Protein 2H5N (pdb70)

InterPro domains:
  IPR007791 Co-chaperone DjlA, N-terminal [PF05099] (20-120)
  IPR029024 TerB-like [G3DSA:1.10.3680.10] (1-133)
  IPR029024 TerB-like [SSF158682] (2-130)

Radius of gyration: 24.89 Å; Cα contacts (8 Å, |Δi|>4): 680; chains: 4; bounding box: 93×67×52 Å

Nearest PDB structures (foldseek):
  2h5n-assembly1_A  TM=1.008E+00  e=8.716E-20  Porphyromonas gingivalis
  2h5n-assembly1_C  TM=9.972E-01  e=8.091E-17  Porphyromonas gingivalis
  2h5n-assembly1_B  TM=9.738E-01  e=9.947E-16  Porphyromonas gingivalis
  2h5n-assembly1_C  TM=9.962E-01  e=4.518E-17  Porphyromonas gingivalis
  2h5n-assembly1_A  TM=9.915E-01  e=4.766E-17  Porphyromonas gingivalis

B-factor: mean 26.43, std 7.27, range [9.54, 62.91]

Structure (mmCIF, N/CA/C/O backbone):
data_2H5N
#
_entry.id   2H5N
#
_cell.length_a   79.961
_cell.length_b   84.826
_cell.length_c   164.535
_cell.angle_alpha   90.00
_cell.angle_beta   90.00
_cell.angle_gamma   90.00
#
_symmetry.space_group_name_H-M   'C 2 2 21'
#
loop_
_entity.id
_entity.type
_entity.pdbx_description
1 polymer 'Hypothetical protein PG_1108'
2 non-polymer 'MAGNESIUM ION'
3 water water
#
loop_
_atom_site.group_PDB
_atom_site.id
_atom_site.type_symbol
_atom_site.label_atom_id
_atom_site.label_alt_id
_atom_site.label_comp_id
_atom_site.label_asym_id
_atom_site.label_entity_id
_atom_site.label_seq_id
_atom_site.pdbx_PDB_ins_code
_atom_site.Cartn_x
_atom_site.Cartn_y
_atom_site.Cartn_z
_atom_site.occupancy
_atom_site.B_iso_or_equiv
_atom_site.auth_seq_id
_atom_site.auth_comp_id
_atom_site.auth_asym_id
_atom_site.auth_atom_id
_atom_site.pdbx_PDB_model_num
ATOM 1 N N . MET A 1 1 ? -20.624 20.932 42.864 1.00 20.00 1 MET A N 1
ATOM 2 C CA . MET A 1 1 ? -19.268 20.556 42.563 1.00 20.00 1 MET A CA 1
ATOM 3 C C . MET A 1 1 ? -18.187 20.574 43.582 1.00 20.00 1 MET A C 1
ATOM 4 O O . MET A 1 1 ? -17.741 21.570 44.029 1.00 23.88 1 MET A O 1
ATOM 9 N N . GLY A 1 2 ? -17.702 19.401 43.800 1.00 23.05 2 GLY A N 1
ATOM 10 C CA . GLY A 1 2 ? -16.623 19.150 44.772 1.00 22.05 2 GLY A CA 1
ATOM 11 C C . GLY A 1 2 ? -15.237 19.108 44.133 1.00 22.84 2 GLY A C 1
ATOM 12 O O . GLY A 1 2 ? -14.892 18.144 43.428 1.00 20.66 2 GLY A O 1
ATOM 13 N N . LEU A 1 3 ? -14.469 20.181 44.319 1.00 22.62 3 LEU A N 1
ATOM 14 C CA . LEU A 1 3 ? -13.042 20.205 43.988 1.00 24.45 3 LEU A CA 1
ATOM 15 C C . LEU A 1 3 ? -12.296 20.332 45.319 1.00 25.14 3 LEU A C 1
ATOM 16 O O . LEU A 1 3 ? -12.052 21.432 45.765 1.00 25.38 3 LEU A O 1
ATOM 21 N N . GLY A 1 4 ? -11.881 19.273 46.002 1.00 27.92 4 GLY A N 1
ATOM 22 C CA . GLY A 1 4 ? -11.253 18.090 45.535 1.00 27.96 4 GLY A CA 1
ATOM 23 C C . GLY A 1 4 ? -9.864 18.449 46.077 1.00 28.75 4 GLY A C 1
ATOM 24 O O . GLY A 1 4 ? -9.308 19.478 45.687 1.00 27.88 4 GLY A O 1
ATOM 25 N N . ARG A 1 5 ? -9.276 17.660 46.969 1.00 29.56 5 ARG A N 1
ATOM 26 C CA . ARG A 1 5 ? -7.866 17.939 47.296 1.00 31.00 5 ARG A CA 1
ATOM 27 C C . ARG A 1 5 ? -6.966 17.837 46.065 1.00 30.78 5 ARG A C 1
ATOM 28 O O . ARG A 1 5 ? -7.154 16.967 45.217 1.00 29.75 5 ARG A O 1
ATOM 36 N N . GLN A 1 6 ? -6.038 18.784 45.957 1.00 31.17 6 GLN A N 1
ATOM 37 C CA . GLN A 1 6 ? -5.057 18.787 44.906 1.00 31.49 6 GLN A CA 1
ATOM 38 C C . GLN A 1 6 ? -3.851 18.010 45.384 1.00 32.23 6 GLN A C 1
ATOM 39 O O . GLN A 1 6 ? -3.468 18.078 46.560 1.00 31.34 6 GLN A O 1
ATOM 45 N N . SER A 1 7 ? -3.265 17.277 44.444 1.00 32.08 7 SER A N 1
ATOM 46 C CA . SER A 1 7 ? -2.069 16.497 44.666 1.00 32.25 7 SER A CA 1
ATOM 47 C C . SER A 1 7 ? -1.080 17.046 43.644 1.00 31.48 7 SER A C 1
ATOM 48 O O . SER A 1 7 ? -1.406 17.168 42.465 1.00 32.24 7 SER A O 1
ATOM 51 N N . LEU A 1 8 ? 0.097 17.463 44.102 1.00 30.71 8 LEU A N 1
ATOM 52 C CA . LEU A 1 8 ? 1.173 17.921 43.204 1.00 29.37 8 LEU A CA 1
ATOM 53 C C . LEU A 1 8 ? 2.354 16.990 43.339 1.00 29.03 8 LEU A C 1
ATOM 54 O O . LEU A 1 8 ? 2.679 16.540 44.446 1.00 28.39 8 LEU A O 1
ATOM 59 N N . ASN A 1 9 ? 2.984 16.693 42.215 1.00 28.18 9 ASN A N 1
ATOM 60 C CA . ASN A 1 9 ? 4.270 16.041 42.203 1.00 29.16 9 ASN A CA 1
ATOM 61 C C . ASN A 1 9 ? 5.180 16.753 41.256 1.00 28.46 9 ASN A C 1
ATOM 62 O O . ASN A 1 9 ? 4.720 17.405 40.313 1.00 28.58 9 ASN A O 1
ATOM 67 N N . ILE A 1 10 ? 6.472 16.633 41.515 1.00 28.11 10 ILE A N 1
ATOM 68 C CA . ILE A 1 10 ? 7.469 17.160 40.602 1.00 27.31 10 ILE A CA 1
ATOM 69 C C . ILE A 1 10 ? 8.513 16.086 40.406 1.00 26.85 10 ILE A C 1
ATOM 70 O O . ILE A 1 10 ? 8.876 15.390 41.355 1.00 27.26 10 ILE A O 1
ATOM 75 N N . MET A 1 11 ? 8.947 15.891 39.173 1.00 26.50 11 MET A N 1
ATOM 76 C CA . MET A 1 11 ? 9.959 14.858 38.908 1.00 26.60 11 MET A CA 1
ATOM 77 C C . MET A 1 11 ? 11.299 15.541 39.109 1.00 26.94 11 MET A C 1
ATOM 78 O O . MET A 1 11 ? 11.580 16.554 38.471 1.00 28.96 11 MET A O 1
ATOM 83 N N . THR A 1 12 ? 12.091 15.074 40.061 1.00 26.38 12 THR A N 1
ATOM 84 C CA . THR A 1 12 ? 13.359 15.758 40.368 1.00 25.53 12 THR A CA 1
ATOM 85 C C . THR A 1 12 ? 14.578 14.894 40.076 1.00 24.22 12 THR A C 1
ATOM 86 O O . THR A 1 12 ? 14.519 13.665 40.200 1.00 23.42 12 THR A O 1
ATOM 90 N N . PHE A 1 13 ? 15.684 15.538 39.699 1.00 22.76 13 PHE A N 1
ATOM 91 C CA . PHE A 1 13 ? 16.953 14.837 39.479 1.00 21.97 13 PHE A CA 1
ATOM 92 C C . PHE A 1 13 ? 18.112 15.584 40.099 1.00 22.17 13 PHE A C 1
ATOM 93 O O . PHE A 1 13 ? 18.264 16.786 39.887 1.00 20.20 13 PHE A O 1
ATOM 101 N N . SER A 1 14 ? 18.936 14.869 40.867 1.00 21.77 14 SER A N 1
ATOM 102 C CA . SER A 1 14 ? 20.197 15.438 41.391 1.00 21.31 14 SER A CA 1
ATOM 103 C C . SER A 1 14 ? 21.141 15.766 40.239 1.00 21.14 14 SER A C 1
ATOM 104 O O . SER A 1 14 ? 20.949 15.253 39.141 1.00 19.29 14 SER A O 1
ATOM 107 N N . GLY A 1 15 ? 22.102 16.665 40.478 1.00 19.86 15 GLY A N 1
ATOM 108 C CA . GLY A 1 15 ? 23.198 16.910 39.560 1.00 20.95 15 GLY A CA 1
ATOM 109 C C . GLY A 1 15 ? 23.931 15.660 39.088 1.00 21.06 15 GLY A C 1
ATOM 110 O O . GLY A 1 15 ? 24.274 15.555 37.908 1.00 21.58 15 GLY A O 1
ATOM 111 N N A GLN A 1 16 ? 24.205 14.704 39.976 0.50 21.07 16 GLN A N 1
ATOM 112 N N B GLN A 1 16 ? 24.141 14.728 40.010 0.50 20.79 16 GLN A N 1
ATOM 113 C CA A GLN A 1 16 ? 24.926 13.504 39.510 0.50 20.98 16 GLN A CA 1
ATOM 114 C CA B GLN A 1 16 ? 24.843 13.485 39.725 0.50 20.52 16 GLN A CA 1
ATOM 115 C C A GLN A 1 16 ? 24.010 12.537 38.732 0.50 20.82 16 GLN A C 1
ATOM 116 C C B GLN A 1 16 ? 24.013 12.607 38.772 0.50 20.56 16 GLN A C 1
ATOM 117 O O A GLN A 1 16 ? 24.480 11.829 37.855 0.50 20.42 16 GLN A O 1
ATOM 118 O O B GLN A 1 16 ? 24.542 12.034 37.830 0.50 20.04 16 GLN A O 1
ATOM 129 N N . GLU A 1 17 ? 22.705 12.551 39.016 1.00 20.51 17 GLU A N 1
ATOM 130 C CA . GLU A 1 17 ? 21.743 11.799 38.189 1.00 20.13 17 GLU A CA 1
ATOM 131 C C . GLU A 1 17 ? 21.639 12.376 36.786 1.00 20.00 17 GLU A C 1
ATOM 132 O O . GLU A 1 17 ? 21.656 11.620 35.825 1.00 20.21 17 GLU A O 1
ATOM 138 N N . LEU A 1 18 ? 21.570 13.706 36.667 1.00 17.84 18 LEU A N 1
ATOM 139 C CA . LEU A 1 18 ? 21.569 14.365 35.379 1.00 18.93 18 LEU A CA 1
ATOM 140 C C . LEU A 1 18 ? 22.832 14.079 34.568 1.00 19.34 18 LEU A C 1
ATOM 141 O O . LEU A 1 18 ? 22.760 13.841 33.370 1.00 19.64 18 LEU A O 1
ATOM 146 N N . THR A 1 19 ? 23.996 14.133 35.229 1.00 19.70 19 THR A N 1
ATOM 147 C CA . THR A 1 19 ? 25.268 13.787 34.613 1.00 19.34 19 THR A CA 1
ATOM 148 C C . THR A 1 19 ? 25.214 12.328 34.113 1.00 19.38 19 THR A C 1
ATOM 149 O O . THR A 1 19 ? 25.705 12.009 33.025 1.00 19.57 19 THR A O 1
ATOM 153 N N . ALA A 1 20 ? 24.635 11.448 34.926 1.00 18.75 20 ALA A N 1
ATOM 154 C CA . ALA A 1 20 ? 24.475 10.030 34.567 1.00 18.78 20 ALA A CA 1
ATOM 155 C C . ALA A 1 20 ? 23.615 9.803 33.331 1.00 19.31 20 ALA A C 1
ATOM 156 O O . ALA A 1 20 ? 23.952 8.967 32.467 1.00 18.47 20 ALA A O 1
ATOM 158 N N . ILE A 1 21 ? 22.481 10.514 33.270 1.00 19.33 21 ILE A N 1
ATOM 159 C CA . ILE A 1 21 ? 21.586 10.463 32.121 1.00 19.63 21 ILE A CA 1
ATOM 160 C C . ILE A 1 21 ? 22.309 10.831 30.825 1.00 18.83 21 ILE A C 1
ATOM 161 O O . ILE A 1 21 ? 22.294 10.071 29.838 1.00 19.76 21 ILE A O 1
ATOM 166 N N . ILE A 1 22 ? 22.983 11.965 30.848 1.00 18.51 22 ILE A N 1
ATOM 167 C CA . ILE A 1 22 ? 23.712 12.427 29.677 1.00 19.45 22 ILE A CA 1
ATOM 168 C C . ILE A 1 22 ? 24.912 11.512 29.284 1.00 18.44 22 ILE A C 1
ATOM 169 O O . ILE A 1 22 ? 25.150 11.308 28.099 1.00 18.94 22 ILE A O 1
ATOM 174 N N . LYS A 1 23 ? 25.585 10.906 30.266 1.00 17.27 23 LYS A N 1
ATOM 175 C CA . LYS A 1 23 ? 26.644 9.898 30.035 1.00 17.48 23 LYS A CA 1
ATOM 176 C C . LYS A 1 23 ? 26.082 8.610 29.361 1.00 17.00 23 LYS A C 1
ATOM 177 O O . LYS A 1 23 ? 26.718 8.009 28.478 1.00 17.51 23 LYS A O 1
ATOM 183 N N . MET A 1 24 ? 24.880 8.214 29.746 1.00 16.54 24 MET A N 1
ATOM 184 C CA . MET A 1 24 ? 24.232 7.068 29.094 1.00 17.38 24 MET A CA 1
ATOM 185 C C . MET A 1 24 ? 23.900 7.368 27.631 1.00 16.71 24 MET A C 1
ATOM 186 O O . MET A 1 24 ? 24.123 6.538 26.757 1.00 16.97 24 MET A O 1
ATOM 191 N N . ALA A 1 25 ? 23.446 8.587 27.378 1.00 17.91 25 ALA A N 1
ATOM 192 C CA . ALA A 1 25 ? 23.077 9.068 26.052 1.00 17.59 25 ALA A CA 1
ATOM 193 C C . ALA A 1 25 ? 24.274 9.184 25.132 1.00 17.69 25 ALA A C 1
ATOM 194 O O . ALA A 1 25 ? 24.209 8.764 23.969 1.00 18.86 25 ALA A O 1
ATOM 196 N N . LYS A 1 26 ? 25.358 9.768 25.637 1.00 18.09 26 LYS A N 1
ATOM 197 C CA . LYS A 1 26 ? 26.650 9.731 24.946 1.00 18.01 26 LYS A CA 1
ATOM 198 C C . LYS A 1 26 ? 27.149 8.305 24.589 1.00 18.80 26 LYS A C 1
ATOM 199 O O . LYS A 1 26 ? 27.601 8.037 23.464 1.00 19.18 26 LYS A O 1
ATOM 205 N N . SER A 1 27 ? 27.115 7.412 25.558 1.00 18.14 27 SER A N 1
ATOM 206 C CA . SER A 1 27 ? 27.622 6.070 25.366 1.00 18.91 27 SER A CA 1
ATOM 207 C C . SER A 1 27 ? 26.815 5.383 24.278 1.00 18.64 27 SER A C 1
ATOM 208 O O . SER A 1 27 ? 27.379 4.729 23.405 1.00 19.78 27 SER A O 1
ATOM 211 N N . MET A 1 28 ? 25.488 5.515 24.337 1.00 18.36 28 MET A N 1
ATOM 212 C CA . MET A 1 28 ? 24.600 4.886 23.340 1.00 17.93 28 MET A CA 1
ATOM 213 C C . MET A 1 28 ? 24.901 5.379 21.917 1.00 19.29 28 MET A C 1
ATOM 214 O O . MET A 1 28 ? 25.107 4.539 21.028 1.00 18.88 28 MET A O 1
ATOM 219 N N . VAL A 1 29 ? 24.987 6.709 21.728 1.00 20.35 29 VAL A N 1
ATOM 220 C CA . VAL A 1 29 ? 25.223 7.312 20.397 1.00 22.56 29 VAL A CA 1
ATOM 221 C C . VAL A 1 29 ? 26.656 7.137 19.863 1.00 23.38 29 VAL A C 1
ATOM 222 O O . VAL A 1 29 ? 26.862 7.155 18.651 1.00 24.56 29 VAL A O 1
ATOM 226 N N . MET A 1 30 ? 27.647 7.002 20.741 1.00 24.64 30 MET A N 1
ATOM 227 C CA . MET A 1 30 ? 29.018 6.711 20.278 1.00 27.04 30 MET A CA 1
ATOM 228 C C . MET A 1 30 ? 29.201 5.242 19.931 1.00 25.78 30 MET A C 1
ATOM 229 O O . MET A 1 30 ? 30.195 4.885 19.296 1.00 26.89 30 MET A O 1
ATOM 234 N N . ALA A 1 31 ? 28.273 4.375 20.327 1.00 25.00 31 ALA A N 1
ATOM 235 C CA . ALA A 1 31 ? 28.556 2.936 20.229 1.00 24.73 31 ALA A CA 1
ATOM 236 C C . ALA A 1 31 ? 29.001 2.488 18.840 1.00 25.32 31 ALA A C 1
ATOM 237 O O . ALA A 1 31 ? 29.950 1.731 18.704 1.00 25.57 31 ALA A O 1
ATOM 239 N N . ASP A 1 32 ? 28.332 2.974 17.805 1.00 25.69 32 ASP A N 1
ATOM 240 C CA . ASP A 1 32 ? 28.687 2.563 16.451 1.00 26.17 32 ASP A CA 1
ATOM 241 C C . ASP A 1 32 ? 29.841 3.353 15.818 1.00 26.24 32 ASP A C 1
ATOM 242 O O . ASP A 1 32 ? 30.166 3.148 14.658 1.00 26.22 32 ASP A O 1
ATOM 247 N N . GLY A 1 33 ? 30.439 4.259 16.597 1.00 26.58 33 GLY A N 1
ATOM 248 C CA . GLY A 1 33 ? 31.681 4.936 16.231 1.00 26.52 33 GLY A CA 1
ATOM 249 C C . GLY A 1 33 ? 31.508 6.031 15.195 1.00 27.52 33 GLY A C 1
ATOM 250 O O . GLY A 1 33 ? 32.495 6.554 14.642 1.00 27.40 33 GLY A O 1
ATOM 251 N N . LYS A 1 34 ? 30.254 6.376 14.927 1.00 27.93 34 LYS A N 1
ATOM 252 C CA . LYS A 1 34 ? 29.919 7.378 13.919 1.00 28.50 34 LYS A CA 1
ATOM 253 C C . LYS A 1 34 ? 29.228 8.564 14.544 1.00 29.04 34 LYS A C 1
ATOM 254 O O . LYS A 1 34 ? 28.477 8.406 15.503 1.00 29.08 34 LYS A O 1
ATOM 260 N N . ILE A 1 35 ? 29.448 9.764 14.019 1.00 30.17 35 ILE A N 1
ATOM 261 C CA . ILE A 1 35 ? 28.664 10.897 14.535 1.00 31.18 35 ILE A CA 1
ATOM 262 C C . ILE A 1 35 ? 27.533 11.327 13.602 1.00 30.66 35 ILE A C 1
ATOM 263 O O . ILE A 1 35 ? 27.764 11.615 12.434 1.00 30.64 35 ILE A O 1
ATOM 268 N N . LYS A 1 36 ? 26.312 11.318 14.130 1.00 30.29 36 LYS A N 1
ATOM 269 C CA . LYS A 1 36 ? 25.125 11.860 13.458 1.00 29.77 36 LYS A CA 1
ATOM 270 C C . LYS A 1 36 ? 24.671 13.125 14.203 1.00 27.77 36 LYS A C 1
ATOM 271 O O . LYS A 1 36 ? 24.000 13.034 15.244 1.00 27.20 36 LYS A O 1
ATOM 277 N N . PRO A 1 37 ? 25.057 14.317 13.696 1.00 25.81 37 PRO A N 1
ATOM 278 C CA . PRO A 1 37 ? 24.723 15.618 14.304 1.00 24.65 37 PRO A CA 1
ATOM 279 C C . PRO A 1 37 ? 23.246 15.783 14.697 1.00 24.64 37 PRO A C 1
ATOM 280 O O . PRO A 1 37 ? 22.964 16.418 15.713 1.00 24.63 37 PRO A O 1
ATOM 284 N N . ALA A 1 38 ? 22.328 15.203 13.919 1.00 23.78 38 ALA A N 1
ATOM 285 C CA . ALA A 1 38 ? 20.897 15.188 14.258 1.00 24.33 38 ALA A CA 1
ATOM 286 C C . ALA A 1 38 ? 20.531 14.464 15.560 1.00 23.76 38 ALA A C 1
ATOM 287 O O . ALA A 1 38 ? 19.704 14.952 16.327 1.00 24.54 38 ALA A O 1
ATOM 289 N N . GLU A 1 39 ? 21.111 13.292 15.786 1.00 24.71 39 GLU A N 1
ATOM 290 C CA . GLU A 1 39 ? 20.924 12.550 17.054 1.00 23.89 39 GLU A CA 1
ATOM 291 C C . GLU A 1 39 ? 21.435 13.348 18.278 1.00 23.97 39 GLU A C 1
ATOM 292 O O . GLU A 1 39 ? 20.812 13.348 19.346 1.00 24.26 39 GLU A O 1
ATOM 298 N N . ILE A 1 40 ? 22.593 13.983 18.110 1.00 23.23 40 ILE A N 1
ATOM 299 C CA . ILE A 1 40 ? 23.218 14.833 19.143 1.00 23.14 40 ILE A CA 1
ATOM 300 C C . ILE A 1 40 ? 22.361 16.066 19.520 1.00 22.37 40 ILE A C 1
ATOM 301 O O . ILE A 1 40 ? 22.254 16.423 20.695 1.00 21.98 40 ILE A O 1
ATOM 306 N N . ALA A 1 41 ? 21.757 16.698 18.526 1.00 21.89 41 ALA A N 1
ATOM 307 C CA . ALA A 1 41 ? 20.851 17.820 18.763 1.00 22.16 41 ALA A CA 1
ATOM 308 C C . ALA A 1 41 ? 19.567 17.428 19.533 1.00 21.74 41 ALA A C 1
ATOM 309 O O . ALA A 1 41 ? 19.123 18.167 20.424 1.00 22.03 41 ALA A O 1
ATOM 311 N N . VAL A 1 42 ? 18.960 16.292 19.175 1.00 21.39 42 VAL A N 1
ATOM 312 C CA . VAL A 1 42 ? 17.793 15.752 19.909 1.00 21.31 42 VAL A CA 1
ATOM 313 C C . VAL A 1 42 ? 18.220 15.445 21.333 1.00 21.34 42 VAL A C 1
ATOM 314 O O . VAL A 1 42 ? 17.506 15.789 22.295 1.00 21.52 42 VAL A O 1
ATOM 318 N N . MET A 1 43 ? 19.416 14.850 21.462 1.00 20.44 43 MET A N 1
ATOM 319 C CA . MET A 1 43 ? 19.999 14.557 22.786 1.00 20.37 43 MET A CA 1
ATOM 320 C C . MET A 1 43 ? 20.038 15.832 23.661 1.00 21.31 43 MET A C 1
ATOM 321 O O . MET A 1 43 ? 19.540 15.845 24.794 1.00 21.36 43 MET A O 1
ATOM 326 N N . THR A 1 44 ? 20.628 16.907 23.154 1.00 21.47 44 THR A N 1
ATOM 327 C CA . THR A 1 44 ? 20.720 18.078 24.004 1.00 22.01 44 THR A CA 1
ATOM 328 C C . THR A 1 44 ? 19.369 18.795 24.162 1.00 22.05 44 THR A C 1
ATOM 329 O O . THR A 1 44 ? 19.069 19.273 25.232 1.00 21.40 44 THR A O 1
ATOM 333 N N . ARG A 1 45 ? 18.567 18.869 23.102 1.00 22.05 45 ARG A N 1
ATOM 334 C CA . ARG A 1 45 ? 17.260 19.567 23.170 1.00 23.10 45 ARG A CA 1
ATOM 335 C C . ARG A 1 45 ? 16.348 18.863 24.190 1.00 22.89 45 ARG A C 1
ATOM 336 O O . ARG A 1 45 ? 15.820 19.497 25.093 1.00 22.30 45 ARG A O 1
ATOM 344 N N . GLU A 1 46 ? 16.224 17.539 24.080 1.00 23.59 46 GLU A N 1
ATOM 345 C CA . GLU A 1 46 ? 15.342 16.793 24.963 1.00 23.43 46 GLU A CA 1
ATOM 346 C C . GLU A 1 46 ? 15.831 16.655 26.405 1.00 24.37 46 GLU A C 1
ATOM 347 O O . GLU A 1 46 ? 15.019 16.436 27.302 1.00 23.73 46 GLU A O 1
ATOM 353 N N . PHE A 1 47 ? 17.149 16.786 26.626 1.00 25.09 47 PHE A N 1
ATOM 354 C CA . PHE A 1 47 ? 17.741 16.823 27.975 1.00 25.92 47 PHE A CA 1
ATOM 355 C C . PHE A 1 47 ? 17.141 17.960 28.835 1.00 26.85 47 PHE A C 1
ATOM 356 O O . PHE A 1 47 ? 16.987 17.822 30.047 1.00 27.00 47 PHE A O 1
ATOM 364 N N . MET A 1 48 ? 16.803 19.074 28.197 1.00 26.75 48 MET A N 1
ATOM 365 C CA . MET A 1 48 ? 16.164 20.170 28.888 1.00 27.61 48 MET A CA 1
ATOM 366 C C . MET A 1 48 ? 14.837 19.761 29.542 1.00 27.89 48 MET A C 1
ATOM 367 O O . MET A 1 48 ? 14.452 20.332 30.568 1.00 28.67 48 MET A O 1
ATOM 372 N N . ARG A 1 49 ? 14.161 18.757 28.981 1.00 27.52 49 ARG A N 1
ATOM 373 C CA . ARG A 1 49 ? 12.875 18.320 29.538 1.00 28.45 49 ARG A CA 1
ATOM 374 C C . ARG A 1 49 ? 13.054 17.742 30.925 1.00 27.88 49 ARG A C 1
ATOM 375 O O . ARG A 1 49 ? 12.081 17.526 31.636 1.00 28.00 49 ARG A O 1
ATOM 383 N N . PHE A 1 50 ? 14.306 17.522 31.306 1.00 27.98 50 PHE A N 1
ATOM 384 C CA . PHE A 1 50 ? 14.657 17.009 32.645 1.00 28.19 50 PHE A CA 1
ATOM 385 C C . PHE A 1 50 ? 14.702 18.082 33.721 1.00 28.16 50 PHE A C 1
ATOM 386 O O . PHE A 1 50 ? 14.958 17.780 34.896 1.00 28.48 50 PHE A O 1
ATOM 394 N N . GLY A 1 51 ? 14.492 19.327 33.299 1.00 27.65 51 GLY A N 1
ATOM 395 C CA . GLY A 1 51 ? 14.199 20.416 34.200 1.00 28.34 51 GLY A CA 1
ATOM 396 C C . GLY A 1 51 ? 15.339 21.345 34.491 1.00 28.56 51 GLY A C 1
ATOM 397 O O . GLY A 1 51 ? 15.436 21.896 35.584 1.00 28.66 51 GLY A O 1
ATOM 398 N N . ILE A 1 52 ? 16.215 21.521 33.516 1.00 29.47 52 ILE A N 1
ATOM 399 C CA . ILE A 1 52 ? 17.339 22.458 33.669 1.00 30.42 52 ILE A CA 1
ATOM 400 C C . ILE A 1 52 ? 17.227 23.631 32.702 1.00 30.02 52 ILE A C 1
ATOM 401 O O . ILE A 1 52 ? 16.570 23.522 31.666 1.00 29.97 52 ILE A O 1
ATOM 406 N N . LEU A 1 53 ? 17.916 24.718 33.039 1.00 30.75 53 LEU A N 1
ATOM 407 C CA . LEU A 1 53 ? 18.070 25.871 32.154 1.00 30.85 53 LEU A CA 1
ATOM 408 C C . LEU A 1 53 ? 19.205 25.668 31.137 1.00 31.14 53 LEU A C 1
ATOM 409 O O . LEU A 1 53 ? 20.200 24.994 31.434 1.00 30.89 53 LEU A O 1
ATOM 414 N N . GLN A 1 54 ? 19.041 26.255 29.947 1.00 30.99 54 GLN A N 1
ATOM 415 C CA . GLN A 1 54 ? 19.899 25.982 28.796 1.00 31.19 54 GLN A CA 1
ATOM 416 C C . GLN A 1 54 ? 21.374 26.194 29.123 1.00 31.42 54 GLN A C 1
ATOM 417 O O . GLN A 1 54 ? 22.227 25.437 28.672 1.00 31.94 54 GLN A O 1
ATOM 423 N N . ASP A 1 55 ? 21.646 27.201 29.946 1.00 31.50 55 ASP A N 1
ATOM 424 C CA . ASP A 1 55 ? 23.001 27.600 30.340 1.00 31.53 55 ASP A CA 1
ATOM 425 C C . ASP A 1 55 ? 23.640 26.727 31.417 1.00 31.16 55 ASP A C 1
ATOM 426 O O . ASP A 1 55 ? 24.782 26.976 31.801 1.00 31.37 55 ASP A O 1
ATOM 431 N N . GLN A 1 56 ? 22.900 25.740 31.912 1.00 30.36 56 GLN A N 1
ATOM 432 C CA . GLN A 1 56 ? 23.434 24.716 32.813 1.00 30.22 56 GLN A CA 1
ATOM 433 C C . GLN A 1 56 ? 23.829 23.475 32.042 1.00 30.30 56 GLN A C 1
ATOM 434 O O . GLN A 1 56 ? 24.559 22.634 32.554 1.00 30.15 56 GLN A O 1
ATOM 440 N N . VAL A 1 57 ? 23.326 23.358 30.812 1.00 30.28 57 VAL A N 1
ATOM 441 C CA . VAL A 1 57 ? 23.520 22.150 30.011 1.00 30.03 57 VAL A CA 1
ATOM 442 C C . VAL A 1 57 ? 25.009 21.928 29.748 1.00 29.89 57 VAL A C 1
ATOM 443 O O . VAL A 1 57 ? 25.521 20.829 29.940 1.00 30.02 57 VAL A O 1
ATOM 447 N N . ASP A 1 58 ? 25.719 22.984 29.364 1.00 30.03 58 ASP A N 1
ATOM 448 C CA . ASP A 1 58 ? 27.114 22.815 28.942 1.00 30.01 58 ASP A CA 1
ATOM 449 C C . ASP A 1 58 ? 27.991 22.249 30.083 1.00 29.49 58 ASP A C 1
ATOM 450 O O . ASP A 1 58 ? 28.798 21.345 29.853 1.00 29.38 58 ASP A O 1
ATOM 455 N N . LEU A 1 59 ? 27.779 22.717 31.308 1.00 28.96 59 LEU A N 1
ATOM 456 C CA . LEU A 1 59 ? 28.594 22.251 32.448 1.00 28.27 59 LEU A CA 1
ATOM 457 C C . LEU A 1 59 ? 28.235 20.856 32.964 1.00 27.81 59 LEU A C 1
ATOM 458 O O . LEU A 1 59 ? 29.069 20.166 33.581 1.00 27.42 59 LEU A O 1
ATOM 463 N N . LEU A 1 60 ? 26.984 20.459 32.753 1.00 27.55 60 LEU A N 1
ATOM 464 C CA . LEU A 1 60 ? 26.559 19.096 33.094 1.00 27.24 60 LEU A CA 1
ATOM 465 C C . LEU A 1 60 ? 27.179 18.132 32.126 1.00 26.98 60 LEU A C 1
ATOM 466 O O . LEU A 1 60 ? 27.565 17.031 32.495 1.00 26.33 60 LEU A O 1
ATOM 471 N N . LEU A 1 61 ? 27.269 18.566 30.881 1.00 26.70 61 LEU A N 1
ATOM 472 C CA . LEU A 1 61 ? 27.869 17.767 29.804 1.00 27.10 61 LEU A CA 1
ATOM 473 C C . LEU A 1 61 ? 29.360 17.583 30.036 1.00 27.35 61 LEU A C 1
ATOM 474 O O . LEU A 1 61 ? 29.924 16.517 29.751 1.00 27.20 61 LEU A O 1
ATOM 479 N N . LYS A 1 62 ? 29.970 18.636 30.576 1.00 27.30 62 LYS A N 1
ATOM 480 C CA . LYS A 1 62 ? 31.371 18.665 30.953 1.00 27.80 62 LYS A CA 1
ATOM 481 C C . LYS A 1 62 ? 31.590 17.811 32.207 1.00 27.33 62 LYS A C 1
ATOM 482 O O . LYS A 1 62 ? 32.640 17.179 32.342 1.00 27.58 62 LYS A O 1
ATOM 488 N N . ALA A 1 63 ? 30.625 17.807 33.131 1.00 26.54 63 ALA A N 1
ATOM 489 C CA . ALA A 1 63 ? 30.693 16.939 34.316 1.00 26.68 63 ALA A CA 1
ATOM 490 C C . ALA A 1 63 ? 30.658 15.457 33.942 1.00 27.09 63 ALA A C 1
ATOM 491 O O . ALA A 1 63 ? 31.267 14.631 34.631 1.00 27.43 63 ALA A O 1
ATOM 493 N N . SER A 1 64 ? 29.953 15.123 32.856 1.00 26.77 64 SER A N 1
ATOM 494 C CA . SER A 1 64 ? 29.842 13.728 32.420 1.00 27.76 64 SER A CA 1
ATOM 495 C C . SER A 1 64 ? 31.199 13.080 32.035 1.00 27.99 64 SER A C 1
ATOM 496 O O . SER A 1 64 ? 31.392 11.844 32.206 1.00 27.51 64 SER A O 1
ATOM 499 N N . ASP A 1 65 ? 32.136 13.905 31.555 1.00 27.78 65 ASP A N 1
ATOM 500 C CA . ASP A 1 65 ? 33.473 13.414 31.205 1.00 28.66 65 ASP A CA 1
ATOM 501 C C . ASP A 1 65 ? 34.325 13.052 32.428 1.00 28.64 65 ASP A C 1
ATOM 502 O O . ASP A 1 65 ? 35.339 12.387 32.291 1.00 29.09 65 ASP A O 1
ATOM 507 N N . SER A 1 66 ? 33.959 13.524 33.610 1.00 28.94 66 SER A N 1
ATOM 508 C CA . SER A 1 66 ? 34.743 13.194 34.802 1.00 28.82 66 SER A CA 1
ATOM 509 C C . SER A 1 66 ? 34.186 11.981 35.550 1.00 28.56 66 SER A C 1
ATOM 510 O O . SER A 1 66 ? 34.720 11.602 36.601 1.00 29.13 66 SER A O 1
ATOM 513 N N . ILE A 1 67 ? 33.106 11.384 35.045 1.00 27.64 67 ILE A N 1
ATOM 514 C CA . ILE A 1 67 ? 32.583 10.199 35.695 1.00 26.11 67 ILE A CA 1
ATOM 515 C C . ILE A 1 67 ? 32.652 8.988 34.797 1.00 25.57 67 ILE A C 1
ATOM 516 O O . ILE A 1 67 ? 32.559 9.091 33.581 1.00 25.87 67 ILE A O 1
ATOM 521 N N . GLU A 1 68 ? 32.822 7.839 35.427 1.00 24.37 68 GLU A N 1
ATOM 522 C CA . GLU A 1 68 ? 32.801 6.563 34.757 1.00 23.68 68 GLU A CA 1
ATOM 523 C C . GLU A 1 68 ? 31.389 6.171 34.264 1.00 23.23 68 GLU A C 1
ATOM 524 O O . GLU A 1 68 ? 30.387 6.319 34.980 1.00 22.07 68 GLU A O 1
ATOM 530 N N . ALA A 1 69 ? 31.324 5.581 33.067 1.00 22.54 69 ALA A N 1
ATOM 531 C CA . ALA A 1 69 ? 30.050 5.050 32.573 1.00 21.92 69 ALA A CA 1
ATOM 532 C C . ALA A 1 69 ? 29.446 4.087 33.593 1.00 21.34 69 ALA A C 1
ATOM 533 O O . ALA A 1 69 ? 28.241 4.072 33.800 1.00 22.86 69 ALA A O 1
ATOM 535 N N . SER A 1 70 ? 30.271 3.308 34.278 1.00 20.80 70 SER A N 1
ATOM 536 C CA . SER A 1 70 ? 29.746 2.308 35.228 1.00 19.50 70 SER A CA 1
ATOM 537 C C . SER A 1 70 ? 29.055 2.950 36.444 1.00 18.83 70 SER A C 1
ATOM 538 O O . SER A 1 70 ? 28.097 2.418 36.995 1.00 16.42 70 SER A O 1
ATOM 541 N N . GLN A 1 71 ? 29.523 4.129 36.828 1.00 17.74 71 GLN A N 1
ATOM 542 C CA . GLN A 1 71 ? 28.910 4.867 37.916 1.00 18.64 71 GLN A CA 1
ATOM 543 C C . GLN A 1 71 ? 27.581 5.483 37.530 1.00 18.58 71 GLN A C 1
ATOM 544 O O . GLN A 1 71 ? 26.650 5.552 38.357 1.00 17.92 71 GLN A O 1
ATOM 550 N N . ALA A 1 72 ? 27.472 5.940 36.278 1.00 18.98 72 ALA A N 1
ATOM 551 C CA . ALA A 1 72 ? 26.183 6.446 35.749 1.00 18.40 72 ALA A CA 1
ATOM 552 C C . ALA A 1 72 ? 25.137 5.333 35.766 1.00 17.62 72 ALA A C 1
ATOM 553 O O . ALA A 1 72 ? 23.987 5.554 36.101 1.00 18.21 72 ALA A O 1
ATOM 555 N N . VAL A 1 73 ? 25.537 4.129 35.379 1.00 17.69 73 VAL A N 1
ATOM 556 C CA . VAL A 1 73 ? 24.647 2.955 35.432 1.00 16.82 73 VAL A CA 1
ATOM 557 C C . VAL A 1 73 ? 24.099 2.721 36.858 1.00 17.06 73 VAL A C 1
ATOM 558 O O . VAL A 1 73 ? 22.878 2.634 37.059 1.00 17.38 73 VAL A O 1
ATOM 562 N N . ALA A 1 74 ? 24.999 2.613 37.842 1.00 17.42 74 ALA A N 1
ATOM 563 C CA . ALA A 1 74 ? 24.623 2.514 39.291 1.00 17.83 74 ALA A CA 1
ATOM 564 C C . ALA A 1 74 ? 23.618 3.606 39.716 1.00 19.03 74 ALA A C 1
ATOM 565 O O . ALA A 1 74 ? 22.630 3.339 40.431 1.00 18.41 74 ALA A O 1
ATOM 567 N N . LEU A 1 75 ? 23.883 4.844 39.277 1.00 19.33 75 LEU A N 1
ATOM 568 C CA . LEU A 1 75 ? 23.022 5.994 39.619 1.00 19.76 75 LEU A CA 1
ATOM 569 C C . LEU A 1 75 ? 21.623 5.925 38.998 1.00 19.69 75 LEU A C 1
ATOM 570 O O . LEU A 1 75 ? 20.648 6.283 39.640 1.00 20.66 75 LEU A O 1
ATOM 575 N N . ILE A 1 76 ? 21.526 5.428 37.768 1.00 19.78 76 ILE A N 1
ATOM 576 C CA . ILE A 1 76 ? 20.229 5.262 37.075 1.00 19.69 76 ILE A CA 1
ATOM 577 C C . ILE A 1 76 ? 19.503 4.025 37.632 1.00 19.53 76 ILE A C 1
ATOM 578 O O . ILE A 1 76 ? 18.279 4.037 37.902 1.00 19.37 76 ILE A O 1
ATOM 583 N N . ALA A 1 77 ? 20.262 2.944 37.786 1.00 20.18 77 ALA A N 1
ATOM 584 C CA . ALA A 1 77 ? 19.681 1.666 38.193 1.00 20.83 77 ALA A CA 1
ATOM 585 C C . ALA A 1 77 ? 18.916 1.753 39.500 1.00 21.35 77 ALA A C 1
ATOM 586 O O . ALA A 1 77 ? 17.995 0.939 39.749 1.00 21.59 77 ALA A O 1
ATOM 588 N N . ARG A 1 78 ? 19.291 2.709 40.346 1.00 21.54 78 ARG A N 1
ATOM 589 C CA . ARG A 1 78 ? 18.665 2.812 41.665 1.00 22.54 78 ARG A CA 1
ATOM 590 C C . ARG A 1 78 ? 17.483 3.788 41.717 1.00 22.77 78 ARG A C 1
ATOM 591 O O . ARG A 1 78 ? 16.956 4.076 42.795 1.00 23.25 78 ARG A O 1
ATOM 599 N N . MET A 1 79 ? 17.072 4.303 40.567 1.00 22.91 79 MET A N 1
ATOM 600 C CA . MET A 1 79 ? 15.936 5.242 40.539 1.00 22.60 79 MET A CA 1
ATOM 601 C C . MET A 1 79 ? 14.598 4.479 40.647 1.00 23.44 79 MET A C 1
ATOM 602 O O . MET A 1 79 ? 14.507 3.312 40.269 1.00 23.32 79 MET A O 1
ATOM 607 N N . ASP A 1 80 ? 13.560 5.172 41.110 1.00 23.33 80 ASP A N 1
ATOM 608 C CA . ASP A 1 80 ? 12.196 4.636 41.131 1.00 24.00 80 ASP A CA 1
ATOM 609 C C . ASP A 1 80 ? 11.716 4.422 39.695 1.00 24.60 80 ASP A C 1
ATOM 610 O O . ASP A 1 80 ? 12.272 5.006 38.748 1.00 24.12 80 ASP A O 1
ATOM 615 N N . GLU A 1 81 ? 10.683 3.597 39.523 1.00 24.92 81 GLU A N 1
ATOM 616 C CA . GLU A 1 81 ? 10.252 3.209 38.179 1.00 25.31 81 GLU A CA 1
ATOM 617 C C . GLU A 1 81 ? 9.756 4.366 37.306 1.00 24.57 81 GLU A C 1
ATOM 618 O O . GLU A 1 81 ? 9.933 4.334 36.093 1.00 24.05 81 GLU A O 1
ATOM 624 N N . GLU A 1 82 ? 9.144 5.379 37.902 1.00 24.91 82 GLU A N 1
ATOM 625 C CA . GLU A 1 82 ? 8.654 6.523 37.109 1.00 25.31 82 GLU A CA 1
ATOM 626 C C . GLU A 1 82 ? 9.811 7.257 36.416 1.00 24.84 82 GLU A C 1
ATOM 627 O O . GLU A 1 82 ? 9.738 7.605 35.226 1.00 25.27 82 GLU A O 1
ATOM 633 N N . ARG A 1 83 ? 10.873 7.495 37.159 1.00 23.63 83 ARG A N 1
ATOM 634 C CA . ARG A 1 83 ? 12.044 8.172 36.612 1.00 22.62 83 ARG A CA 1
ATOM 635 C C . ARG A 1 83 ? 12.786 7.300 35.607 1.00 22.31 83 ARG A C 1
ATOM 636 O O . ARG A 1 83 ? 13.133 7.790 34.552 1.00 22.19 83 ARG A O 1
ATOM 644 N N . LYS A 1 84 ? 12.902 5.988 35.880 1.00 21.95 84 LYS A N 1
ATOM 645 C CA . LYS A 1 84 ? 13.445 5.045 34.909 1.00 22.58 84 LYS A CA 1
ATOM 646 C C . LYS A 1 84 ? 12.710 5.066 33.556 1.00 22.56 84 LYS A C 1
ATOM 647 O O . LYS A 1 84 ? 13.345 5.002 32.501 1.00 23.63 84 LYS A O 1
ATOM 653 N N . LYS A 1 85 ? 11.384 5.122 33.603 1.00 22.49 85 LYS A N 1
ATOM 654 C CA . LYS A 1 85 ? 10.546 5.163 32.413 1.00 23.53 85 LYS A CA 1
ATOM 655 C C . LYS A 1 85 ? 10.833 6.408 31.560 1.00 23.24 85 LYS A C 1
ATOM 656 O O . LYS A 1 85 ? 10.908 6.356 30.324 1.00 23.08 85 LYS A O 1
ATOM 662 N N . TYR A 1 86 ? 11.002 7.529 32.246 1.00 23.64 86 TYR A N 1
ATOM 663 C CA . TYR A 1 86 ? 11.312 8.781 31.613 1.00 23.62 86 TYR A CA 1
ATOM 664 C C . TYR A 1 86 ? 12.726 8.725 30.997 1.00 22.89 86 TYR A C 1
ATOM 665 O O . TYR A 1 86 ? 12.936 9.118 29.838 1.00 23.07 86 TYR A O 1
ATOM 674 N N . VAL A 1 87 ? 13.694 8.191 31.740 1.00 22.05 87 VAL A N 1
ATOM 675 C CA . VAL A 1 87 ? 15.043 8.025 31.162 1.00 2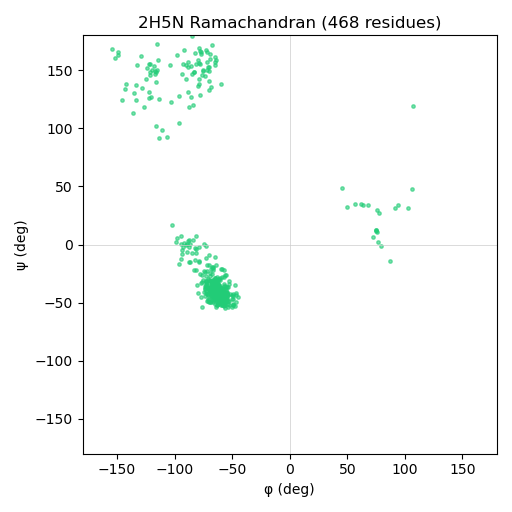0.23 87 VAL A CA 1
ATOM 676 C C . VAL A 1 87 ? 15.035 7.106 29.954 1.00 20.12 87 VAL A C 1
ATOM 677 O O . VAL A 1 87 ? 15.694 7.418 28.943 1.00 20.19 87 VAL A O 1
ATOM 681 N N . ALA A 1 88 ? 14.334 5.963 30.044 1.00 20.23 88 ALA A N 1
ATOM 682 C CA . ALA A 1 88 ? 14.194 5.072 28.868 1.00 20.33 88 ALA A CA 1
ATOM 683 C C . ALA A 1 88 ? 13.514 5.767 27.674 1.00 20.63 88 ALA A C 1
ATOM 684 O O . ALA A 1 88 ? 13.863 5.525 26.514 1.00 20.53 88 ALA A O 1
ATOM 686 N N . SER A 1 89 ? 12.531 6.618 27.953 1.00 21.01 89 SER A N 1
ATOM 687 C CA . SER A 1 89 ? 11.781 7.268 26.869 1.00 21.42 89 SER A CA 1
ATOM 688 C C . SER A 1 89 ? 12.712 8.201 26.144 1.00 21.10 89 SER A C 1
ATOM 689 O O . SER A 1 89 ? 12.733 8.227 24.923 1.00 22.31 89 SER A O 1
ATOM 692 N N . TYR A 1 90 ? 13.509 8.917 26.921 1.00 21.31 90 TYR A N 1
ATOM 693 C CA . TYR A 1 90 ? 14.517 9.857 26.439 1.00 21.36 90 TYR A CA 1
ATOM 694 C C . TYR A 1 90 ? 15.552 9.167 25.549 1.00 21.32 90 TYR A C 1
ATOM 695 O O . TYR A 1 90 ? 15.862 9.627 24.453 1.00 20.51 90 TYR A O 1
ATOM 704 N N . LEU A 1 91 ? 16.056 8.023 26.008 1.00 21.64 91 LEU A N 1
ATOM 705 C CA . LEU A 1 91 ? 17.055 7.320 25.253 1.00 20.71 91 LEU A CA 1
ATOM 706 C C . LEU A 1 91 ? 16.449 6.830 23.942 1.00 21.97 91 LEU A C 1
ATOM 707 O O . LEU A 1 91 ? 17.100 6.869 22.920 1.00 22.36 91 LEU A O 1
ATOM 712 N N . GLY A 1 92 ? 15.168 6.469 23.977 1.00 21.94 92 GLY A N 1
ATOM 713 C CA . GLY A 1 92 ? 14.481 5.936 22.849 1.00 21.88 92 GLY A CA 1
ATOM 714 C C . GLY A 1 92 ? 14.174 6.927 21.758 1.00 23.06 92 GLY A C 1
ATOM 715 O O . GLY A 1 92 ? 14.163 6.553 20.574 1.00 23.79 92 GLY A O 1
ATOM 716 N N . VAL A 1 93 ? 13.924 8.178 22.135 1.00 21.92 93 VAL A N 1
ATOM 717 C CA . VAL A 1 93 ? 13.651 9.204 21.146 1.00 21.95 93 VAL A CA 1
ATOM 718 C C . VAL A 1 93 ? 14.900 9.795 20.507 1.00 22.55 93 VAL A C 1
ATOM 719 O O . VAL A 1 93 ? 14.796 10.359 19.415 1.00 21.37 93 VAL A O 1
ATOM 723 N N . ILE A 1 94 ? 16.066 9.683 21.166 1.00 22.44 94 ILE A N 1
ATOM 724 C CA . ILE A 1 94 ? 17.326 10.212 20.598 1.00 23.80 94 ILE A CA 1
ATOM 725 C C . ILE A 1 94 ? 17.645 9.633 19.215 1.00 25.51 94 ILE A C 1
ATOM 726 O O . ILE A 1 94 ? 17.992 10.379 18.286 1.00 25.28 94 ILE A O 1
ATOM 731 N N . MET A 1 95 ? 17.506 8.317 19.065 1.00 26.76 95 MET A N 1
ATOM 732 C CA . MET A 1 95 ? 17.863 7.699 17.800 1.00 29.10 95 MET A CA 1
ATOM 733 C C . MET A 1 95 ? 16.677 7.548 16.834 1.00 30.53 95 MET A C 1
ATOM 734 O O . MET A 1 95 ? 16.865 7.120 15.696 1.00 32.07 95 MET A O 1
ATOM 739 N N . ALA A 1 96 ? 15.469 7.902 17.270 1.00 31.62 96 ALA A N 1
ATOM 740 C CA . ALA A 1 96 ? 14.319 7.826 16.372 1.00 33.29 96 ALA A CA 1
ATOM 741 C C . ALA A 1 96 ? 14.391 8.954 15.346 1.00 34.17 96 ALA A C 1
ATOM 742 O O . ALA A 1 96 ? 14.861 10.057 15.645 1.00 34.37 96 ALA A O 1
ATOM 744 N N . SER A 1 97 ? 13.936 8.653 14.132 1.00 35.57 97 SER A N 1
ATOM 745 C CA . SER A 1 97 ? 13.872 9.632 13.058 1.00 36.67 97 SER A CA 1
ATOM 746 C C . SER A 1 97 ? 12.525 9.458 12.364 1.00 37.26 97 SER A C 1
ATOM 747 O O . SER A 1 97 ? 12.259 8.414 11.756 1.00 37.74 97 SER A O 1
ATOM 750 N N . ASP A 1 98 ? 11.671 10.476 12.491 1.00 38.20 98 ASP A N 1
ATOM 751 C CA . ASP A 1 98 ? 10.282 10.443 12.001 1.00 38.73 98 ASP A CA 1
ATOM 752 C C . ASP A 1 98 ? 9.440 9.344 12.700 1.00 39.02 98 ASP A C 1
ATOM 753 O O . ASP A 1 98 ? 8.562 8.720 12.072 1.00 38.91 98 ASP A O 1
ATOM 758 N N . GLY A 1 99 ? 9.722 9.117 13.992 1.00 38.61 99 GLY A N 1
ATOM 759 C CA . GLY A 1 99 ? 8.967 8.177 14.829 1.00 38.57 99 GLY A CA 1
ATOM 760 C C . GLY A 1 99 ? 9.268 6.716 14.560 1.00 38.74 99 GLY A C 1
ATOM 761 O O . GLY A 1 99 ? 8.518 5.803 14.990 1.00 38.65 99 GLY A O 1
ATOM 762 N N . ASP A 1 100 ? 10.342 6.494 13.808 1.00 38.53 100 ASP A N 1
ATOM 763 C CA . ASP A 1 100 ? 10.821 5.142 13.521 1.00 38.26 100 ASP A CA 1
ATOM 764 C C . ASP A 1 100 ? 12.262 4.931 13.997 1.00 37.70 100 ASP A C 1
ATOM 765 O O . ASP A 1 100 ? 13.086 5.835 13.966 1.00 36.91 100 ASP A O 1
ATOM 770 N N . ILE A 1 101 ? 12.545 3.713 14.441 1.00 36.94 101 ILE A N 1
ATOM 771 C CA . ILE A 1 101 ? 13.872 3.355 14.844 1.00 36.00 101 ILE A CA 1
ATOM 772 C C . ILE A 1 101 ? 14.270 2.067 14.100 1.00 35.31 101 ILE A C 1
ATOM 773 O O . ILE A 1 101 ? 13.463 1.138 13.982 1.00 34.81 101 ILE A O 1
ATOM 778 N N . ASP A 1 102 ? 15.481 2.017 13.548 1.00 34.53 102 ASP A N 1
ATOM 779 C CA . ASP A 1 102 ? 15.904 0.785 12.887 1.00 34.18 102 ASP A CA 1
ATOM 780 C C . ASP A 1 102 ? 16.338 -0.244 13.912 1.00 33.46 102 ASP A C 1
ATOM 781 O O . ASP A 1 102 ? 16.476 0.091 15.094 1.00 33.62 102 ASP A O 1
ATOM 786 N N . ASP A 1 103 ? 16.536 -1.488 13.456 1.00 32.19 103 ASP A N 1
ATOM 787 C CA . ASP A 1 103 ? 16.752 -2.647 14.325 1.00 31.17 103 ASP A CA 1
ATOM 788 C C . ASP A 1 103 ? 18.048 -2.588 15.139 1.00 30.51 103 ASP A C 1
ATOM 789 O O . ASP A 1 103 ? 18.116 -3.143 16.243 1.00 29.72 103 ASP A O 1
ATOM 794 N N . ASN A 1 104 ? 19.065 -1.942 14.570 1.00 29.91 104 ASN A N 1
ATOM 795 C CA . ASN A 1 104 ? 20.372 -1.826 15.220 1.00 30.09 104 ASN A CA 1
ATOM 796 C C . ASN A 1 104 ? 20.312 -0.837 16.362 1.00 29.07 104 ASN A C 1
ATOM 797 O O . ASN A 1 104 ? 20.832 -1.114 17.443 1.00 29.44 104 ASN A O 1
ATOM 802 N N . GLU A 1 105 ? 19.670 0.298 16.100 1.00 27.12 105 GLU A N 1
ATOM 803 C CA . GLU A 1 105 ? 19.338 1.320 17.085 1.00 26.70 105 GLU A CA 1
ATOM 804 C C . GLU A 1 105 ? 18.441 0.794 18.194 1.00 25.75 105 GLU A C 1
ATOM 805 O O . GLU A 1 105 ? 18.669 1.073 19.362 1.00 26.07 105 GLU A O 1
ATOM 811 N N . LEU A 1 106 ? 17.432 0.021 17.818 1.00 25.19 106 LEU A N 1
ATOM 812 C CA . LEU A 1 106 ? 16.553 -0.624 18.761 1.00 24.54 106 LEU A CA 1
ATOM 813 C C . LEU A 1 106 ? 17.348 -1.556 19.662 1.00 23.96 106 LEU A C 1
ATOM 814 O O . LEU A 1 106 ? 17.128 -1.562 20.873 1.00 23.80 106 LEU A O 1
ATOM 819 N N . ALA A 1 107 ? 18.280 -2.310 19.080 1.00 23.11 107 ALA A N 1
ATOM 820 C CA . ALA A 1 107 ? 19.127 -3.185 19.867 1.00 22.61 107 ALA A CA 1
ATOM 821 C C . ALA A 1 107 ? 19.999 -2.430 20.862 1.00 22.14 107 ALA A C 1
ATOM 822 O O . ALA A 1 107 ? 20.218 -2.900 21.974 1.00 20.78 107 ALA A O 1
ATOM 824 N N . LEU A 1 108 ? 20.527 -1.276 20.457 1.00 22.18 108 LEU A N 1
ATOM 825 C CA . LEU A 1 108 ? 21.392 -0.495 21.338 1.00 21.23 108 LEU A CA 1
ATOM 826 C C . LEU A 1 108 ? 20.621 0.098 22.510 1.00 21.18 108 LEU A C 1
ATOM 827 O O . LEU A 1 108 ? 21.115 0.122 23.662 1.00 20.36 108 LEU A O 1
ATOM 832 N N . TRP A 1 109 ? 19.429 0.589 22.195 1.00 20.39 109 TRP A N 1
ATOM 833 C CA . TRP A 1 109 ? 18.488 1.091 23.176 1.00 19.35 109 TRP A CA 1
ATOM 834 C C . TRP A 1 109 ? 18.043 -0.063 24.087 1.00 19.55 109 TRP A C 1
ATOM 835 O O . TRP A 1 109 ? 18.037 0.088 25.286 1.00 19.79 109 TRP A O 1
ATOM 846 N N . THR A 1 110 ? 17.806 -1.260 23.547 1.00 19.77 110 THR A N 1
ATOM 847 C CA . THR A 1 110 ? 17.412 -2.380 24.404 1.00 19.86 110 THR A CA 1
ATOM 848 C C . THR A 1 110 ? 18.555 -2.740 25.341 1.00 19.42 110 THR A C 1
ATOM 849 O O . THR A 1 110 ? 18.332 -2.921 26.570 1.00 19.78 110 THR A O 1
ATOM 853 N N . LEU A 1 111 ? 19.779 -2.820 24.799 1.00 18.36 111 LEU A N 1
ATOM 854 C CA . LEU A 1 111 ? 20.921 -3.219 25.657 1.00 18.53 111 LEU A CA 1
ATOM 855 C C . LEU A 1 111 ? 21.165 -2.266 26.825 1.00 18.00 111 LEU A C 1
ATOM 856 O O . LEU A 1 111 ? 21.304 -2.725 27.956 1.00 18.07 111 LEU A O 1
ATOM 861 N N . ILE A 1 112 ? 21.193 -0.947 26.561 1.00 18.12 112 ILE A N 1
ATOM 862 C CA . ILE A 1 112 ? 21.412 0.053 27.630 1.00 18.72 112 ILE A CA 1
ATOM 863 C C . ILE A 1 112 ? 20.293 0.027 28.653 1.00 18.71 112 ILE A C 1
ATOM 864 O O . ILE A 1 112 ? 20.531 0.086 29.854 1.00 19.98 112 ILE A O 1
ATOM 869 N N . SER A 1 113 ? 19.056 -0.087 28.177 1.00 19.98 113 SER A N 1
ATOM 870 C CA . SER A 1 113 ? 17.914 -0.252 29.064 1.00 19.20 113 SER A CA 1
ATOM 871 C C . SER A 1 113 ? 18.069 -1.477 29.970 1.00 18.60 113 SER A C 1
ATOM 872 O O . SER A 1 113 ? 17.814 -1.382 31.167 1.00 18.61 113 SER A O 1
ATOM 875 N N . THR A 1 114 ? 18.480 -2.619 29.396 1.00 18.57 114 THR A N 1
ATOM 876 C CA . THR A 1 114 ? 18.695 -3.830 30.190 1.00 18.17 114 THR A CA 1
ATOM 877 C C . THR A 1 114 ? 19.718 -3.547 31.316 1.00 18.44 114 THR A C 1
ATOM 878 O O . THR A 1 114 ? 19.453 -3.849 32.482 1.00 18.10 114 THR A O 1
ATOM 882 N N . LEU A 1 115 ? 20.848 -2.928 30.968 1.00 18.14 115 LEU A N 1
ATOM 883 C CA . LEU A 1 115 ? 21.941 -2.735 31.903 1.00 18.71 115 LEU A CA 1
ATOM 884 C C . LEU A 1 115 ? 21.572 -1.771 33.032 1.00 19.57 115 LEU A C 1
ATOM 885 O O . LEU A 1 115 ? 22.000 -1.965 34.170 1.00 18.51 115 LEU A O 1
ATOM 890 N N . CYS A 1 116 ? 20.743 -0.775 32.714 1.00 19.18 116 CYS A N 1
ATOM 891 C CA . CYS A 1 116 ? 20.362 0.264 33.670 1.00 20.24 116 CYS A CA 1
ATOM 892 C C . CYS A 1 116 ? 19.056 -0.102 34.400 1.00 20.64 116 CYS A C 1
ATOM 893 O O . CYS A 1 116 ? 18.608 0.654 35.238 1.00 20.89 116 CYS A O 1
ATOM 896 N N . GLY A 1 117 ? 18.446 -1.238 34.051 1.00 20.44 117 GLY A N 1
ATOM 897 C CA . GLY A 1 117 ? 17.159 -1.644 34.625 1.00 22.01 117 GLY A CA 1
ATOM 898 C C . GLY A 1 117 ? 15.928 -0.802 34.269 1.00 23.32 117 GLY A C 1
ATOM 899 O O . GLY A 1 117 ? 15.013 -0.638 35.115 1.00 22.36 117 GLY A O 1
ATOM 900 N N . LEU A 1 118 ? 15.914 -0.269 33.028 1.00 23.10 118 LEU A N 1
ATOM 901 C CA . LEU A 1 118 ? 14.813 0.549 32.514 1.00 24.44 118 LEU A CA 1
ATOM 902 C C . LEU A 1 118 ? 13.743 -0.378 31.922 1.00 24.77 118 LEU A C 1
ATOM 903 O O . LEU A 1 118 ? 14.077 -1.494 31.481 1.00 25.03 118 LEU A O 1
ATOM 908 N N . PRO A 1 119 ? 12.468 0.074 31.896 1.00 25.91 119 PRO A N 1
ATOM 909 C CA . PR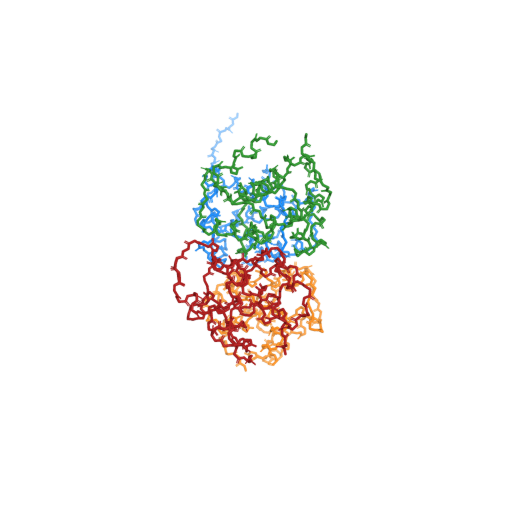O A 1 119 ? 11.403 -0.763 31.321 1.00 26.05 119 PRO A CA 1
ATOM 910 C C . PRO A 1 119 ? 11.473 -0.779 29.796 1.00 26.86 119 PRO A C 1
ATOM 911 O O . PRO A 1 119 ? 11.946 0.194 29.177 1.00 27.49 119 PRO A O 1
ATOM 915 N N . THR A 1 120 ? 11.055 -1.890 29.193 1.00 27.57 120 THR A N 1
ATOM 916 C CA . THR A 1 120 ? 10.986 -1.978 27.738 1.00 27.88 120 THR A CA 1
ATOM 917 C C . THR A 1 120 ? 9.721 -1.263 27.291 1.00 27.34 120 THR A C 1
ATOM 918 O O . THR A 1 120 ? 8.697 -1.299 27.982 1.00 27.14 120 THR A O 1
ATOM 922 N N . MET A 1 121 ? 9.820 -0.568 26.164 1.00 26.97 121 MET A N 1
ATOM 923 C CA . MET A 1 121 ? 8.697 0.116 25.546 1.00 26.46 121 MET A CA 1
ATOM 924 C C . MET A 1 121 ? 8.952 0.192 24.031 1.00 27.24 121 MET A C 1
ATOM 925 O O . MET A 1 121 ? 10.084 0.027 23.558 1.00 27.13 121 MET A O 1
ATOM 930 N N . THR A 1 122 ? 7.892 0.418 23.267 1.00 27.61 122 THR A N 1
ATOM 931 C CA . THR A 1 122 ? 8.045 0.730 21.837 1.00 28.14 122 THR A CA 1
ATOM 932 C C . THR A 1 122 ? 8.478 2.184 21.694 1.00 28.48 122 THR A C 1
ATOM 933 O O . THR A 1 122 ? 8.360 2.976 22.632 1.00 26.85 122 THR A O 1
ATOM 937 N N . VAL A 1 123 ? 8.947 2.516 20.494 1.00 30.06 123 VAL A N 1
ATOM 938 C CA . VAL A 1 123 ? 9.469 3.831 20.201 1.00 31.33 123 VAL A CA 1
ATOM 939 C C . VAL A 1 123 ? 8.305 4.846 20.217 1.00 32.26 123 VAL A C 1
ATOM 940 O O . VAL A 1 123 ? 8.497 6.012 20.592 1.00 32.19 123 VAL A O 1
ATOM 944 N N . MET A 1 124 ? 7.103 4.378 19.836 1.00 32.56 124 MET A N 1
ATOM 945 C CA . MET A 1 124 ? 5.872 5.159 19.938 1.00 33.41 124 MET A CA 1
ATOM 946 C C . MET A 1 124 ? 5.599 5.585 21.384 1.00 33.12 124 MET A C 1
ATOM 947 O O . MET A 1 124 ? 5.364 6.774 21.635 1.00 33.32 124 MET A O 1
ATOM 952 N N . GLU A 1 125 ? 5.612 4.620 22.310 1.00 32.65 125 GLU A N 1
ATOM 953 C CA . GLU A 1 125 ? 5.443 4.881 23.753 1.00 33.01 125 GLU A CA 1
ATOM 954 C C . GLU A 1 125 ? 6.543 5.787 24.315 1.00 32.39 125 GLU A C 1
ATOM 955 O O . GLU A 1 125 ? 6.273 6.614 25.183 1.00 32.98 125 GLU A O 1
ATOM 961 N N . ALA A 1 126 ? 7.769 5.604 23.836 1.00 31.46 126 ALA A N 1
ATOM 962 C CA . ALA A 1 126 ? 8.872 6.524 24.132 1.00 31.43 126 ALA A CA 1
ATOM 963 C C . ALA A 1 126 ? 8.575 7.966 23.728 1.00 31.36 126 ALA A C 1
ATOM 964 O O . ALA A 1 126 ? 8.755 8.877 24.533 1.00 30.59 126 ALA A O 1
ATOM 966 N N . ILE A 1 127 ? 8.151 8.148 22.472 1.00 31.36 127 ILE A N 1
ATOM 967 C CA . ILE A 1 127 ? 7.903 9.474 21.886 1.00 32.14 127 ILE A CA 1
ATOM 968 C C . ILE A 1 127 ? 6.748 10.213 22.589 1.00 32.30 127 ILE A C 1
ATOM 969 O O . ILE A 1 127 ? 6.763 11.455 22.701 1.00 32.15 127 ILE A O 1
ATOM 974 N N . ASN A 1 128 ? 5.782 9.465 23.092 1.00 32.59 128 ASN A N 1
ATOM 975 C CA . ASN A 1 128 ? 4.622 10.043 23.774 1.00 33.75 128 ASN A CA 1
ATOM 976 C C . ASN A 1 128 ? 4.928 10.429 25.177 1.00 33.75 128 ASN A C 1
ATOM 977 O O . ASN A 1 128 ? 4.541 11.459 25.628 1.00 33.52 128 ASN A O 1
ATOM 982 N N . ASN A 1 129 ? 5.664 9.589 25.875 1.00 34.20 129 ASN A N 1
ATOM 983 C CA . ASN A 1 129 ? 6.028 9.926 27.230 1.00 34.32 129 ASN A CA 1
ATOM 984 C C . ASN A 1 129 ? 6.778 11.216 27.286 1.00 33.85 129 ASN A C 1
ATOM 985 O O . ASN A 1 129 ? 6.591 11.982 28.153 1.00 34.11 129 ASN A O 1
ATOM 990 N N . MET A 1 130 ? 7.663 11.436 26.344 1.00 34.33 130 MET A N 1
ATOM 991 C CA . MET A 1 130 ? 8.462 12.655 26.305 1.00 34.09 130 MET A CA 1
ATOM 992 C C . MET A 1 130 ? 7.665 13.900 25.928 1.00 35.20 130 MET A C 1
ATOM 993 O O . MET A 1 130 ? 7.965 14.972 26.353 1.00 35.27 130 MET A O 1
ATOM 998 N N . LYS A 1 131 ? 6.625 13.736 25.138 1.00 20.00 131 LYS A N 1
ATOM 999 C CA . LYS A 1 131 ? 5.780 14.861 24.788 1.00 20.00 131 LYS A CA 1
ATOM 1000 C C . LYS A 1 131 ? 4.862 15.335 25.888 1.00 20.00 131 LYS A C 1
ATOM 1001 O O . LYS A 1 131 ? 4.123 16.247 25.681 1.00 38.85 131 LYS A O 1
ATOM 1007 N N . ASN A 1 132 ? 4.902 14.722 27.055 1.00 39.02 132 ASN A N 1
ATOM 1008 C CA . ASN A 1 132 ? 3.700 14.535 27.831 1.00 39.64 132 ASN A CA 1
ATOM 1009 C C . ASN A 1 132 ? 2.945 13.274 27.480 1.00 39.93 132 ASN A C 1
ATOM 1010 O O . ASN A 1 132 ? 1.844 13.078 27.920 1.00 40.59 132 ASN A O 1
ATOM 1015 N N . ILE B 1 10 ? 42.930 -21.126 32.885 1.00 33.62 10 ILE B N 1
ATOM 1016 C CA . ILE B 1 10 ? 41.714 -20.519 33.499 1.00 33.20 10 ILE B CA 1
ATOM 1017 C C . ILE B 1 10 ? 42.144 -19.196 34.125 1.00 32.84 10 ILE B C 1
ATOM 1018 O O . ILE B 1 10 ? 43.196 -19.154 34.789 1.00 32.83 10 ILE B O 1
ATOM 1023 N N . MET B 1 11 ? 41.375 -18.124 33.876 1.00 30.50 11 MET B N 1
ATOM 1024 C CA . MET B 1 11 ? 41.484 -16.884 34.632 1.00 29.92 11 MET B CA 1
ATOM 1025 C C . MET B 1 11 ? 40.523 -17.131 35.788 1.00 29.46 11 MET B C 1
ATOM 1026 O O . MET B 1 11 ? 39.369 -17.598 35.555 1.00 28.95 11 MET B O 1
ATOM 1031 N N . THR B 1 12 ? 40.962 -16.880 37.021 1.00 28.16 12 THR B N 1
ATOM 1032 C CA . THR B 1 12 ? 40.094 -17.216 38.164 1.00 27.20 12 THR B CA 1
ATOM 1033 C C . THR B 1 12 ? 39.099 -16.110 38.505 1.00 26.16 12 THR B C 1
ATOM 1034 O O . THR B 1 12 ? 39.490 -14.952 38.708 1.00 26.23 12 THR B O 1
ATOM 1038 N N . PHE B 1 13 ? 37.822 -16.488 38.580 1.00 24.07 13 PHE B N 1
ATOM 1039 C CA . PHE B 1 13 ? 36.730 -15.656 39.055 1.00 22.67 13 PHE B CA 1
ATOM 1040 C C . PHE B 1 13 ? 36.020 -16.363 40.202 1.00 23.07 13 PHE B C 1
ATOM 1041 O O . PHE B 1 13 ? 35.998 -17.602 40.278 1.00 22.12 13 PHE B O 1
ATOM 1049 N N . SER B 1 14 ? 35.438 -15.568 41.092 1.00 22.28 14 SER B N 1
ATOM 1050 C CA . SER B 1 14 ? 34.516 -16.057 42.112 1.00 21.99 14 SER B CA 1
ATOM 1051 C C . SER B 1 14 ? 33.135 -16.484 41.508 1.00 21.62 14 SER B C 1
ATOM 1052 O O . SER B 1 14 ? 32.802 -16.124 40.382 1.00 21.33 14 SER B O 1
ATOM 1055 N N . GLY B 1 15 ? 32.338 -17.209 42.292 1.00 20.54 15 GLY B N 1
ATOM 1056 C CA . GLY B 1 15 ? 30.996 -17.617 41.885 1.00 20.80 15 GLY B CA 1
ATOM 1057 C C . GLY B 1 15 ? 30.142 -16.400 41.559 1.00 20.40 15 GLY B C 1
ATOM 1058 O O . GLY B 1 15 ? 29.459 -16.393 40.566 1.00 19.77 15 GLY B O 1
ATOM 1059 N N . GLN B 1 16 ? 30.178 -15.367 42.393 1.00 20.66 16 GLN B N 1
ATOM 1060 C CA . GLN B 1 16 ? 29.368 -14.181 42.095 1.00 21.87 16 GLN B CA 1
ATOM 1061 C C . GLN B 1 16 ? 29.856 -13.427 40.856 1.00 19.92 16 GLN B C 1
ATOM 1062 O O . GLN B 1 16 ? 29.041 -12.894 40.135 1.00 20.07 16 GLN B O 1
ATOM 1068 N N . GLU B 1 17 ? 31.163 -13.420 40.592 1.00 19.02 17 GLU B N 1
ATOM 1069 C CA . GLU B 1 17 ? 31.704 -12.898 39.336 1.00 19.12 17 GLU B CA 1
ATOM 1070 C C . GLU B 1 17 ? 31.290 -13.668 38.081 1.00 18.64 17 GLU B C 1
ATOM 1071 O O . GLU B 1 17 ? 30.949 -13.067 37.077 1.00 18.23 17 GLU B O 1
ATOM 1077 N N . LEU B 1 18 ? 31.353 -15.002 38.124 1.00 18.00 18 LEU B N 1
ATOM 1078 C CA . LEU B 1 18 ? 30.903 -15.820 37.000 1.00 18.70 18 LEU B CA 1
ATOM 1079 C C . LEU B 1 18 ? 29.442 -15.525 36.655 1.00 18.54 18 LEU B C 1
ATOM 1080 O O . LEU B 1 18 ? 29.071 -15.515 35.481 1.00 17.97 18 LEU B O 1
ATOM 1085 N N . THR B 1 19 ? 28.632 -15.309 37.708 1.00 19.30 19 THR B N 1
ATOM 1086 C CA . THR B 1 19 ? 27.235 -14.937 37.612 1.00 19.71 19 THR B CA 1
ATOM 1087 C C . THR B 1 19 ? 27.059 -13.614 36.868 1.00 19.16 19 THR B C 1
ATOM 1088 O O . THR B 1 19 ? 26.255 -13.541 35.929 1.00 18.82 19 THR B O 1
ATOM 1092 N N . ALA B 1 20 ? 27.825 -12.593 37.268 1.00 18.22 20 ALA B N 1
ATOM 1093 C CA . ALA B 1 20 ? 27.866 -11.308 36.552 1.00 18.10 20 ALA B CA 1
ATOM 1094 C C . ALA B 1 20 ? 28.297 -11.471 35.065 1.00 18.67 20 ALA B C 1
ATOM 1095 O O . ALA B 1 20 ? 27.697 -10.886 34.178 1.00 17.20 20 ALA B O 1
ATOM 1097 N N . ILE B 1 21 ? 29.310 -12.298 34.807 1.00 18.05 21 ILE B N 1
ATOM 1098 C CA . ILE B 1 21 ? 29.797 -12.446 33.446 1.00 18.19 21 ILE B CA 1
ATOM 1099 C C . ILE B 1 21 ? 28.724 -13.025 32.513 1.00 18.53 21 ILE B C 1
ATOM 1100 O O . ILE B 1 21 ? 28.524 -12.513 31.418 1.00 17.65 21 ILE B O 1
ATOM 1105 N N A ILE B 1 22 ? 28.053 -14.094 32.953 0.50 18.35 22 ILE B N 1
ATOM 1106 N N B ILE B 1 22 ? 28.043 -14.079 32.960 0.50 18.42 22 ILE B N 1
ATOM 1107 C CA A ILE B 1 22 ? 27.012 -14.727 32.127 0.50 18.22 22 ILE B CA 1
ATOM 1108 C CA B ILE B 1 22 ? 27.030 -14.708 32.117 0.50 18.40 22 ILE B CA 1
ATOM 1109 C C A ILE B 1 22 ? 25.830 -13.793 31.946 0.50 18.82 22 ILE B C 1
ATOM 1110 C C B ILE B 1 22 ? 25.813 -13.814 31.955 0.50 18.90 22 ILE B C 1
ATOM 1111 O O A ILE B 1 22 ? 25.245 -13.734 30.856 0.50 19.31 22 ILE B O 1
ATOM 1112 O O B ILE B 1 22 ? 25.186 -13.806 30.886 0.50 19.35 22 ILE B O 1
ATOM 1121 N N . LYS B 1 23 ? 25.490 -13.059 33.010 1.00 18.41 23 LYS B N 1
ATOM 1122 C CA . LYS B 1 23 ? 24.449 -12.020 32.947 1.00 18.42 23 LYS B CA 1
ATOM 1123 C C . LYS B 1 23 ? 24.750 -10.981 31.824 1.00 16.94 23 LYS B C 1
ATOM 1124 O O . LYS B 1 23 ? 23.830 -10.535 31.099 1.00 16.52 23 LYS B O 1
ATOM 1130 N N . MET B 1 24 ? 26.019 -10.613 31.677 1.00 15.90 24 MET B N 1
ATOM 1131 C CA . MET B 1 24 ? 26.434 -9.665 30.602 1.00 15.46 24 MET B CA 1
ATOM 1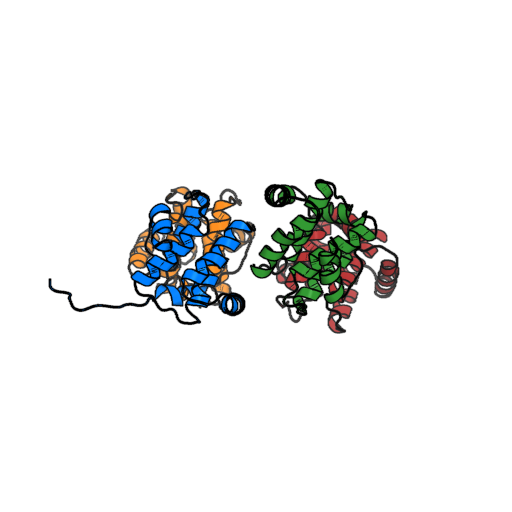132 C C . MET B 1 24 ? 26.374 -10.334 29.217 1.00 15.90 24 MET B C 1
ATOM 1133 O O . MET B 1 24 ? 25.869 -9.751 28.258 1.00 15.52 24 MET B O 1
ATOM 1138 N N . ALA B 1 25 ? 26.840 -11.581 29.129 1.00 15.61 25 ALA B N 1
ATOM 1139 C CA . ALA B 1 25 ? 26.741 -12.318 27.852 1.00 16.39 25 ALA B CA 1
ATOM 1140 C C . ALA B 1 25 ? 25.278 -12.485 27.439 1.00 15.76 25 ALA B C 1
ATOM 1141 O O . ALA B 1 25 ? 24.934 -12.237 26.293 1.00 16.95 25 ALA B O 1
ATOM 1143 N N . LYS B 1 26 ? 24.435 -12.892 28.380 1.00 16.79 26 LYS B N 1
ATOM 1144 C CA . LYS B 1 26 ? 22.955 -12.895 28.216 1.00 17.38 26 LYS B CA 1
ATOM 1145 C C . LYS B 1 26 ? 22.356 -11.557 27.709 1.00 17.73 26 LYS B C 1
ATOM 1146 O O . LYS B 1 26 ? 21.608 -11.507 26.704 1.00 17.58 26 LYS B O 1
ATOM 1152 N N . SER B 1 27 ? 22.666 -10.480 28.401 1.00 17.04 27 SER B N 1
ATOM 1153 C CA . SER B 1 27 ? 22.167 -9.165 28.011 1.00 17.75 27 SER B CA 1
ATOM 1154 C C . SER B 1 27 ? 22.515 -8.764 26.575 1.00 17.59 27 SER B C 1
ATOM 1155 O O . SER B 1 27 ? 21.670 -8.271 25.824 1.00 17.80 27 SER B O 1
ATOM 1158 N N . MET B 1 28 ? 23.778 -8.965 26.232 1.00 17.09 28 MET B N 1
ATOM 1159 C CA . MET B 1 28 ? 24.324 -8.699 24.934 1.00 16.78 28 MET B CA 1
ATOM 1160 C C . MET B 1 28 ? 23.610 -9.496 23.818 1.00 17.70 28 MET B C 1
ATOM 1161 O O . MET B 1 28 ? 23.245 -8.927 22.806 1.00 17.65 28 MET B O 1
ATOM 1166 N N . VAL B 1 29 ? 23.466 -10.812 23.973 1.00 19.10 29 VAL B N 1
ATOM 1167 C CA . VAL B 1 29 ? 22.898 -11.644 22.906 1.00 20.77 29 VAL B CA 1
ATOM 1168 C C . VAL B 1 29 ? 21.380 -11.434 22.768 1.00 22.10 29 VAL B C 1
ATOM 1169 O O . VAL B 1 29 ? 20.800 -11.671 21.721 1.00 23.33 29 VAL B O 1
ATOM 1173 N N . MET B 1 30 ? 20.751 -10.976 23.839 1.00 23.48 30 MET B N 1
ATOM 1174 C CA . MET B 1 30 ? 19.331 -10.690 23.806 1.00 24.45 30 MET B CA 1
ATOM 1175 C C . MET B 1 30 ? 18.979 -9.340 23.218 1.00 24.04 30 MET B C 1
ATOM 1176 O O . MET B 1 30 ? 17.812 -9.112 22.911 1.00 24.68 30 MET B O 1
ATOM 1181 N N . ALA B 1 31 ? 19.967 -8.458 23.057 1.00 23.27 31 ALA B N 1
ATOM 1182 C CA . ALA B 1 31 ? 19.704 -7.069 22.647 1.00 23.53 31 ALA B CA 1
ATOM 1183 C C . ALA B 1 31 ? 18.879 -6.963 21.352 1.00 23.85 31 ALA B C 1
ATOM 1184 O O . ALA B 1 31 ? 17.953 -6.164 21.277 1.00 23.91 31 ALA B O 1
ATOM 1186 N N . ASP B 1 32 ? 19.234 -7.759 20.334 1.00 24.33 32 ASP B N 1
ATOM 1187 C CA . ASP B 1 32 ? 18.550 -7.710 19.043 1.00 25.00 32 ASP B CA 1
ATOM 1188 C C . ASP B 1 32 ? 17.328 -8.625 18.955 1.00 24.79 32 ASP B C 1
ATOM 1189 O O . ASP B 1 32 ? 16.732 -8.746 17.901 1.00 23.91 32 ASP B O 1
ATOM 1194 N N . GLY B 1 33 ? 16.990 -9.295 20.045 1.00 25.05 33 GLY B N 1
ATOM 1195 C CA . GLY B 1 33 ? 15.830 -10.177 20.055 1.00 25.66 33 GLY B CA 1
ATOM 1196 C C . GLY B 1 33 ? 16.070 -11.539 19.420 1.00 26.66 33 GLY B C 1
ATOM 1197 O O . GLY B 1 33 ? 15.164 -12.378 19.388 1.00 26.68 33 GLY B O 1
ATOM 1198 N N . LYS B 1 34 ? 17.276 -11.784 18.912 1.00 26.39 34 LYS B N 1
ATOM 1199 C CA . LYS B 1 34 ? 17.562 -13.065 18.279 1.00 27.70 34 LYS B CA 1
ATOM 1200 C C . LYS B 1 34 ? 18.589 -13.863 19.098 1.00 27.08 34 LYS B C 1
ATOM 1201 O O . LYS B 1 34 ? 19.690 -13.375 19.377 1.00 27.63 34 LYS B O 1
ATOM 1207 N N . ILE B 1 35 ? 18.216 -15.093 19.454 1.00 26.94 35 ILE B N 1
ATOM 1208 C CA . ILE B 1 35 ? 19.073 -15.990 20.222 1.00 26.24 35 ILE B CA 1
ATOM 1209 C C . ILE B 1 35 ? 19.597 -17.091 19.319 1.00 26.45 35 ILE B C 1
ATOM 1210 O O . ILE B 1 35 ? 18.950 -18.135 19.148 1.00 25.98 35 ILE B O 1
ATOM 1215 N N . LYS B 1 36 ? 20.781 -16.849 18.746 1.00 26.34 36 LYS B N 1
ATOM 1216 C CA . LYS B 1 36 ? 21.378 -17.725 17.727 1.00 25.89 36 LYS B CA 1
ATOM 1217 C C . LYS B 1 36 ? 22.133 -18.904 18.344 1.00 24.16 36 LYS B C 1
ATOM 1218 O O . LYS B 1 36 ? 23.098 -18.690 19.080 1.00 25.04 36 LYS B O 1
ATOM 1224 N N . PRO B 1 37 ? 21.717 -20.150 18.033 1.00 23.05 37 PRO B N 1
ATOM 1225 C CA . PRO B 1 37 ? 22.429 -21.318 18.554 1.00 22.33 37 PRO B CA 1
ATOM 1226 C C . PRO B 1 37 ? 23.969 -21.220 18.454 1.00 21.91 37 PRO B C 1
ATOM 1227 O O . PRO B 1 37 ? 24.632 -21.572 19.424 1.00 21.81 37 PRO B O 1
ATOM 1231 N N . ALA B 1 38 ? 24.520 -20.775 17.311 1.00 20.32 38 ALA B N 1
ATOM 1232 C CA . ALA B 1 38 ? 25.988 -20.599 17.164 1.00 20.77 38 ALA B CA 1
ATOM 1233 C C . ALA B 1 38 ? 26.651 -19.690 18.227 1.00 20.98 38 ALA B C 1
ATOM 1234 O O . ALA B 1 38 ? 27.802 -19.939 18.670 1.00 21.85 38 ALA B O 1
ATOM 1236 N N . GLU B 1 39 ? 25.961 -18.621 18.581 1.00 20.02 39 GLU B N 1
ATOM 1237 C CA . GLU B 1 39 ? 26.454 -17.721 19.603 1.00 20.31 39 GLU B CA 1
ATOM 1238 C C . GLU B 1 39 ? 26.366 -18.315 20.995 1.00 20.01 39 GLU B C 1
ATOM 1239 O O . GLU B 1 39 ? 27.228 -18.058 21.834 1.00 20.38 39 GLU B O 1
ATOM 1245 N N . ILE B 1 40 ? 25.305 -19.079 21.235 1.00 19.20 40 ILE B N 1
ATOM 1246 C CA . ILE B 1 40 ? 25.104 -19.689 22.518 1.00 19.77 40 ILE B CA 1
ATOM 1247 C C . ILE B 1 40 ? 26.187 -20.746 22.696 1.00 19.45 40 ILE B C 1
ATOM 1248 O O . ILE B 1 40 ? 26.620 -20.963 23.811 1.00 20.09 40 ILE B O 1
ATOM 1253 N N . ALA B 1 41 ? 26.557 -21.437 21.605 1.00 20.46 41 ALA B N 1
ATOM 1254 C CA . ALA B 1 41 ? 27.633 -22.436 21.634 1.00 21.02 41 ALA B CA 1
ATOM 1255 C C . ALA B 1 41 ? 28.980 -21.823 22.063 1.00 21.66 41 ALA B C 1
ATOM 1256 O O . ALA B 1 41 ? 29.656 -22.380 22.928 1.00 22.89 41 ALA B O 1
ATOM 1258 N N . VAL B 1 42 ? 29.347 -20.681 21.485 1.00 21.47 42 VAL B N 1
ATOM 1259 C CA . VAL B 1 42 ? 30.555 -19.953 21.894 1.00 21.13 42 VAL B CA 1
ATOM 1260 C C . VAL B 1 42 ? 30.443 -19.510 23.358 1.00 21.53 42 VAL B C 1
ATOM 1261 O O . VAL B 1 42 ? 31.358 -19.724 24.159 1.00 21.66 42 VAL B O 1
ATOM 1265 N N . MET B 1 43 ? 29.312 -18.892 23.691 1.00 22.21 43 MET B N 1
ATOM 1266 C CA . MET B 1 43 ? 29.007 -18.451 25.056 1.00 21.77 43 MET B CA 1
ATOM 1267 C C . MET B 1 43 ? 29.261 -19.639 26.015 1.00 22.72 43 MET B C 1
ATOM 1268 O O . MET B 1 43 ? 29.872 -19.471 27.070 1.00 22.75 43 MET B O 1
ATOM 1273 N N . THR B 1 44 ? 28.811 -20.833 25.621 1.00 21.84 44 THR B N 1
ATOM 1274 C CA . THR B 1 44 ? 28.954 -22.040 26.447 1.00 22.09 44 THR B CA 1
ATOM 1275 C C . THR B 1 44 ? 30.421 -22.511 26.500 1.00 23.05 44 THR B C 1
ATOM 1276 O O . THR B 1 44 ? 30.975 -22.695 27.605 1.00 23.33 44 THR B O 1
ATOM 1280 N N A ARG B 1 45 ? 31.033 -22.691 25.324 0.50 22.77 45 ARG B N 1
ATOM 1281 N N B ARG B 1 45 ? 31.049 -22.684 25.334 0.50 22.89 45 ARG B N 1
ATOM 1282 C CA A ARG B 1 45 ? 32.361 -23.321 25.204 0.50 23.19 45 ARG B CA 1
ATOM 1283 C CA B ARG B 1 45 ? 32.365 -23.345 25.261 0.50 23.50 45 ARG B CA 1
ATOM 1284 C C A ARG B 1 45 ? 33.460 -22.501 25.870 0.50 23.09 45 ARG B C 1
ATOM 1285 C C B ARG B 1 45 ? 33.471 -22.501 25.887 0.50 23.24 45 ARG B C 1
ATOM 1286 O O A ARG B 1 45 ? 34.342 -23.054 26.520 0.50 22.77 45 ARG B O 1
ATOM 1287 O O B ARG B 1 45 ? 34.374 -23.037 26.522 0.50 22.94 45 ARG B O 1
ATOM 1302 N N . GLU B 1 46 ? 33.371 -21.183 25.719 1.00 23.73 46 GLU B N 1
ATOM 1303 C CA . GLU B 1 46 ? 34.355 -20.251 26.237 1.00 23.70 46 GLU B CA 1
ATOM 1304 C C . GLU B 1 46 ? 34.224 -20.020 27.745 1.00 24.62 46 GLU B C 1
ATOM 1305 O O . GLU B 1 46 ? 35.236 -19.818 28.440 1.00 24.11 46 GLU B O 1
ATOM 1311 N N . PHE B 1 47 ? 32.994 -20.040 28.252 1.00 24.98 47 PHE B N 1
ATOM 1312 C CA . PHE B 1 47 ? 32.740 -19.863 29.688 1.00 26.35 47 PHE B CA 1
ATOM 1313 C C . PHE B 1 47 ? 33.339 -21.029 30.436 1.00 26.69 47 PHE B C 1
ATOM 1314 O O . PHE B 1 47 ? 33.856 -20.863 31.536 1.00 27.99 47 PHE B O 1
ATOM 1322 N N . MET B 1 48 ? 33.356 -22.198 29.803 1.00 27.79 48 MET B N 1
ATOM 1323 C CA . MET B 1 48 ? 34.095 -23.360 30.342 1.00 29.05 48 MET B CA 1
ATOM 1324 C C . MET B 1 48 ? 35.567 -23.076 30.676 1.00 29.55 48 MET B C 1
ATOM 1325 O O . MET B 1 48 ? 36.124 -23.635 31.636 1.00 31.04 48 MET B O 1
ATOM 1330 N N . ARG B 1 49 ? 36.192 -22.171 29.942 1.00 29.10 49 ARG B N 1
ATOM 1331 C CA . ARG B 1 49 ? 37.561 -21.776 30.252 1.00 28.78 49 ARG B CA 1
ATOM 1332 C C . ARG B 1 49 ? 37.711 -20.902 31.511 1.00 28.64 49 ARG B C 1
ATOM 1333 O O . ARG B 1 49 ? 38.814 -20.532 31.872 1.00 28.82 49 ARG B O 1
ATOM 1341 N N . PHE B 1 50 ? 36.607 -20.575 32.176 1.00 28.53 50 PHE B N 1
ATOM 1342 C CA . PHE B 1 50 ? 36.684 -19.953 33.486 1.00 28.56 50 PHE B CA 1
ATOM 1343 C C . PHE B 1 50 ? 36.405 -20.961 34.615 1.00 28.90 50 PHE B C 1
ATOM 1344 O O . PHE B 1 50 ? 36.128 -20.565 35.752 1.00 29.33 50 PHE B O 1
ATOM 1352 N N . GLY B 1 51 ? 36.486 -22.253 34.296 1.00 28.70 51 GLY B N 1
ATOM 1353 C CA . GLY B 1 51 ? 36.479 -23.310 35.297 1.00 28.92 51 GLY B CA 1
ATOM 1354 C C . GLY B 1 51 ? 35.086 -23.812 35.574 1.00 29.89 51 GLY B C 1
ATOM 1355 O O . GLY B 1 51 ? 34.779 -24.207 36.701 1.00 29.49 51 GLY B O 1
ATOM 1356 N N . ILE B 1 52 ? 34.243 -23.775 34.538 1.00 29.21 52 ILE B N 1
ATOM 1357 C CA . ILE B 1 52 ? 32.832 -24.174 34.624 1.00 29.81 52 ILE B CA 1
ATOM 1358 C C . ILE B 1 52 ? 32.671 -25.306 33.629 1.00 29.93 52 ILE B C 1
ATOM 1359 O O . ILE B 1 52 ? 33.052 -25.145 32.461 1.00 30.30 52 ILE B O 1
ATOM 1364 N N . LEU B 1 53 ? 32.128 -26.439 34.074 1.00 29.65 53 LEU B N 1
ATOM 1365 C CA . LEU B 1 53 ? 31.827 -27.580 33.185 1.00 29.47 53 LEU B CA 1
ATOM 1366 C C . LEU B 1 53 ? 30.639 -27.239 32.259 1.00 29.78 53 LEU B C 1
ATOM 1367 O O . LEU B 1 53 ? 29.811 -26.392 32.597 1.00 29.02 53 LEU B O 1
ATOM 1372 N N . GLN B 1 54 ? 30.573 -27.861 31.078 1.00 29.93 54 GLN B N 1
ATOM 1373 C CA . GLN B 1 54 ? 29.474 -27.575 30.133 1.00 29.81 54 GLN B CA 1
ATOM 1374 C C . GLN B 1 54 ? 28.090 -27.633 30.758 1.00 29.71 54 GLN B C 1
ATOM 1375 O O . GLN B 1 54 ? 27.332 -26.682 30.603 1.00 29.80 54 GLN B O 1
ATOM 1381 N N . ASP B 1 55 ? 27.779 -28.727 31.471 1.00 29.55 55 ASP B N 1
ATOM 1382 C CA . ASP B 1 55 ? 26.459 -28.900 32.107 1.00 29.83 55 ASP B CA 1
ATOM 1383 C C . ASP B 1 55 ? 26.148 -27.753 33.064 1.00 28.85 55 ASP B C 1
ATOM 1384 O O . ASP B 1 55 ? 24.979 -27.463 33.357 1.00 29.03 55 ASP B O 1
ATOM 1389 N N . GLN B 1 56 ? 27.195 -27.077 33.518 1.00 27.63 56 GLN B N 1
ATOM 1390 C CA . GLN B 1 56 ? 27.056 -26.076 34.573 1.00 27.55 56 GLN B CA 1
ATOM 1391 C C . GLN B 1 56 ? 26.727 -24.689 34.084 1.00 27.69 56 GLN B C 1
ATOM 1392 O O . GLN B 1 56 ? 26.382 -23.824 34.881 1.00 27.45 56 GLN B O 1
ATOM 1398 N N . VAL B 1 57 ? 26.911 -24.462 32.784 1.00 27.69 57 VAL B N 1
ATOM 1399 C CA . VAL B 1 57 ? 26.594 -23.170 32.189 1.00 27.10 57 VAL B CA 1
ATOM 1400 C C . VAL B 1 57 ? 25.100 -22.852 32.389 1.00 27.13 57 VAL B C 1
ATOM 1401 O O . VAL B 1 57 ? 24.790 -21.703 32.656 1.00 26.66 57 VAL B O 1
ATOM 1405 N N . ASP B 1 58 ? 24.186 -23.836 32.209 1.00 26.53 58 ASP B N 1
ATOM 1406 C CA . ASP B 1 58 ? 22.761 -23.574 32.459 1.00 26.56 58 ASP B CA 1
ATOM 1407 C C . ASP B 1 58 ? 22.521 -23.239 33.891 1.00 25.64 58 ASP B C 1
ATOM 1408 O O . ASP B 1 58 ? 21.631 -22.450 34.161 1.00 25.30 58 ASP B O 1
ATOM 1413 N N . LEU B 1 59 ? 23.260 -23.879 34.809 1.00 25.17 59 LEU B N 1
ATOM 1414 C CA . LEU B 1 59 ? 23.125 -23.576 36.236 1.00 25.22 59 LEU B CA 1
ATOM 1415 C C . LEU B 1 59 ? 23.527 -22.120 36.554 1.00 24.85 59 LEU B C 1
ATOM 1416 O O . LEU B 1 59 ? 22.841 -21.435 37.320 1.00 23.46 59 LEU B O 1
ATOM 1421 N N . LEU B 1 60 ? 24.650 -21.673 35.998 1.00 24.73 60 LEU B N 1
ATOM 1422 C CA . LEU B 1 60 ? 25.128 -20.297 36.230 1.00 24.57 60 LEU B CA 1
ATOM 1423 C C . LEU B 1 60 ? 24.194 -19.293 35.587 1.00 24.12 60 LEU B C 1
ATOM 1424 O O . LEU B 1 60 ? 23.952 -18.201 36.096 1.00 23.99 60 LEU B O 1
ATOM 1429 N N . LEU B 1 61 ? 23.689 -19.647 34.417 1.00 23.81 61 LEU B N 1
ATOM 1430 C CA . LEU B 1 61 ? 22.741 -18.792 33.720 1.00 23.59 61 LEU B CA 1
ATOM 1431 C C . LEU B 1 61 ? 21.490 -18.601 34.608 1.00 24.06 61 LEU B C 1
ATOM 1432 O O . LEU B 1 61 ? 21.047 -17.477 34.865 1.00 22.42 61 LEU B O 1
ATOM 1437 N N . LYS B 1 62 ? 20.973 -19.713 35.128 1.00 24.51 62 LYS B N 1
ATOM 1438 C CA . LYS B 1 62 ? 19.855 -19.674 36.073 1.00 24.72 62 LYS B CA 1
ATOM 1439 C C . LYS B 1 62 ? 20.182 -18.912 37.388 1.00 24.68 62 LYS B C 1
ATOM 1440 O O . LYS B 1 62 ? 19.361 -18.118 37.893 1.00 23.39 62 LYS B O 1
ATOM 1446 N N . ALA B 1 63 ? 21.363 -19.172 37.947 1.00 24.12 63 ALA B N 1
ATOM 1447 C CA . ALA B 1 63 ? 21.854 -18.383 39.076 1.00 24.95 63 ALA B CA 1
ATOM 1448 C C . ALA B 1 63 ? 21.834 -16.878 38.774 1.00 23.83 63 ALA B C 1
ATOM 1449 O O . ALA B 1 63 ? 21.528 -16.088 39.663 1.00 23.97 63 ALA B O 1
ATOM 1451 N N . SER B 1 64 ? 22.079 -16.487 37.522 1.00 24.14 64 SER B N 1
ATOM 1452 C CA . SER B 1 64 ? 22.064 -15.075 37.144 1.00 24.14 64 SER B CA 1
ATOM 1453 C C . SER B 1 64 ? 20.692 -14.405 37.230 1.00 25.19 64 SER B C 1
ATOM 1454 O O . SER B 1 64 ? 20.630 -13.173 37.336 1.00 24.12 64 SER B O 1
ATOM 1457 N N . ASP B 1 65 ? 19.611 -15.198 37.215 1.00 25.54 65 ASP B N 1
ATOM 1458 C CA . ASP B 1 65 ? 18.260 -14.652 37.389 1.00 27.02 65 ASP B CA 1
ATOM 1459 C C . ASP B 1 65 ? 18.122 -13.948 38.745 1.00 26.99 65 ASP B C 1
ATOM 1460 O O . ASP B 1 65 ? 17.342 -13.014 38.857 1.00 27.82 65 ASP B O 1
ATOM 1465 N N . SER B 1 66 ? 18.896 -14.391 39.742 1.00 27.26 66 SER B N 1
ATOM 1466 C CA . SER B 1 66 ? 18.897 -13.833 41.108 1.00 27.21 66 SER B CA 1
ATOM 1467 C C . SER B 1 66 ? 19.556 -12.466 41.267 1.00 26.46 66 SER B C 1
ATOM 1468 O O . SER B 1 66 ? 19.439 -11.857 42.314 1.00 25.96 66 SER B O 1
ATOM 1471 N N . ILE B 1 67 ? 20.274 -12.003 40.250 1.00 25.91 67 ILE B N 1
ATOM 1472 C CA . ILE B 1 67 ? 20.858 -10.667 40.283 1.00 25.25 67 ILE B CA 1
ATOM 1473 C C . ILE B 1 67 ? 20.292 -9.849 39.124 1.00 25.15 67 ILE B C 1
ATOM 1474 O O . ILE B 1 67 ? 19.887 -10.408 38.089 1.00 25.19 67 ILE B O 1
ATOM 1479 N N . GLU B 1 68 ? 20.208 -8.539 39.336 1.00 24.30 68 GLU B N 1
ATOM 1480 C CA . GLU B 1 68 ? 19.866 -7.578 38.273 1.00 23.54 68 GLU B CA 1
ATOM 1481 C C . GLU B 1 68 ? 21.075 -7.325 37.384 1.00 22.54 68 GLU B C 1
ATOM 1482 O O . GLU B 1 68 ? 22.219 -7.476 37.842 1.00 22.28 68 GLU B O 1
ATOM 1488 N N . ALA B 1 69 ? 20.837 -6.910 36.136 1.00 20.66 69 ALA B N 1
ATOM 1489 C CA . ALA B 1 69 ? 21.924 -6.563 35.204 1.00 20.72 69 ALA B CA 1
ATOM 1490 C C . ALA B 1 69 ? 22.836 -5.426 35.717 1.00 19.53 69 ALA B C 1
ATOM 1491 O O . ALA B 1 69 ? 24.064 -5.465 35.546 1.00 19.52 69 ALA B O 1
ATOM 1493 N N . SER B 1 70 ? 22.250 -4.443 36.384 1.00 19.91 70 SER B N 1
ATOM 1494 C CA . SER B 1 70 ? 23.052 -3.375 36.980 1.00 19.62 70 SER B CA 1
ATOM 1495 C C . SER B 1 70 ? 24.002 -3.907 38.095 1.00 19.32 70 SER B C 1
ATOM 1496 O O . SER B 1 70 ? 25.118 -3.408 38.254 1.00 18.76 70 SER B O 1
ATOM 1499 N N A GLN B 1 71 ? 23.578 -4.893 38.869 0.50 18.78 71 GLN B N 1
ATOM 1500 N N B GLN B 1 71 ? 23.531 -4.891 38.854 0.50 18.60 71 GLN B N 1
ATOM 1501 C CA A GLN B 1 71 ? 24.520 -5.463 39.839 0.50 18.59 71 GLN B CA 1
ATOM 1502 C CA B GLN B 1 71 ? 24.387 -5.569 39.831 0.50 18.44 71 GLN B CA 1
ATOM 1503 C C A GLN B 1 71 ? 25.667 -6.234 39.150 0.50 17.94 71 GLN B C 1
ATOM 1504 C C B GLN B 1 71 ? 25.610 -6.216 39.149 0.50 17.80 71 GLN B C 1
ATOM 1505 O O A GLN B 1 71 ? 26.812 -6.181 39.621 0.50 17.17 71 GLN B O 1
ATOM 1506 O O B GLN B 1 71 ? 26.742 -6.066 39.627 0.50 17.09 71 GLN B O 1
ATOM 1517 N N . ALA B 1 72 ? 25.378 -6.951 38.052 1.00 17.74 72 ALA B N 1
ATOM 1518 C CA . ALA B 1 72 ? 26.469 -7.562 37.250 1.00 16.51 72 ALA B CA 1
ATOM 1519 C C . ALA B 1 72 ? 27.455 -6.499 36.760 1.00 16.15 72 ALA B C 1
ATOM 1520 O O . ALA B 1 72 ? 28.681 -6.705 36.812 1.00 15.24 72 ALA B O 1
ATOM 1522 N N . VAL B 1 73 ? 26.915 -5.399 36.208 1.00 15.52 73 VAL B N 1
ATOM 1523 C CA . VAL B 1 73 ? 27.732 -4.245 35.792 1.00 15.14 73 VAL B CA 1
ATOM 1524 C C . VAL B 1 73 ? 28.700 -3.803 36.913 1.00 16.87 73 VAL B C 1
ATOM 1525 O O . VAL B 1 73 ? 29.926 -3.691 36.715 1.00 16.33 73 VAL B O 1
ATOM 1529 N N . ALA B 1 74 ? 28.160 -3.580 38.103 1.00 17.05 74 ALA B N 1
ATOM 1530 C CA . ALA B 1 74 ? 29.018 -3.168 39.212 1.00 17.47 74 ALA B CA 1
ATOM 1531 C C . ALA B 1 74 ? 30.115 -4.202 39.601 1.00 17.09 74 ALA B C 1
ATOM 1532 O O . ALA B 1 74 ? 31.201 -3.810 40.004 1.00 16.25 74 ALA B O 1
ATOM 1534 N N . LEU B 1 75 ? 29.817 -5.511 39.500 1.00 17.67 75 LEU B N 1
ATOM 1535 C CA . LEU B 1 75 ? 30.768 -6.560 39.864 1.00 17.25 75 LEU B CA 1
ATOM 1536 C C . LEU B 1 75 ? 31.899 -6.586 38.849 1.00 17.31 75 LEU B C 1
ATOM 1537 O O . LEU B 1 75 ? 33.066 -6.777 39.192 1.00 16.69 75 LEU B O 1
ATOM 1542 N N . ILE B 1 76 ? 31.554 -6.380 37.585 1.00 17.00 76 ILE B N 1
ATOM 1543 C CA . ILE B 1 76 ? 32.562 -6.249 36.540 1.00 16.46 76 ILE B CA 1
ATOM 1544 C C . ILE B 1 76 ? 33.358 -4.932 36.601 1.00 17.46 76 ILE B C 1
ATOM 1545 O O . ILE B 1 76 ? 34.586 -4.914 36.427 1.00 17.26 76 ILE B O 1
ATOM 1550 N N . ALA B 1 77 ? 32.670 -3.823 36.840 1.00 17.32 77 ALA B N 1
ATOM 1551 C CA . ALA B 1 77 ? 33.358 -2.520 36.802 1.00 18.51 77 ALA B CA 1
ATOM 1552 C C . ALA B 1 77 ? 34.472 -2.395 37.843 1.00 18.63 77 ALA B C 1
ATOM 1553 O O . ALA B 1 77 ? 35.462 -1.723 37.608 1.00 18.48 77 ALA B O 1
ATOM 1555 N N . ARG B 1 78 ? 34.328 -3.080 38.969 1.00 19.36 78 ARG B N 1
ATOM 1556 C CA . ARG B 1 78 ? 35.285 -2.986 40.078 1.00 20.54 78 ARG B CA 1
ATOM 1557 C C . ARG B 1 78 ? 36.511 -3.940 39.900 1.00 20.60 78 ARG B C 1
ATOM 1558 O O . ARG B 1 78 ? 37.465 -3.865 40.689 1.00 20.12 78 ARG B O 1
ATOM 1566 N N . MET B 1 79 ? 36.504 -4.819 38.883 1.00 20.03 79 MET B N 1
ATOM 1567 C CA . MET B 1 79 ? 37.576 -5.829 38.740 1.00 20.17 79 MET B CA 1
ATOM 1568 C C . MET B 1 79 ? 38.878 -5.169 38.288 1.00 21.08 79 MET B C 1
ATOM 1569 O O . MET B 1 79 ? 38.862 -4.116 37.648 1.00 20.86 79 MET B O 1
ATOM 1574 N N . ASP B 1 80 ? 39.994 -5.835 38.571 1.00 21.12 80 ASP B N 1
ATOM 1575 C CA . ASP B 1 80 ? 41.338 -5.386 38.179 1.00 22.38 80 ASP B CA 1
ATOM 1576 C C . ASP B 1 80 ? 41.478 -5.507 36.655 1.00 22.47 80 ASP B C 1
ATOM 1577 O O . ASP B 1 80 ? 40.694 -6.208 36.026 1.00 20.59 80 ASP B O 1
ATOM 1582 N N . GLU B 1 81 ? 42.484 -4.854 36.072 1.00 22.25 81 GLU B N 1
ATOM 1583 C CA . GLU B 1 81 ? 42.549 -4.733 34.621 1.00 22.33 81 GLU B CA 1
ATOM 1584 C C . GLU B 1 81 ? 42.792 -6.077 33.939 1.00 22.04 81 GLU B C 1
ATOM 1585 O O . GLU B 1 81 ? 42.400 -6.252 32.807 1.00 21.18 81 GLU B O 1
ATOM 1591 N N . GLU B 1 82 ? 43.402 -7.022 34.640 1.00 21.81 82 GLU B N 1
ATOM 1592 C CA . GLU B 1 82 ? 43.626 -8.342 34.060 1.00 23.01 82 GLU B CA 1
ATOM 1593 C C . GLU B 1 82 ? 42.345 -9.145 33.931 1.00 21.99 82 GLU B C 1
ATOM 1594 O O . GLU B 1 82 ? 42.122 -9.697 32.854 1.00 21.35 82 GLU B O 1
ATOM 1600 N N . ARG B 1 83 ? 41.541 -9.221 35.004 1.00 20.07 83 ARG B N 1
ATOM 1601 C CA . ARG B 1 83 ? 40.189 -9.772 34.932 1.00 20.88 83 ARG B CA 1
ATOM 1602 C C . ARG B 1 83 ? 39.310 -9.069 33.869 1.00 21.32 83 ARG B C 1
ATOM 1603 O O . ARG B 1 83 ? 38.615 -9.739 33.089 1.00 20.97 83 ARG B O 1
ATOM 1611 N N . LYS B 1 84 ? 39.333 -7.741 33.835 1.00 20.61 84 LYS B N 1
ATOM 1612 C CA . LYS B 1 84 ? 38.589 -7.017 32.798 1.00 20.35 84 LYS B CA 1
ATOM 1613 C C . LYS B 1 84 ? 38.921 -7.428 31.357 1.00 20.80 84 LYS B C 1
ATOM 1614 O O . LYS B 1 84 ? 38.031 -7.525 30.492 1.00 19.86 84 LYS B O 1
ATOM 1620 N N . LYS B 1 85 ? 40.202 -7.624 31.088 1.00 20.70 85 LYS B N 1
ATOM 1621 C CA . LYS B 1 85 ? 40.655 -8.025 29.773 1.00 21.31 85 LYS B CA 1
ATOM 1622 C C . LYS B 1 85 ? 40.008 -9.331 29.317 1.00 21.04 85 LYS B C 1
ATOM 1623 O O . LYS B 1 85 ? 39.648 -9.483 28.144 1.00 20.28 85 LYS B O 1
ATOM 1629 N N . TYR B 1 86 ? 39.925 -10.288 30.237 1.00 21.29 86 TYR B N 1
ATOM 1630 C CA . TYR B 1 86 ? 39.349 -11.589 29.939 1.00 20.87 86 TYR B CA 1
ATOM 1631 C C . TYR B 1 86 ? 37.824 -11.500 29.792 1.00 20.69 86 TYR B C 1
ATOM 1632 O O . TYR B 1 86 ? 37.229 -12.173 28.947 1.00 20.57 86 TYR B O 1
ATOM 1641 N N . VAL B 1 87 ? 37.202 -10.602 30.537 1.00 19.50 87 VAL B N 1
ATOM 1642 C CA . VAL B 1 87 ? 35.753 -10.386 30.378 1.00 18.91 87 VAL B CA 1
ATOM 1643 C C . VAL B 1 87 ? 35.408 -9.778 29.000 1.00 19.44 87 VAL B C 1
ATOM 1644 O O . VAL B 1 87 ? 34.536 -10.308 28.276 1.00 18.48 87 VAL B O 1
ATOM 1648 N N . ALA B 1 88 ? 36.116 -8.710 28.639 1.00 19.10 88 ALA B N 1
ATOM 1649 C CA . ALA B 1 88 ? 35.961 -8.088 27.328 1.00 19.31 88 ALA B CA 1
ATOM 1650 C C . ALA B 1 88 ? 36.259 -9.066 26.187 1.00 19.78 88 ALA B C 1
ATOM 1651 O O . ALA B 1 88 ? 35.567 -9.046 25.190 1.00 20.24 88 ALA B O 1
ATOM 1653 N N . SER B 1 89 ? 37.293 -9.899 26.340 1.00 19.36 89 SER B N 1
ATOM 1654 C CA . SER B 1 89 ? 37.716 -10.841 25.305 1.00 19.45 89 SER B CA 1
ATOM 1655 C C . SER B 1 89 ? 36.617 -11.896 25.135 1.00 19.32 89 SER B C 1
ATOM 1656 O O . SER B 1 89 ? 36.242 -12.217 24.020 1.00 18.93 89 SER B O 1
ATOM 1659 N N . TYR B 1 90 ? 36.072 -12.368 26.254 1.00 19.56 90 TYR B N 1
ATOM 1660 C CA . TYR B 1 90 ? 34.986 -13.370 26.270 1.00 19.81 90 TYR B CA 1
ATOM 1661 C C . TYR B 1 90 ? 33.730 -12.871 25.578 1.00 20.46 90 TYR B C 1
ATOM 1662 O O . TYR B 1 90 ? 33.145 -13.600 24.743 1.00 20.99 90 TYR B O 1
ATOM 1671 N N . LEU B 1 91 ? 33.327 -11.637 25.915 1.00 19.70 91 LEU B N 1
ATOM 1672 C CA . LEU B 1 91 ? 32.191 -10.989 25.259 1.00 20.44 91 LEU B CA 1
ATOM 1673 C C . LEU B 1 91 ? 32.451 -10.713 23.781 1.00 20.48 91 LEU B C 1
ATOM 1674 O O . LEU B 1 91 ? 31.535 -10.731 22.949 1.00 19.66 91 LEU B O 1
ATOM 1679 N N . GLY B 1 92 ? 33.699 -10.443 23.446 1.00 20.72 92 GLY B N 1
ATOM 1680 C CA . GLY B 1 92 ? 34.039 -10.176 22.061 1.00 19.80 92 GLY B CA 1
ATOM 1681 C C . GLY B 1 92 ? 33.983 -11.349 21.130 1.00 20.77 92 GLY B C 1
ATOM 1682 O O . GLY B 1 92 ? 33.714 -11.165 19.929 1.00 20.66 92 GLY B O 1
ATOM 1683 N N . VAL B 1 93 ? 34.261 -12.548 21.650 1.00 20.64 93 VAL B N 1
ATOM 1684 C CA . VAL B 1 93 ? 34.307 -13.740 20.788 1.00 21.01 93 VAL B CA 1
ATOM 1685 C C . VAL B 1 93 ? 32.930 -14.356 20.530 1.00 22.04 93 VAL B C 1
ATOM 1686 O O . VAL B 1 93 ? 32.764 -15.089 19.523 1.00 22.30 93 VAL B O 1
ATOM 1690 N N . ILE B 1 94 ? 31.964 -14.067 21.413 1.00 21.85 94 ILE B N 1
ATOM 1691 C CA . ILE B 1 94 ? 30.623 -14.666 21.349 1.00 22.40 94 ILE B CA 1
ATOM 1692 C C . ILE B 1 94 ? 29.939 -14.428 20.006 1.00 23.98 94 ILE B C 1
ATOM 1693 O O . ILE B 1 94 ? 29.423 -15.372 19.405 1.00 23.96 94 ILE B O 1
ATOM 1698 N N . MET B 1 95 ? 29.986 -13.195 19.509 1.00 25.60 95 MET B N 1
ATOM 1699 C CA . MET B 1 95 ? 29.297 -12.866 18.252 1.00 26.79 95 MET B CA 1
ATOM 1700 C C . MET B 1 95 ? 30.232 -12.866 17.010 1.00 28.43 95 MET B C 1
ATOM 1701 O O . MET B 1 95 ? 29.800 -12.598 15.899 1.00 28.65 95 MET B O 1
ATOM 1706 N N . ALA B 1 96 ? 31.504 -13.202 17.208 1.00 30.02 96 ALA B N 1
ATOM 1707 C CA . ALA B 1 96 ? 32.455 -13.304 16.127 1.00 31.01 96 ALA B CA 1
ATOM 1708 C C . ALA B 1 96 ? 32.282 -14.576 15.294 1.00 33.29 96 ALA B C 1
ATOM 1709 O O . ALA B 1 96 ? 31.936 -15.648 15.813 1.00 32.79 96 ALA B O 1
ATOM 1711 N N . SER B 1 97 ? 32.560 -14.432 14.002 1.00 33.45 97 SER B N 1
ATOM 1712 C CA . SER B 1 97 ? 32.479 -15.515 13.072 1.00 36.01 97 SER B CA 1
ATOM 1713 C C . SER B 1 97 ? 33.718 -15.526 12.197 1.00 36.28 97 SER B C 1
ATOM 1714 O O . SER B 1 97 ? 34.012 -14.527 11.537 1.00 36.01 97 SER B O 1
ATOM 1717 N N . ASP B 1 98 ? 34.420 -16.665 12.188 1.00 37.19 98 ASP B N 1
ATOM 1718 C CA . ASP B 1 98 ? 35.638 -16.820 11.396 1.00 38.01 98 ASP B CA 1
ATOM 1719 C C . ASP B 1 98 ? 36.511 -15.578 11.577 1.00 38.08 98 ASP B C 1
ATOM 1720 O O . ASP B 1 98 ? 36.948 -14.952 10.612 1.00 37.54 98 ASP B O 1
ATOM 1725 N N . GLY B 1 99 ? 36.705 -15.192 12.835 1.00 38.42 99 GLY B N 1
ATOM 1726 C CA . GLY B 1 99 ? 37.624 -14.100 13.158 1.00 38.97 99 GLY B CA 1
ATOM 1727 C C . GLY B 1 99 ? 37.127 -12.694 12.883 1.00 38.74 99 GLY B C 1
ATOM 1728 O O . GLY B 1 99 ? 37.865 -11.729 13.085 1.00 38.82 99 GLY B O 1
ATOM 1729 N N . ASP B 1 100 ? 35.890 -12.582 12.410 1.00 38.24 100 ASP B N 1
ATOM 1730 C CA . ASP B 1 100 ? 35.306 -11.296 12.023 1.00 38.08 100 ASP B CA 1
ATOM 1731 C C . ASP B 1 100 ? 34.092 -10.988 12.880 1.00 37.71 100 ASP B C 1
ATOM 1732 O O . ASP B 1 100 ? 33.424 -11.897 13.393 1.00 37.40 100 ASP B O 1
ATOM 1737 N N . ILE B 1 101 ? 33.809 -9.702 13.022 1.00 36.80 101 ILE B N 1
ATOM 1738 C CA . ILE B 1 101 ? 32.553 -9.267 13.617 1.00 36.24 101 ILE B CA 1
ATOM 1739 C C . ILE B 1 101 ? 31.916 -8.149 12.752 1.00 35.25 101 ILE B C 1
ATOM 1740 O O . ILE B 1 101 ? 32.605 -7.210 12.342 1.00 34.81 101 ILE B O 1
ATOM 1745 N N A ASP B 1 102 ? 30.614 -8.275 12.471 0.50 34.94 102 ASP B N 1
ATOM 1746 N N B ASP B 1 102 ? 30.614 -8.261 12.488 0.50 34.83 102 ASP B N 1
ATOM 1747 C CA A ASP B 1 102 ? 29.868 -7.256 11.703 0.50 34.14 102 ASP B CA 1
ATOM 1748 C CA B ASP B 1 102 ? 29.905 -7.266 11.666 0.50 33.94 102 ASP B CA 1
ATOM 1749 C C A ASP B 1 102 ? 29.795 -5.940 12.476 0.50 33.33 102 ASP B C 1
ATOM 1750 C C B ASP B 1 102 ? 29.666 -5.983 12.480 0.50 33.21 102 ASP B C 1
ATOM 1751 O O A ASP B 1 102 ? 30.104 -5.902 13.669 0.50 32.73 102 ASP B O 1
ATOM 1752 O O B ASP B 1 102 ? 29.753 -6.011 13.712 0.50 32.69 102 ASP B O 1
ATOM 1761 N N . ASP B 1 103 ? 29.401 -4.866 11.797 1.00 32.15 103 ASP B N 1
ATOM 1762 C CA . ASP B 1 103 ? 29.327 -3.543 12.439 1.00 31.39 103 ASP B CA 1
ATOM 1763 C C . ASP B 1 103 ? 28.330 -3.410 13.591 1.00 30.22 103 ASP B C 1
ATOM 1764 O O . ASP B 1 103 ? 28.586 -2.693 14.557 1.00 29.11 103 ASP B O 1
ATOM 1769 N N . ASN B 1 104 ? 27.189 -4.087 13.459 1.00 29.19 104 ASN B N 1
ATOM 1770 C CA . ASN B 1 104 ? 26.147 -4.048 14.467 1.00 28.39 104 ASN B CA 1
ATOM 1771 C C . ASN B 1 104 ? 26.607 -4.792 15.727 1.00 27.44 104 ASN B C 1
ATOM 1772 O O . ASN B 1 104 ? 26.525 -4.259 16.837 1.00 25.83 104 ASN B O 1
ATOM 1777 N N . GLU B 1 105 ? 27.110 -6.013 15.546 1.00 26.05 105 GLU B N 1
ATOM 1778 C CA . GLU B 1 105 ? 27.669 -6.787 16.650 1.00 26.29 105 GLU B CA 1
ATOM 1779 C C . GLU B 1 105 ? 28.776 -6.033 17.395 1.00 24.78 105 GLU B C 1
ATOM 1780 O O . GLU B 1 105 ? 28.798 -6.006 18.629 1.00 25.36 105 GLU B O 1
ATOM 1786 N N . LEU B 1 106 ? 29.690 -5.441 16.641 1.00 23.70 106 LEU B N 1
ATOM 1787 C CA . LEU B 1 106 ? 30.729 -4.556 17.176 1.00 22.95 106 LEU B CA 1
ATOM 1788 C C . LEU B 1 106 ? 30.170 -3.395 17.999 1.00 22.08 106 LEU B C 1
ATOM 1789 O O . LEU B 1 106 ? 30.735 -3.078 19.045 1.00 21.43 106 LEU B O 1
ATOM 1794 N N . ALA B 1 107 ? 29.107 -2.742 17.522 1.00 21.60 107 ALA B N 1
ATOM 1795 C CA . ALA B 1 107 ? 28.481 -1.659 18.292 1.00 19.98 107 ALA B CA 1
ATOM 1796 C C . ALA B 1 107 ? 27.935 -2.144 19.648 1.00 20.41 107 ALA B C 1
ATOM 1797 O O . ALA B 1 107 ? 28.071 -1.435 20.641 1.00 17.92 107 ALA B O 1
ATOM 1799 N N . LEU B 1 108 ? 27.356 -3.366 19.676 1.00 19.45 108 LEU B N 1
ATOM 1800 C CA . LEU B 1 108 ? 26.823 -3.958 20.909 1.00 21.21 108 LEU B CA 1
ATOM 1801 C C . LEU B 1 108 ? 27.941 -4.302 21.898 1.00 19.91 108 LEU B C 1
ATOM 1802 O O . LEU B 1 108 ? 27.835 -3.998 23.108 1.00 19.98 108 LEU B O 1
ATOM 1807 N N . TRP B 1 109 ? 28.969 -5.000 21.398 1.00 20.36 109 TRP B N 1
ATOM 1808 C CA . TRP B 1 109 ? 30.190 -5.301 22.196 1.00 19.60 109 TRP B CA 1
ATOM 1809 C C . TRP B 1 109 ? 30.778 -3.994 22.759 1.00 19.67 109 TRP B C 1
ATOM 1810 O O . TRP B 1 109 ? 31.135 -3.907 23.930 1.00 19.76 109 TRP B O 1
ATOM 1821 N N . THR B 1 110 ? 30.910 -2.979 21.928 1.00 19.49 110 THR B N 1
ATOM 1822 C CA . THR B 1 110 ? 31.482 -1.726 22.472 1.00 20.27 110 THR B CA 1
ATOM 1823 C C . THR B 1 110 ? 30.634 -1.000 23.528 1.00 18.91 110 THR B C 1
ATOM 1824 O O . THR B 1 110 ? 31.176 -0.469 24.524 1.00 18.38 110 THR B O 1
ATOM 1828 N N . LEU B 1 111 ? 29.309 -0.997 23.351 1.00 18.72 111 LEU B N 1
ATOM 1829 C CA . LEU B 1 111 ? 28.452 -0.379 24.355 1.00 18.10 111 LEU B CA 1
ATOM 1830 C C . LEU B 1 111 ? 28.544 -1.103 25.685 1.00 17.28 111 LEU B C 1
ATOM 1831 O O . LEU B 1 111 ? 28.684 -0.465 26.695 1.00 16.88 111 LEU B O 1
ATOM 1836 N N . ILE B 1 112 ? 28.470 -2.443 25.684 1.00 18.17 112 ILE B N 1
ATOM 1837 C CA . ILE B 1 112 ? 28.511 -3.160 26.928 1.00 17.57 112 ILE B CA 1
ATOM 1838 C C . ILE B 1 112 ? 29.891 -2.985 27.589 1.00 17.96 112 ILE B C 1
ATOM 1839 O O . ILE B 1 112 ? 29.966 -2.798 28.815 1.00 18.55 112 ILE B O 1
ATOM 1844 N N . SER B 1 113 ? 30.963 -3.003 26.780 1.00 18.58 113 SER B N 1
ATOM 1845 C CA . SER B 1 113 ? 32.344 -2.766 27.243 1.00 17.82 113 SER B CA 1
ATOM 1846 C C . SER B 1 113 ? 32.456 -1.364 27.883 1.00 17.64 113 SER B C 1
ATOM 1847 O O . SER B 1 113 ? 33.005 -1.222 28.972 1.00 17.92 113 SER B O 1
ATOM 1850 N N . THR B 1 114 ? 31.898 -0.345 27.234 1.00 17.14 114 THR B N 1
ATOM 1851 C CA . THR B 1 114 ? 31.904 1.022 27.810 1.00 16.77 114 THR B CA 1
ATOM 1852 C C . THR B 1 114 ? 31.170 1.049 29.180 1.00 17.10 114 THR B C 1
ATOM 1853 O O . THR B 1 114 ? 31.672 1.609 30.159 1.00 17.06 114 THR B O 1
ATOM 1857 N N . LEU B 1 115 ? 29.991 0.438 29.247 1.00 16.89 115 LEU B N 1
ATOM 1858 C CA . LEU B 1 115 ? 29.197 0.489 30.475 1.00 18.65 115 LEU B CA 1
ATOM 1859 C C . LEU B 1 115 ? 29.825 -0.276 31.648 1.00 18.39 115 LEU B C 1
ATOM 1860 O O . LEU B 1 115 ? 29.640 0.099 32.812 1.00 18.76 115 LEU B O 1
ATOM 1865 N N . CYS B 1 116 ? 30.553 -1.345 31.330 1.00 18.81 116 CYS B N 1
ATOM 1866 C CA . CYS B 1 116 ? 31.206 -2.177 32.322 1.00 19.89 116 CYS B CA 1
ATOM 1867 C C . CYS B 1 116 ? 32.633 -1.652 32.638 1.00 20.58 116 CYS B C 1
ATOM 1868 O O . CYS B 1 116 ? 33.327 -2.231 33.421 1.00 19.93 116 CYS B O 1
ATOM 1871 N N . GLY B 1 117 ? 33.050 -0.561 31.997 1.00 20.83 117 GLY B N 1
ATOM 1872 C CA . GLY B 1 117 ? 34.411 -0.041 32.147 1.00 22.14 117 GLY B CA 1
ATOM 1873 C C . GLY B 1 117 ? 35.481 -0.990 31.635 1.00 22.59 117 GLY B C 1
ATOM 1874 O O . GLY B 1 117 ? 36.560 -1.055 32.198 1.00 22.80 117 GLY B O 1
ATOM 1875 N N . LEU B 1 118 ? 35.181 -1.748 30.577 1.00 23.78 118 LEU B N 1
ATOM 1876 C CA . LEU B 1 118 ? 36.107 -2.742 30.033 1.00 24.10 118 LEU B CA 1
ATOM 1877 C C . LEU B 1 118 ? 37.032 -2.103 28.980 1.00 24.64 118 LEU B C 1
ATOM 1878 O O . LEU B 1 118 ? 36.680 -1.096 28.413 1.00 24.99 118 LEU B O 1
ATOM 1883 N N . PRO B 1 119 ? 38.221 -2.697 28.724 1.00 25.20 119 PRO B N 1
ATOM 1884 C CA . PRO B 1 119 ? 39.102 -2.065 27.743 1.00 25.42 119 PRO B CA 1
ATOM 1885 C C . PRO B 1 119 ? 38.604 -2.299 26.301 1.00 26.53 119 PRO B C 1
ATOM 1886 O O . PRO B 1 119 ? 37.941 -3.307 26.014 1.00 27.14 119 PRO B O 1
ATOM 1890 N N . THR B 1 120 ? 38.906 -1.336 25.441 1.00 26.10 120 THR B N 1
ATOM 1891 C CA . THR B 1 120 ? 38.785 -1.445 24.001 1.00 26.40 120 THR B CA 1
ATOM 1892 C C . THR B 1 120 ? 39.834 -2.390 23.415 1.00 25.91 120 THR B C 1
ATOM 1893 O O . THR B 1 120 ? 40.991 -2.337 23.776 1.00 25.31 120 THR B O 1
ATOM 1897 N N . MET B 1 121 ? 39.386 -3.281 22.540 1.00 25.53 121 MET B N 1
ATOM 1898 C CA . MET B 1 121 ? 40.276 -4.169 21.837 1.00 24.73 121 MET B CA 1
ATOM 1899 C C . MET B 1 121 ? 39.656 -4.472 20.475 1.00 26.25 121 MET B C 1
ATOM 1900 O O . MET B 1 121 ? 38.464 -4.225 20.257 1.00 26.74 121 MET B O 1
ATOM 1905 N N . THR B 1 122 ? 40.463 -4.977 19.552 1.00 26.83 122 THR B N 1
ATOM 1906 C CA . THR B 1 122 ? 39.943 -5.528 18.309 1.00 27.42 122 THR B CA 1
ATOM 1907 C C . THR B 1 122 ? 39.417 -6.945 18.546 1.00 27.94 122 THR B C 1
ATOM 1908 O O . THR B 1 122 ? 39.820 -7.636 19.487 1.00 28.51 122 THR B O 1
ATOM 1912 N N . VAL B 1 123 ? 38.542 -7.390 17.664 1.00 28.87 123 VAL B N 1
ATOM 1913 C CA . VAL B 1 123 ? 38.088 -8.792 17.673 1.00 30.56 123 VAL B CA 1
ATOM 1914 C C . VAL B 1 123 ? 39.258 -9.809 17.594 1.00 30.42 123 VAL B C 1
ATOM 1915 O O . VAL B 1 123 ? 39.207 -10.864 18.249 1.00 29.95 123 VAL B O 1
ATOM 1919 N N . MET B 1 124 ? 40.306 -9.477 16.825 1.00 30.85 124 MET B N 1
ATOM 1920 C CA . MET B 1 124 ? 41.508 -10.312 16.743 1.00 32.20 124 MET B CA 1
ATOM 1921 C C . MET B 1 124 ? 42.198 -10.485 18.100 1.00 31.64 124 MET B C 1
ATOM 1922 O O . MET B 1 124 ? 42.607 -11.584 18.443 1.00 30.88 124 MET B O 1
ATOM 1927 N N . GLU B 1 125 ? 42.304 -9.403 18.868 1.00 32.05 125 GLU B N 1
ATOM 1928 C CA . GLU B 1 125 ? 42.875 -9.453 20.226 1.00 32.65 125 GLU B CA 1
ATOM 1929 C C . GLU B 1 125 ? 42.100 -10.355 21.160 1.00 31.99 125 GLU B C 1
ATOM 1930 O O . GLU B 1 125 ? 42.701 -11.153 21.889 1.00 32.27 125 GLU B O 1
ATOM 1936 N N . ALA B 1 126 ? 40.768 -10.218 21.124 1.00 32.44 126 ALA B N 1
ATOM 1937 C CA . ALA B 1 126 ? 39.837 -10.977 21.956 1.00 31.60 126 ALA B CA 1
ATOM 1938 C C . ALA B 1 126 ? 39.985 -12.465 21.677 1.00 31.54 126 ALA B C 1
ATOM 1939 O O . ALA B 1 126 ? 40.052 -13.287 22.601 1.00 31.28 126 ALA B O 1
ATOM 1941 N N . ILE B 1 127 ? 40.032 -12.802 20.390 1.00 32.25 127 ILE B N 1
ATOM 1942 C CA . ILE B 1 127 ? 40.199 -14.183 19.931 1.00 31.74 127 ILE B CA 1
ATOM 1943 C C . ILE B 1 127 ? 41.507 -14.792 20.466 1.00 32.10 127 ILE B C 1
ATOM 1944 O O . ILE B 1 127 ? 41.531 -15.945 20.948 1.00 31.67 127 ILE B O 1
ATOM 1949 N N . ASN B 1 128 ? 42.586 -14.009 20.389 1.00 32.51 128 ASN B N 1
ATOM 1950 C CA . ASN B 1 128 ? 43.933 -14.480 20.792 1.00 33.10 128 ASN B CA 1
ATOM 1951 C C . ASN B 1 128 ? 44.103 -14.494 22.298 1.00 32.80 128 ASN B C 1
ATOM 1952 O O . ASN B 1 128 ? 44.805 -15.352 22.838 1.00 31.96 128 ASN B O 1
ATOM 1957 N N . ASN B 1 129 ? 43.457 -13.538 22.974 1.00 32.57 129 ASN B N 1
ATOM 1958 C CA . ASN B 1 129 ? 43.381 -13.564 24.424 1.00 32.35 129 ASN B CA 1
ATOM 1959 C C . ASN B 1 129 ? 42.739 -14.861 24.933 1.00 32.40 129 ASN B C 1
ATOM 1960 O O . ASN B 1 129 ? 43.231 -15.467 25.875 1.00 32.73 129 ASN B O 1
ATOM 1965 N N . MET B 1 130 ? 41.643 -15.279 24.309 1.00 32.29 130 MET B N 1
ATOM 1966 C CA . MET B 1 130 ? 40.941 -16.473 24.726 1.00 32.27 130 MET B CA 1
ATOM 1967 C C . MET B 1 130 ? 41.717 -17.743 24.359 1.00 33.84 130 MET B C 1
ATOM 1968 O O . MET B 1 130 ? 41.790 -18.689 25.160 1.00 34.02 130 MET B O 1
ATOM 1973 N N . LYS B 1 131 ? 42.290 -17.745 23.153 1.00 34.82 131 LYS B N 1
ATOM 1974 C CA . LYS B 1 131 ? 43.131 -18.840 22.623 1.00 36.49 131 LYS B CA 1
ATOM 1975 C C . LYS B 1 131 ? 44.519 -18.993 23.281 1.00 36.34 131 LYS B C 1
ATOM 1976 O O . LYS B 1 131 ? 44.866 -18.265 24.226 1.00 36.82 131 LYS B O 1
ATOM 1982 N N . ILE C 1 10 ? 32.289 36.854 -4.567 1.00 34.44 10 ILE C N 1
ATOM 1983 C CA . ILE C 1 10 ? 31.700 35.762 -3.727 1.00 34.30 10 ILE C CA 1
ATOM 1984 C C . ILE C 1 10 ? 32.615 34.537 -3.668 1.00 33.77 10 ILE C C 1
ATOM 1985 O O . ILE C 1 10 ? 33.046 34.040 -4.719 1.00 34.19 10 ILE C O 1
ATOM 1990 N N . MET C 1 11 ? 32.906 34.045 -2.459 1.00 32.18 11 MET C N 1
ATOM 1991 C CA . MET C 1 11 ? 33.708 32.814 -2.314 1.00 31.45 11 MET C CA 1
ATOM 1992 C C . MET C 1 11 ? 32.916 31.542 -2.576 1.00 30.90 11 MET C C 1
ATOM 1993 O O . MET C 1 11 ? 31.841 31.333 -1.981 1.00 31.25 11 MET C O 1
ATOM 1998 N N . THR C 1 12 ? 33.465 30.687 -3.445 1.00 29.47 12 THR C N 1
ATOM 1999 C CA . THR C 1 12 ? 32.815 29.432 -3.829 1.00 28.86 12 THR C CA 1
ATOM 2000 C C . THR C 1 12 ? 33.709 28.213 -3.500 1.00 28.63 12 THR C C 1
ATOM 2001 O O . THR C 1 12 ? 34.936 28.336 -3.422 1.00 28.27 12 THR C O 1
ATOM 2005 N N . PHE C 1 13 ? 33.104 27.042 -3.306 1.00 27.55 13 PHE C N 1
ATOM 2006 C CA . PHE C 1 13 ? 33.879 25.842 -3.017 1.00 26.72 13 PHE C CA 1
ATOM 2007 C C . PHE C 1 13 ? 33.235 24.679 -3.702 1.00 25.64 13 PHE C C 1
ATOM 2008 O O . PHE C 1 13 ? 32.025 24.514 -3.581 1.00 26.78 13 PHE C O 1
ATOM 2016 N N . SER C 1 14 ? 34.019 23.848 -4.378 1.00 24.59 14 SER C N 1
ATOM 2017 C CA . SER C 1 14 ? 33.469 22.683 -5.086 1.00 24.18 14 SER C CA 1
ATOM 2018 C C . SER C 1 14 ? 32.941 21.671 -4.073 1.00 23.71 14 SER C C 1
ATOM 2019 O O . SER C 1 14 ? 33.132 21.830 -2.862 1.00 22.27 14 SER C O 1
ATOM 2022 N N . GLY C 1 15 ? 32.259 20.641 -4.570 1.00 23.65 15 GLY C N 1
ATOM 2023 C CA . GLY C 1 15 ? 31.636 19.658 -3.700 1.00 23.23 15 GLY C CA 1
ATOM 2024 C C . GLY C 1 15 ? 32.713 18.807 -3.061 1.00 23.51 15 GLY C C 1
ATOM 2025 O O . GLY C 1 15 ? 32.566 18.354 -1.922 1.00 22.38 15 GLY C O 1
ATOM 2026 N N . GLN C 1 16 ? 33.779 18.541 -3.807 1.00 23.12 16 GLN C N 1
ATOM 2027 C CA . GLN C 1 16 ? 34.836 17.731 -3.244 1.00 24.09 16 GLN C CA 1
ATOM 2028 C C . GLN C 1 16 ? 35.644 18.505 -2.199 1.00 23.02 16 GLN C C 1
ATOM 2029 O O . GLN C 1 16 ? 36.096 17.919 -1.226 1.00 22.56 16 GLN C O 1
ATOM 2035 N N . GLU C 1 17 ? 35.758 19.827 -2.379 1.00 22.51 17 GLU C N 1
ATOM 2036 C CA . GLU C 1 17 ? 36.389 20.697 -1.390 1.00 21.23 17 GLU C CA 1
ATOM 2037 C C . GLU C 1 17 ? 35.570 20.804 -0.106 1.00 21.04 17 GLU C C 1
ATOM 2038 O O . GLU C 1 17 ? 36.123 20.744 0.985 1.00 19.69 17 GLU C O 1
ATOM 2044 N N . LEU C 1 18 ? 34.250 20.967 -0.235 1.00 19.91 18 LEU C N 1
ATOM 2045 C CA . LEU C 1 18 ? 33.388 21.032 0.939 1.00 19.80 18 LEU C CA 1
ATOM 2046 C C . LEU C 1 18 ? 33.333 19.673 1.676 1.00 19.12 18 LEU C C 1
ATOM 2047 O O . LEU C 1 18 ? 33.203 19.646 2.904 1.00 18.75 18 LEU C O 1
ATOM 2052 N N . THR C 1 19 ? 33.429 18.572 0.938 1.00 18.50 19 THR C N 1
ATOM 2053 C CA . THR C 1 19 ? 33.537 17.249 1.538 1.00 18.64 19 THR C CA 1
ATOM 2054 C C . THR C 1 19 ? 34.840 17.138 2.361 1.00 19.49 19 THR C C 1
ATOM 2055 O O . THR C 1 19 ? 34.862 16.573 3.472 1.00 20.63 19 THR C O 1
ATOM 2059 N N . ALA C 1 20 ? 35.917 17.673 1.802 1.00 19.11 20 ALA C N 1
ATOM 2060 C CA . ALA C 1 20 ? 37.211 17.614 2.437 1.00 19.19 20 ALA C CA 1
ATOM 2061 C C . ALA C 1 20 ? 37.164 18.446 3.702 1.00 19.42 20 ALA C C 1
ATOM 2062 O O . ALA C 1 20 ? 37.713 18.033 4.729 1.00 18.73 20 ALA C O 1
ATOM 2064 N N . ILE C 1 21 ? 36.518 19.614 3.627 1.00 18.70 21 ILE C N 1
ATOM 2065 C CA . ILE C 1 21 ? 36.414 20.518 4.784 1.00 18.57 21 ILE C CA 1
ATOM 2066 C C . ILE C 1 21 ? 35.735 19.879 6.005 1.00 18.86 21 ILE C C 1
ATOM 2067 O O . ILE C 1 21 ? 36.260 19.951 7.137 1.00 18.77 21 ILE C O 1
ATOM 2072 N N . ILE C 1 22 ? 34.589 19.232 5.763 1.00 18.26 22 ILE C N 1
ATOM 2073 C CA . ILE C 1 22 ? 33.802 18.571 6.804 1.00 17.86 22 ILE C CA 1
ATOM 2074 C C . ILE C 1 22 ? 34.494 17.283 7.273 1.00 17.17 22 ILE C C 1
ATOM 2075 O O . ILE C 1 22 ? 34.402 16.907 8.452 1.00 17.12 22 ILE C O 1
ATOM 2080 N N . LYS C 1 23 ? 35.219 16.622 6.373 1.00 15.99 23 LYS C N 1
ATOM 2081 C CA . LYS C 1 23 ? 36.081 15.509 6.804 1.00 16.30 23 LYS C CA 1
ATOM 2082 C C . LYS C 1 23 ? 37.107 15.992 7.842 1.00 16.94 23 LYS C C 1
ATOM 2083 O O . LYS C 1 23 ? 37.356 15.326 8.861 1.00 16.63 23 LYS C O 1
ATOM 2089 N N . MET C 1 24 ? 37.707 17.147 7.577 1.00 15.45 24 MET C N 1
ATOM 2090 C CA . MET C 1 24 ? 38.668 17.707 8.503 1.00 16.54 24 MET C CA 1
ATOM 2091 C C . MET C 1 24 ? 37.990 18.071 9.808 1.00 16.55 24 MET C C 1
ATOM 2092 O O . MET C 1 24 ? 38.508 17.767 10.875 1.00 17.10 24 MET C O 1
ATOM 2097 N N . ALA C 1 25 ? 36.852 18.748 9.727 1.00 17.71 25 ALA C N 1
ATOM 2098 C CA . ALA C 1 25 ? 36.074 19.065 10.936 1.00 18.35 25 ALA C CA 1
ATOM 2099 C C . ALA C 1 25 ? 35.690 17.821 11.728 1.00 17.91 25 ALA C C 1
ATOM 2100 O O . ALA C 1 25 ? 35.897 17.800 12.930 1.00 17.13 25 ALA C O 1
ATOM 2102 N N . LYS C 1 26 ? 35.114 16.802 11.081 1.00 18.51 26 LYS C N 1
ATOM 2103 C CA . LYS C 1 26 ? 34.838 15.543 11.787 1.00 18.56 26 LYS C CA 1
ATOM 2104 C C . LYS C 1 26 ? 36.108 14.966 12.428 1.00 18.51 26 LYS C C 1
ATOM 2105 O O . LYS C 1 26 ? 36.096 14.574 13.598 1.00 18.30 26 LYS C O 1
ATOM 2111 N N . SER C 1 27 ? 37.197 14.885 11.671 1.00 18.53 27 SER C N 1
ATOM 2112 C CA . SER C 1 27 ? 38.441 14.260 12.189 1.00 18.83 27 SER C CA 1
ATOM 2113 C C . SER C 1 27 ? 38.899 14.999 13.455 1.00 18.85 27 SER C C 1
ATOM 2114 O O . SER C 1 27 ? 39.315 14.372 14.460 1.00 18.22 27 SER C O 1
ATOM 2117 N N . MET C 1 28 ? 38.799 16.330 13.408 1.00 16.86 28 MET C N 1
ATOM 2118 C CA . MET C 1 28 ? 39.239 17.153 14.502 1.00 16.75 28 MET C CA 1
ATOM 2119 C C . MET C 1 28 ? 38.403 16.885 15.740 1.00 18.43 28 MET C C 1
ATOM 2120 O O . MET C 1 28 ? 38.962 16.589 16.815 1.00 18.21 28 MET C O 1
ATOM 2125 N N . VAL C 1 29 ? 37.067 16.987 15.606 1.00 19.67 29 VAL C N 1
ATOM 2126 C CA . VAL C 1 29 ? 36.176 16.925 16.811 1.00 20.38 29 VAL C CA 1
ATOM 2127 C C . VAL C 1 29 ? 36.057 15.520 17.388 1.00 22.09 29 VAL C C 1
ATOM 2128 O O . VAL C 1 29 ? 35.644 15.360 18.542 1.00 24.96 29 VAL C O 1
ATOM 2132 N N A MET C 1 30 ? 36.397 14.516 16.575 0.50 22.55 30 MET C N 1
ATOM 2133 N N B MET C 1 30 ? 36.399 14.505 16.605 0.50 22.28 30 MET C N 1
ATOM 2134 C CA A MET C 1 30 ? 36.371 13.109 16.991 0.50 23.33 30 MET C CA 1
ATOM 2135 C CA B MET C 1 30 ? 36.350 13.148 17.129 0.50 22.58 30 MET C CA 1
ATOM 2136 C C A MET C 1 30 ? 37.714 12.659 17.606 0.50 22.97 30 MET C C 1
ATOM 2137 C C B MET C 1 30 ? 37.739 12.612 17.533 0.50 22.67 30 MET C C 1
ATOM 2138 O O A MET C 1 30 ? 37.780 11.604 18.253 0.50 22.74 30 MET C O 1
ATOM 2139 O O B MET C 1 30 ? 37.864 11.458 17.971 0.50 22.36 30 MET C O 1
ATOM 2148 N N . ALA C 1 31 ? 38.765 13.459 17.399 1.00 22.60 31 ALA C N 1
ATOM 2149 C CA . ALA C 1 31 ? 40.172 13.094 17.752 1.00 23.32 31 ALA C CA 1
ATOM 2150 C C . ALA C 1 31 ? 40.372 12.549 19.187 1.00 24.02 31 ALA C C 1
ATOM 2151 O O . ALA C 1 31 ? 41.122 11.574 19.422 1.00 22.94 31 ALA C O 1
ATOM 2153 N N . ASP C 1 32 ? 39.683 13.197 20.132 1.00 25.04 32 ASP C N 1
ATOM 2154 C CA . ASP C 1 32 ? 39.744 12.847 21.542 1.00 25.68 32 ASP C CA 1
ATOM 2155 C C . ASP C 1 32 ? 38.751 11.760 21.981 1.00 26.05 32 ASP C C 1
ATOM 2156 O O . ASP C 1 32 ? 38.651 11.445 23.171 1.00 25.58 32 ASP C O 1
ATOM 2161 N N . GLY C 1 33 ? 38.010 11.205 21.028 1.00 26.84 33 GLY C N 1
ATOM 2162 C CA . GLY C 1 33 ? 37.110 10.088 21.306 1.00 26.99 33 GLY C CA 1
ATOM 2163 C C . GLY C 1 33 ? 35.858 10.464 22.101 1.00 27.80 33 GLY C C 1
ATOM 2164 O O . GLY C 1 33 ? 35.120 9.588 22.503 1.00 27.15 33 GLY C O 1
ATOM 2165 N N . LYS C 1 34 ? 35.651 11.761 22.344 1.00 27.85 34 LYS C N 1
ATOM 2166 C CA . LYS C 1 34 ? 34.501 12.262 23.083 1.00 29.15 34 LYS C CA 1
ATOM 2167 C C . LYS C 1 34 ? 33.636 13.103 22.150 1.00 29.16 34 LYS C C 1
ATOM 2168 O O . LYS C 1 34 ? 34.128 13.703 21.191 1.00 29.16 34 LYS C O 1
ATOM 2174 N N . ILE C 1 35 ? 32.338 13.115 22.417 1.00 29.80 35 ILE C N 1
ATOM 2175 C CA . ILE C 1 35 ? 31.400 14.023 21.739 1.00 29.45 35 ILE C CA 1
ATOM 2176 C C . ILE C 1 35 ? 31.236 15.216 22.648 1.00 28.22 35 ILE C C 1
ATOM 2177 O O . ILE C 1 35 ? 30.952 15.043 23.829 1.00 27.58 35 ILE C O 1
ATOM 2182 N N . LYS C 1 36 ? 31.440 16.418 22.102 1.00 26.85 36 LYS C N 1
ATOM 2183 C CA . LYS C 1 36 ? 31.112 17.666 22.772 1.00 26.18 36 LYS C CA 1
ATOM 2184 C C . LYS C 1 36 ? 30.017 18.292 21.901 1.00 24.94 36 LYS C C 1
ATOM 2185 O O . LYS C 1 36 ? 30.319 18.829 20.837 1.00 24.37 36 LYS C O 1
ATOM 2191 N N . PRO C 1 37 ? 28.735 18.190 22.328 1.00 24.50 37 PRO C N 1
ATOM 2192 C CA . PRO C 1 37 ? 27.660 18.664 21.450 1.00 23.76 37 PRO C CA 1
ATOM 2193 C C . PRO C 1 37 ? 27.810 20.113 21.018 1.00 23.64 37 PRO C C 1
ATOM 2194 O O . PRO C 1 37 ? 27.451 20.429 19.902 1.00 23.85 37 PRO C O 1
ATOM 2198 N N . ALA C 1 38 ? 28.314 20.992 21.881 1.00 23.27 38 ALA C N 1
ATOM 2199 C CA . ALA C 1 38 ? 28.576 22.369 21.461 1.00 23.85 38 ALA C CA 1
ATOM 2200 C C . ALA C 1 38 ? 29.380 22.381 20.126 1.00 23.54 38 ALA C C 1
ATOM 2201 O O . ALA C 1 38 ? 29.057 23.111 19.194 1.00 23.42 38 ALA C O 1
ATOM 2203 N N . GLU C 1 39 ? 30.380 21.509 20.008 1.00 23.17 39 GLU C N 1
ATOM 2204 C CA . GLU C 1 39 ? 31.271 21.560 18.854 1.00 22.52 39 GLU C CA 1
ATOM 2205 C C . GLU C 1 39 ? 30.578 21.041 17.603 1.00 22.27 39 GLU C C 1
ATOM 2206 O O . GLU C 1 39 ? 30.802 21.558 16.502 1.00 22.99 39 GLU C O 1
ATOM 2212 N N . ILE C 1 40 ? 29.748 20.009 17.758 1.00 21.88 40 ILE C N 1
ATOM 2213 C CA . ILE C 1 40 ? 29.038 19.437 16.621 1.00 22.00 40 ILE C CA 1
ATOM 2214 C C . ILE C 1 40 ? 27.972 20.422 16.092 1.00 21.56 40 ILE C C 1
ATOM 2215 O O . ILE C 1 40 ? 27.737 20.491 14.893 1.00 21.48 40 ILE C O 1
ATOM 2220 N N . ALA C 1 41 ? 27.317 21.147 16.995 1.00 21.72 41 ALA C N 1
ATOM 2221 C CA . ALA C 1 41 ? 26.374 22.210 16.608 1.00 21.79 41 ALA C CA 1
ATOM 2222 C C . ALA C 1 41 ? 27.033 23.354 15.803 1.00 21.22 41 ALA C C 1
ATOM 2223 O O . ALA C 1 41 ? 26.446 23.862 14.836 1.00 21.05 41 ALA C O 1
ATOM 2225 N N . VAL C 1 42 ? 28.208 23.810 16.227 1.00 20.20 42 VAL C N 1
ATOM 2226 C CA . VAL C 1 42 ? 28.898 24.873 15.474 1.00 20.76 42 VAL C CA 1
ATOM 2227 C C . VAL C 1 42 ? 29.366 24.323 14.109 1.00 21.04 42 VAL C C 1
ATOM 2228 O O . VAL C 1 42 ? 29.234 24.990 13.056 1.00 22.02 42 VAL C O 1
ATOM 2232 N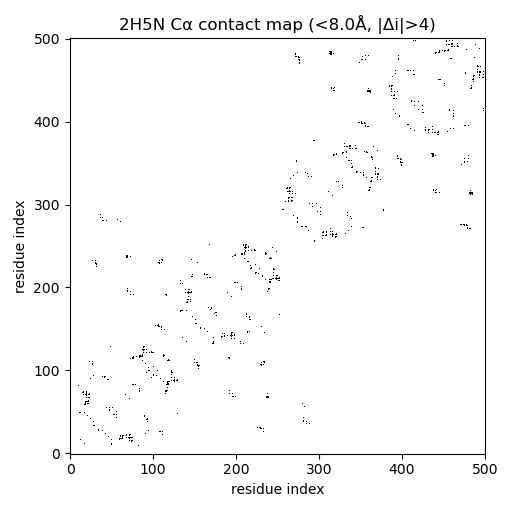 N . MET C 1 43 ? 29.923 23.112 14.139 1.00 20.15 43 MET C N 1
ATOM 2233 C CA . MET C 1 43 ? 30.366 22.404 12.931 1.00 20.25 43 MET C CA 1
ATOM 2234 C C . MET C 1 43 ? 29.297 22.422 11.829 1.00 21.43 43 MET C C 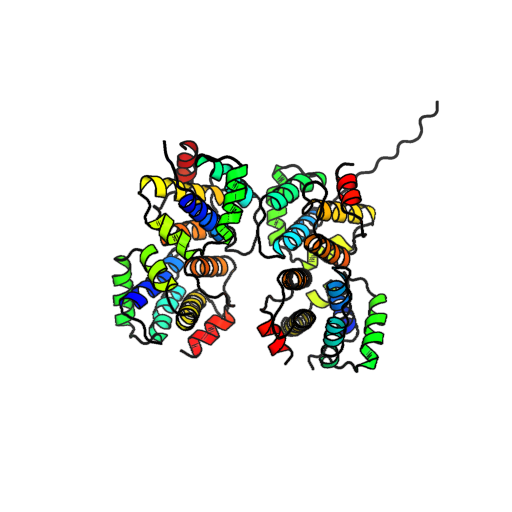1
ATOM 2235 O O . MET C 1 43 ? 29.566 22.893 10.736 1.00 21.39 43 MET C O 1
ATOM 2240 N N . THR C 1 44 ? 28.071 22.003 12.155 1.00 22.61 44 THR C N 1
ATOM 2241 C CA . THR C 1 44 ? 26.981 21.944 11.183 1.00 23.81 44 THR C CA 1
ATOM 2242 C C . THR C 1 44 ? 26.357 23.317 10.826 1.00 24.38 44 THR C C 1
ATOM 2243 O O . THR C 1 44 ? 25.911 23.503 9.684 1.00 24.72 44 THR C O 1
ATOM 2247 N N . ARG C 1 45 ? 26.316 24.259 11.778 1.00 24.85 45 ARG C N 1
ATOM 2248 C CA . ARG C 1 45 ? 25.660 25.563 11.527 1.00 25.80 45 ARG C CA 1
ATOM 2249 C C . ARG C 1 45 ? 26.540 26.452 10.667 1.00 25.94 45 ARG C C 1
ATOM 2250 O O . ARG C 1 45 ? 26.105 26.975 9.649 1.00 26.09 45 ARG C O 1
ATOM 2258 N N . GLU C 1 46 ? 27.781 26.647 11.107 1.00 25.91 46 GLU C N 1
ATOM 2259 C CA . GLU C 1 46 ? 28.700 27.564 10.413 1.00 26.34 46 GLU C CA 1
ATOM 2260 C C . GLU C 1 46 ? 29.170 27.049 9.046 1.00 25.78 46 GLU C C 1
ATOM 2261 O O . GLU C 1 46 ? 29.647 27.808 8.208 1.00 26.23 46 GLU C O 1
ATOM 2267 N N . PHE C 1 47 ? 29.015 25.752 8.814 1.00 25.44 47 PHE C N 1
ATOM 2268 C CA . PHE C 1 47 ? 29.349 25.148 7.524 1.00 25.53 47 PHE C CA 1
ATOM 2269 C C . PHE C 1 47 ? 28.449 25.766 6.434 1.00 26.12 47 PHE C C 1
ATOM 2270 O O . PHE C 1 47 ? 28.869 25.941 5.281 1.00 25.82 47 PHE C O 1
ATOM 2278 N N . MET C 1 48 ? 27.230 26.144 6.822 1.00 26.30 48 MET C N 1
ATOM 2279 C CA . MET C 1 48 ? 26.304 26.836 5.913 1.00 27.26 48 MET C CA 1
ATOM 2280 C C . MET C 1 48 ? 26.860 28.120 5.330 1.00 27.88 48 MET C C 1
ATOM 2281 O O . MET C 1 48 ? 26.482 28.521 4.236 1.00 28.33 48 MET C O 1
ATOM 2286 N N . ARG C 1 49 ? 27.766 28.765 6.055 1.00 28.37 49 ARG C N 1
ATOM 2287 C CA . ARG C 1 49 ? 28.323 30.052 5.615 1.00 28.68 49 ARG C CA 1
ATOM 2288 C C . ARG C 1 49 ? 29.244 29.914 4.386 1.00 28.44 49 ARG C C 1
ATOM 2289 O O . ARG C 1 49 ? 29.635 30.907 3.787 1.00 27.76 49 ARG C O 1
ATOM 2297 N N . PHE C 1 50 ? 29.561 28.673 4.015 1.00 28.81 50 PHE C N 1
ATOM 2298 C CA . PHE C 1 50 ? 30.306 28.377 2.784 1.00 28.52 50 PHE C CA 1
ATOM 2299 C C . PHE C 1 50 ? 29.380 28.371 1.559 1.00 28.91 50 PHE C C 1
ATOM 2300 O O . PHE C 1 50 ? 29.791 27.998 0.456 1.00 28.49 50 PHE C O 1
ATOM 2308 N N . GLY C 1 51 ? 28.133 28.784 1.789 1.00 28.62 51 GLY C N 1
ATOM 2309 C CA . GLY C 1 51 ? 27.133 29.019 0.751 1.00 29.82 51 GLY C CA 1
ATOM 2310 C C . GLY C 1 51 ? 26.206 27.857 0.448 1.00 29.70 51 GLY C C 1
ATOM 2311 O O . GLY C 1 51 ? 25.793 27.674 -0.699 1.00 29.59 51 GLY C O 1
ATOM 2312 N N . ILE C 1 52 ? 25.875 27.072 1.473 1.00 30.31 52 ILE C N 1
ATOM 2313 C CA . ILE C 1 52 ? 25.118 25.826 1.291 1.00 30.34 52 ILE C CA 1
ATOM 2314 C C . ILE C 1 52 ? 23.918 25.781 2.230 1.00 30.70 52 ILE C C 1
ATOM 2315 O O . ILE C 1 52 ? 23.866 26.534 3.196 1.00 30.63 52 ILE C O 1
ATOM 2320 N N . LEU C 1 53 ? 22.948 24.911 1.942 1.00 30.49 53 LEU C N 1
ATOM 2321 C CA . LEU C 1 53 ? 21.741 24.786 2.770 1.00 30.14 53 LEU C CA 1
ATOM 2322 C C . LEU C 1 53 ? 21.924 23.614 3.720 1.00 30.20 53 LEU C C 1
ATOM 2323 O O . LEU C 1 53 ? 22.806 22.798 3.502 1.00 30.41 53 LEU C O 1
ATOM 2328 N N . GLN C 1 54 ? 21.111 23.545 4.769 1.00 29.82 54 GLN C N 1
ATOM 2329 C CA . GLN C 1 54 ? 21.115 22.398 5.694 1.00 30.49 54 GLN C CA 1
ATOM 2330 C C . GLN C 1 54 ? 21.112 21.049 4.958 1.00 30.88 54 GLN C C 1
ATOM 2331 O O . GLN C 1 54 ? 21.843 20.143 5.340 1.00 31.43 54 GLN C O 1
ATOM 2337 N N . ASP C 1 55 ? 20.288 20.913 3.914 1.00 30.85 55 ASP C N 1
ATOM 2338 C CA . ASP C 1 55 ? 20.185 19.647 3.151 1.00 31.05 55 ASP C CA 1
ATOM 2339 C C . ASP C 1 55 ? 21.511 19.254 2.527 1.00 30.58 55 ASP C C 1
ATOM 2340 O O . ASP C 1 55 ? 21.820 18.071 2.420 1.00 31.42 55 ASP C O 1
ATOM 2345 N N . GLN C 1 56 ? 22.271 20.255 2.086 1.00 29.84 56 GLN C N 1
ATOM 2346 C CA . GLN C 1 56 ? 23.606 20.047 1.499 1.00 29.41 56 GLN C CA 1
ATOM 2347 C C . GLN C 1 56 ? 24.639 19.660 2.564 1.00 29.27 56 GLN C C 1
ATOM 2348 O O . GLN C 1 56 ? 25.469 18.775 2.347 1.00 29.17 56 GLN C O 1
ATOM 2354 N N . VAL C 1 57 ? 24.560 20.300 3.725 1.00 28.65 57 VAL C N 1
ATOM 2355 C CA . VAL C 1 57 ? 25.387 19.929 4.866 1.00 28.93 57 VAL C CA 1
ATOM 2356 C C . VAL C 1 57 ? 25.263 18.429 5.197 1.00 28.89 57 VAL C C 1
ATOM 2357 O O . VAL C 1 57 ? 26.285 17.745 5.389 1.00 29.12 57 VAL C O 1
ATOM 2361 N N . ASP C 1 58 ? 24.026 17.937 5.274 1.00 28.34 58 ASP C N 1
ATOM 2362 C CA . ASP C 1 58 ? 23.726 16.520 5.599 1.00 28.59 58 ASP C CA 1
ATOM 2363 C C . ASP C 1 58 ? 24.268 15.570 4.526 1.00 27.96 58 ASP C C 1
ATOM 2364 O O . ASP C 1 58 ? 24.756 14.471 4.829 1.00 27.40 58 ASP C O 1
ATOM 2369 N N . LEU C 1 59 ? 24.132 15.985 3.262 1.00 27.22 59 LEU C N 1
ATOM 2370 C CA . LEU C 1 59 ? 24.626 15.200 2.155 1.00 26.85 59 LEU C CA 1
ATOM 2371 C C . LEU C 1 59 ? 26.136 15.021 2.265 1.00 26.63 59 LEU C C 1
ATOM 2372 O O . LEU C 1 59 ? 26.645 13.900 2.130 1.00 26.10 59 LEU C O 1
ATOM 2377 N N . LEU C 1 60 ? 26.813 16.133 2.553 1.00 26.34 60 LEU C N 1
ATOM 2378 C CA . LEU C 1 60 ? 28.269 16.229 2.570 1.00 26.50 60 LEU C CA 1
ATOM 2379 C C . LEU C 1 60 ? 28.888 15.481 3.736 1.00 26.13 60 LEU C C 1
ATOM 2380 O O . LEU C 1 60 ? 29.931 14.860 3.570 1.00 26.66 60 LEU C O 1
ATOM 2385 N N . LEU C 1 61 ? 28.247 15.540 4.906 1.00 26.48 61 LEU C N 1
ATOM 2386 C CA . LEU C 1 61 ? 28.635 14.704 6.049 1.00 26.63 61 LEU C CA 1
ATOM 2387 C C . LEU C 1 61 ? 28.644 13.228 5.657 1.00 26.78 61 LEU C C 1
ATOM 2388 O O . LEU C 1 61 ? 29.556 12.475 6.033 1.00 27.50 61 LEU C O 1
ATOM 2393 N N . LYS C 1 62 ? 27.642 12.821 4.884 1.00 26.78 62 LYS C N 1
ATOM 2394 C CA . LYS C 1 62 ? 27.556 11.434 4.416 1.00 26.93 62 LYS C CA 1
ATOM 2395 C C . LYS C 1 62 ? 28.647 11.164 3.374 1.00 26.52 62 LYS C C 1
ATOM 2396 O O . LYS C 1 62 ? 29.379 10.185 3.475 1.00 26.47 62 LYS C O 1
ATOM 2402 N N . ALA C 1 63 ? 28.753 12.055 2.392 1.00 26.57 63 ALA C N 1
ATOM 2403 C CA . ALA C 1 63 ? 29.827 12.007 1.402 1.00 26.92 63 ALA C CA 1
ATOM 2404 C C . ALA C 1 63 ? 31.228 11.802 2.005 1.00 27.25 63 ALA C C 1
ATOM 2405 O O . ALA C 1 63 ? 32.026 11.033 1.443 1.00 27.42 63 ALA C O 1
ATOM 2407 N N . SER C 1 64 ? 31.522 12.482 3.127 1.00 26.47 64 SER C N 1
ATOM 2408 C CA . SER C 1 64 ? 32.870 12.465 3.711 1.00 27.27 64 SER C CA 1
ATOM 2409 C C . SER C 1 64 ? 33.284 11.104 4.214 1.00 27.20 64 SER C C 1
ATOM 2410 O O . SER C 1 64 ? 34.463 10.797 4.202 1.00 27.58 64 SER C O 1
ATOM 2413 N N . ASP C 1 65 ? 32.329 10.290 4.628 1.00 27.70 65 ASP C N 1
ATOM 2414 C CA . ASP C 1 65 ? 32.627 8.911 4.985 1.00 28.91 65 ASP C CA 1
ATOM 2415 C C . ASP C 1 65 ? 33.255 8.083 3.855 1.00 28.97 65 ASP C C 1
ATOM 2416 O O . ASP C 1 65 ? 33.891 7.069 4.121 1.00 29.87 65 ASP C O 1
ATOM 2421 N N . SER C 1 66 ? 33.081 8.499 2.607 1.00 28.79 66 SER C N 1
ATOM 2422 C CA . SER C 1 66 ? 33.585 7.700 1.492 1.00 28.76 66 SER C CA 1
ATOM 2423 C C . SER C 1 66 ? 34.984 8.100 1.000 1.00 28.41 66 SER C C 1
ATOM 2424 O O . SER C 1 66 ? 35.585 7.404 0.171 1.00 28.34 66 SER C O 1
ATOM 2427 N N . ILE C 1 67 ? 35.493 9.213 1.529 1.00 27.38 67 ILE C N 1
ATOM 2428 C CA . ILE C 1 67 ? 36.870 9.683 1.259 1.00 26.16 67 ILE C CA 1
ATOM 2429 C C . ILE C 1 67 ? 37.817 9.424 2.431 1.00 25.54 67 ILE C C 1
ATOM 2430 O O . ILE C 1 67 ? 37.396 9.298 3.599 1.00 24.92 67 ILE C O 1
ATOM 2435 N N . GLU C 1 68 ? 39.104 9.322 2.098 1.00 24.90 68 GLU C N 1
ATOM 2436 C CA . GLU C 1 68 ? 40.155 9.116 3.073 1.00 23.80 68 GLU C CA 1
ATOM 2437 C C . GLU C 1 68 ? 40.528 10.483 3.596 1.00 22.53 68 GLU C C 1
ATOM 2438 O O . GLU C 1 68 ? 40.438 11.464 2.878 1.00 22.36 68 GLU C O 1
ATOM 2444 N N . ALA C 1 69 ? 40.913 10.557 4.856 1.00 21.03 69 ALA C N 1
ATOM 2445 C CA . ALA C 1 69 ? 41.308 11.845 5.417 1.00 20.92 69 ALA C CA 1
ATOM 2446 C C . ALA C 1 69 ? 42.556 12.423 4.677 1.00 20.13 69 ALA C C 1
ATOM 2447 O O . ALA C 1 69 ? 42.675 13.634 4.508 1.00 19.73 69 ALA C O 1
ATOM 2449 N N . SER C 1 70 ? 43.456 11.552 4.230 1.00 20.03 70 SER C N 1
ATOM 2450 C CA . SER C 1 70 ? 44.641 11.979 3.417 1.00 20.03 70 SER C CA 1
ATOM 2451 C C . SER C 1 70 ? 44.245 12.629 2.075 1.00 20.50 70 SER C C 1
ATOM 2452 O O . SER C 1 70 ? 44.919 13.557 1.610 1.00 20.68 70 SER C O 1
ATOM 2455 N N . GLN C 1 71 ? 43.142 12.155 1.477 1.00 20.15 71 GLN C N 1
ATOM 2456 C CA . GLN C 1 71 ? 42.583 12.762 0.272 1.00 20.95 71 GLN C CA 1
ATOM 2457 C C . GLN C 1 71 ? 42.078 14.179 0.619 1.00 19.45 71 GLN C C 1
ATOM 2458 O O . GLN C 1 71 ? 42.356 15.125 -0.113 1.00 19.40 71 GLN C O 1
ATOM 2464 N N . ALA C 1 72 ? 41.397 14.334 1.755 1.00 19.57 72 ALA C N 1
ATOM 2465 C CA . ALA C 1 72 ? 40.923 15.667 2.203 1.00 19.34 72 ALA C CA 1
ATOM 2466 C C . ALA C 1 72 ? 42.042 16.666 2.430 1.00 19.38 72 ALA C C 1
ATOM 2467 O O . ALA C 1 72 ? 41.911 17.840 2.029 1.00 18.94 72 ALA C O 1
ATOM 2469 N N . VAL C 1 73 ? 43.087 16.226 3.151 1.00 18.87 73 VAL C N 1
ATOM 2470 C CA . VAL C 1 73 ? 44.287 17.040 3.328 1.00 17.67 73 VAL C CA 1
ATOM 2471 C C . VAL C 1 73 ? 44.803 17.599 1.980 1.00 18.70 73 VAL C C 1
ATOM 2472 O O . VAL C 1 73 ? 45.038 18.824 1.822 1.00 18.55 73 VAL C O 1
ATOM 2476 N N . ALA C 1 74 ? 44.983 16.702 1.022 1.00 17.99 74 ALA C N 1
ATOM 2477 C CA . ALA C 1 74 ? 45.494 17.081 -0.301 1.00 19.53 74 ALA C CA 1
ATOM 2478 C C . ALA C 1 74 ? 44.632 18.175 -0.979 1.00 20.57 74 ALA C C 1
ATOM 2479 O O . ALA C 1 74 ? 45.164 19.162 -1.500 1.00 22.23 74 ALA C O 1
ATOM 2481 N N . LEU C 1 75 ? 43.305 18.006 -0.927 1.00 20.83 75 LEU C N 1
ATOM 2482 C CA . LEU C 1 75 ? 42.350 18.937 -1.516 1.00 20.70 75 LEU C CA 1
ATOM 2483 C C . LEU C 1 75 ? 42.388 20.306 -0.860 1.00 20.26 75 LEU C C 1
ATOM 2484 O O . LEU C 1 75 ? 42.233 21.346 -1.543 1.00 20.12 75 LEU C O 1
ATOM 2489 N N . ILE C 1 76 ? 42.553 20.325 0.467 1.00 19.97 76 ILE C N 1
ATOM 2490 C CA . ILE C 1 76 ? 42.646 21.629 1.180 1.00 19.29 76 ILE C CA 1
ATOM 2491 C C . ILE C 1 76 ? 43.981 22.346 0.973 1.00 19.52 76 ILE C C 1
ATOM 2492 O O . ILE C 1 76 ? 44.027 23.572 0.758 1.00 19.52 76 ILE C O 1
ATOM 2497 N N . ALA C 1 77 ? 45.064 21.570 1.003 1.00 19.71 77 ALA C N 1
ATOM 2498 C CA . ALA C 1 77 ? 46.417 22.108 0.976 1.00 19.99 77 ALA C CA 1
ATOM 2499 C C . ALA C 1 77 ? 46.718 22.817 -0.335 1.00 20.62 77 ALA C C 1
ATOM 2500 O O . ALA C 1 77 ? 47.520 23.733 -0.346 1.00 21.55 77 ALA C O 1
ATOM 2502 N N . ARG C 1 78 ? 46.070 22.400 -1.417 1.00 21.32 78 ARG C N 1
ATOM 2503 C CA . ARG C 1 78 ? 46.250 23.039 -2.718 1.00 22.53 78 ARG C CA 1
ATOM 2504 C C . ARG C 1 78 ? 45.434 24.321 -2.920 1.00 22.55 78 ARG C C 1
ATOM 2505 O O . ARG C 1 78 ? 45.598 24.977 -3.952 1.00 23.06 78 ARG C O 1
ATOM 2513 N N . MET C 1 79 ? 44.593 24.687 -1.943 1.00 22.38 79 MET C N 1
ATOM 2514 C CA . MET C 1 79 ? 43.736 25.869 -2.022 1.00 22.40 79 MET C CA 1
ATOM 2515 C C . MET C 1 79 ? 44.493 27.218 -1.931 1.00 23.95 79 MET C C 1
ATOM 2516 O O . MET C 1 79 ? 45.576 27.310 -1.320 1.00 23.84 79 MET C O 1
ATOM 2521 N N . ASP C 1 80 ? 43.915 28.255 -2.542 1.00 23.91 80 ASP C N 1
ATOM 2522 C CA . ASP C 1 80 ? 44.464 29.617 -2.473 1.00 25.16 80 ASP C CA 1
ATOM 2523 C C . ASP C 1 80 ? 44.421 30.136 -1.047 1.00 25.36 80 ASP C C 1
ATOM 2524 O O . ASP C 1 80 ? 43.638 29.653 -0.232 1.00 24.28 80 ASP C O 1
ATOM 2529 N N . GLU C 1 81 ? 45.275 31.113 -0.755 1.00 25.85 81 GLU C N 1
ATOM 2530 C CA . GLU C 1 81 ? 45.473 31.563 0.629 1.00 26.17 81 GLU C CA 1
ATOM 2531 C C . GLU C 1 81 ? 44.217 32.133 1.243 1.00 25.52 81 GLU C C 1
ATOM 2532 O O . GLU C 1 81 ? 43.981 31.957 2.432 1.00 24.80 81 GLU C O 1
ATOM 2538 N N . GLU C 1 82 ? 43.416 32.833 0.445 1.00 25.60 82 GLU C N 1
ATOM 2539 C CA . GLU C 1 82 ? 42.188 33.419 0.975 1.00 25.59 82 GLU C CA 1
ATOM 2540 C C . GLU C 1 82 ? 41.204 32.333 1.404 1.00 24.92 82 GLU C C 1
ATOM 2541 O O . GLU C 1 82 ? 40.603 32.402 2.470 1.00 25.01 82 GLU C O 1
ATOM 2547 N N . ARG C 1 83 ? 41.029 31.321 0.575 1.00 24.06 83 ARG C N 1
ATOM 2548 C CA . ARG C 1 83 ? 40.158 30.224 0.981 1.00 23.13 83 ARG C CA 1
ATOM 2549 C C . ARG C 1 83 ? 40.667 29.442 2.164 1.00 22.80 83 ARG C C 1
ATOM 2550 O O . ARG C 1 83 ? 39.845 28.983 2.986 1.00 23.13 83 ARG C O 1
ATOM 2558 N N . LYS C 1 84 ? 41.990 29.266 2.255 1.00 22.57 84 LYS C N 1
ATOM 2559 C CA . LYS C 1 84 ? 42.567 28.514 3.380 1.00 22.77 84 LYS C CA 1
ATOM 2560 C C . LYS C 1 84 ? 42.334 29.299 4.655 1.00 22.82 84 LYS C C 1
ATOM 2561 O O . LYS C 1 84 ? 42.158 28.729 5.754 1.00 23.41 84 LYS C O 1
ATOM 2567 N N . LYS C 1 85 ? 42.351 30.620 4.517 1.00 23.13 85 LYS C N 1
ATOM 2568 C CA . LYS C 1 85 ? 42.062 31.511 5.650 1.00 23.24 85 LYS C CA 1
ATOM 2569 C C . LYS C 1 85 ? 40.709 31.184 6.300 1.00 22.30 85 LYS C C 1
ATOM 2570 O O . LYS C 1 85 ? 40.591 31.160 7.530 1.00 21.21 85 LYS C O 1
ATOM 2576 N N . TYR C 1 86 ? 39.696 30.940 5.465 1.00 22.40 86 TYR C N 1
ATOM 2577 C CA . TYR C 1 86 ? 38.339 30.710 5.961 1.00 23.02 86 TYR C CA 1
ATOM 2578 C C . TYR C 1 86 ? 38.134 29.301 6.454 1.00 22.42 86 TYR C C 1
ATOM 2579 O O . TYR C 1 86 ? 37.395 29.113 7.413 1.00 22.68 86 TYR C O 1
ATOM 2588 N N . VAL C 1 87 ? 38.783 28.324 5.812 1.00 21.75 87 VAL C N 1
ATOM 2589 C CA . VAL C 1 87 ? 38.837 26.955 6.361 1.00 21.04 87 VAL C CA 1
ATOM 2590 C C . VAL C 1 87 ? 39.471 26.958 7.748 1.00 20.46 87 VAL C C 1
ATOM 2591 O O . VAL C 1 87 ? 38.902 26.412 8.682 1.00 20.22 87 VAL C O 1
ATOM 2595 N N . ALA C 1 88 ? 40.626 27.606 7.898 1.00 21.06 88 ALA C N 1
ATOM 2596 C CA . ALA C 1 88 ? 41.251 27.699 9.219 1.00 21.33 88 ALA C CA 1
ATOM 2597 C C . ALA C 1 88 ? 40.311 28.322 10.251 1.00 20.86 88 ALA C C 1
ATOM 2598 O O . ALA C 1 88 ? 40.198 27.831 11.377 1.00 21.73 88 ALA C O 1
ATOM 2600 N N . SER C 1 89 ? 39.646 29.404 9.857 1.00 20.88 89 SER C N 1
ATOM 2601 C CA . SER C 1 89 ? 38.683 30.108 10.708 1.00 20.67 89 SER C CA 1
ATOM 2602 C C . SER C 1 89 ? 37.516 29.238 11.126 1.00 20.67 89 SER C C 1
ATOM 2603 O O . SER C 1 89 ? 37.096 29.273 12.281 1.00 21.05 89 SER C O 1
ATOM 2606 N N . TYR C 1 90 ? 36.962 28.510 10.168 1.00 20.12 90 TYR C N 1
ATOM 2607 C CA . TYR C 1 90 ? 35.831 27.623 10.425 1.00 21.17 90 TYR C CA 1
ATOM 2608 C C . TYR C 1 90 ? 36.200 26.532 11.466 1.00 21.47 90 TYR C C 1
ATOM 2609 O O . TYR C 1 90 ? 35.426 26.282 12.425 1.00 21.85 90 TYR C O 1
ATOM 2618 N N . LEU C 1 91 ? 37.374 25.925 11.276 1.00 21.05 91 LEU C N 1
ATOM 2619 C CA . LEU C 1 91 ? 37.945 24.954 12.222 1.00 20.85 91 LEU C CA 1
ATOM 2620 C C . LEU C 1 91 ? 38.169 25.606 13.599 1.00 20.54 91 LEU C C 1
ATOM 2621 O O . LEU C 1 91 ? 37.896 25.003 14.633 1.00 20.57 91 LEU C O 1
ATOM 2626 N N . GLY C 1 92 ? 38.582 26.866 13.601 1.00 21.06 92 GLY C N 1
ATOM 2627 C CA . GLY C 1 92 ? 38.771 27.588 14.848 1.00 20.81 92 GLY C CA 1
ATOM 2628 C C . GLY C 1 92 ? 37.521 27.841 15.640 1.00 21.73 92 GLY C C 1
ATOM 2629 O O . GLY C 1 92 ? 37.507 27.654 16.866 1.00 22.83 92 GLY C O 1
ATOM 2630 N N . VAL C 1 93 ? 36.474 28.336 14.982 1.00 22.83 93 VAL C N 1
ATOM 2631 C CA . VAL C 1 93 ? 35.203 28.632 15.703 1.00 22.50 93 VAL C CA 1
ATOM 2632 C C . VAL C 1 93 ? 34.509 27.387 16.251 1.00 22.41 93 VAL C C 1
ATOM 2633 O O . VAL C 1 93 ? 33.888 27.450 17.306 1.00 21.89 93 VAL C O 1
ATOM 2637 N N . ILE C 1 94 ? 34.631 26.257 15.551 1.00 22.12 94 ILE C N 1
ATOM 2638 C CA . ILE C 1 94 ? 34.114 24.976 16.043 1.00 22.67 94 ILE C CA 1
ATOM 2639 C C . ILE C 1 94 ? 34.534 24.667 17.499 1.00 23.98 94 ILE C C 1
ATOM 2640 O O . ILE C 1 94 ? 33.708 24.274 18.334 1.00 23.75 94 ILE C O 1
ATOM 2645 N N . MET C 1 95 ? 35.822 24.858 17.773 1.00 25.15 95 MET C N 1
ATOM 2646 C CA . MET C 1 95 ? 36.466 24.507 19.044 1.00 27.72 95 MET C CA 1
ATOM 2647 C C . MET C 1 95 ? 36.356 25.611 20.077 1.00 29.16 95 MET C C 1
ATOM 2648 O O . MET C 1 95 ? 36.601 25.384 21.257 1.00 30.84 95 MET C O 1
ATOM 2653 N N . ALA C 1 96 ? 36.007 26.814 19.638 1.00 30.33 96 ALA C N 1
ATOM 2654 C CA . ALA C 1 96 ? 35.919 27.978 20.533 1.00 31.74 96 ALA C CA 1
ATOM 2655 C C . ALA C 1 96 ? 34.610 28.013 21.305 1.00 32.83 96 ALA C C 1
ATOM 2656 O O . ALA C 1 96 ? 33.600 27.472 20.872 1.00 32.99 96 ALA C O 1
ATOM 2658 N N . SER C 1 97 ? 34.637 28.688 22.455 1.00 35.09 97 SER C N 1
ATOM 2659 C CA . SER C 1 97 ? 33.440 28.954 23.243 1.00 35.85 97 SER C CA 1
ATOM 2660 C C . SER C 1 97 ? 33.573 30.312 23.908 1.00 36.63 97 SER C C 1
ATOM 2661 O O . SER C 1 97 ? 34.547 30.564 24.616 1.00 36.94 97 SER C O 1
ATOM 2664 N N . ASP C 1 98 ? 32.589 31.177 23.663 1.00 37.79 98 ASP C N 1
ATOM 2665 C CA . ASP C 1 98 ? 32.544 32.518 24.229 1.00 38.59 98 ASP C CA 1
ATOM 2666 C C . ASP C 1 98 ? 33.802 33.339 23.881 1.00 38.66 98 ASP C C 1
ATOM 2667 O O . ASP C 1 98 ? 34.265 34.169 24.676 1.00 39.44 98 ASP C O 1
ATOM 2672 N N . GLY C 1 99 ? 34.333 33.114 22.680 1.00 38.52 99 GLY C N 1
ATOM 2673 C CA . GLY C 1 99 ? 35.558 33.778 22.219 1.00 38.62 99 GLY C CA 1
ATOM 2674 C C . GLY C 1 99 ? 36.855 33.262 22.821 1.00 38.30 99 GLY C C 1
ATOM 2675 O O . GLY C 1 99 ? 37.904 33.883 22.683 1.00 38.74 99 GLY C O 1
ATOM 2676 N N . ASP C 1 100 ? 36.778 32.116 23.480 1.00 38.19 100 ASP C N 1
ATOM 2677 C CA . ASP C 1 100 ? 37.903 31.541 24.184 1.00 38.21 100 ASP C CA 1
ATOM 2678 C C . ASP C 1 100 ? 38.143 30.130 23.700 1.00 37.49 100 ASP C C 1
ATOM 2679 O O . ASP C 1 100 ? 37.199 29.387 23.407 1.00 37.91 100 ASP C O 1
ATOM 2684 N N . ILE C 1 101 ? 39.416 29.760 23.602 1.00 36.92 101 ILE C N 1
ATOM 2685 C CA . ILE C 1 101 ? 39.753 28.376 23.286 1.00 35.74 101 ILE C CA 1
ATOM 2686 C C . ILE C 1 101 ? 40.639 27.808 24.413 1.00 34.85 101 ILE C C 1
ATOM 2687 O O . ILE C 1 101 ? 41.561 28.465 24.865 1.00 34.67 101 ILE C O 1
ATOM 2692 N N . ASP C 1 102 ? 40.290 26.624 24.905 1.00 33.37 102 ASP C N 1
ATOM 2693 C CA . ASP C 1 102 ? 41.096 25.922 25.888 1.00 33.15 102 ASP C CA 1
ATOM 2694 C C . ASP C 1 102 ? 42.314 25.259 25.227 1.00 31.71 102 ASP C C 1
ATOM 2695 O O . ASP C 1 102 ? 42.348 25.069 24.008 1.00 31.32 102 ASP C O 1
ATOM 2700 N N . ASP C 1 103 ? 43.289 24.873 26.047 1.00 30.89 103 ASP C N 1
ATOM 2701 C CA . ASP C 1 103 ? 44.614 24.464 25.580 1.00 30.44 103 ASP C CA 1
ATOM 2702 C C . ASP C 1 103 ? 44.591 23.229 24.694 1.00 30.05 103 ASP C C 1
ATOM 2703 O O . ASP C 1 103 ? 45.184 23.223 23.590 1.00 29.78 103 ASP C O 1
ATOM 2708 N N . ASN C 1 104 ? 43.932 22.184 25.187 1.00 29.35 104 ASN C N 1
ATOM 2709 C CA . ASN C 1 104 ? 43.810 20.919 24.460 1.00 29.05 104 ASN C CA 1
ATOM 2710 C C . ASN C 1 104 ? 43.209 21.216 23.086 1.00 28.30 104 ASN C C 1
ATOM 2711 O O . ASN C 1 104 ? 43.715 20.743 22.058 1.00 28.68 104 ASN C O 1
ATOM 2716 N N . GLU C 1 105 ? 42.148 22.015 23.070 1.00 27.01 105 GLU C N 1
ATOM 2717 C CA . GLU C 1 105 ? 41.416 22.274 21.827 1.00 26.44 105 GLU C CA 1
ATOM 2718 C C . GLU C 1 105 ? 42.213 23.091 20.839 1.00 25.62 105 GLU C C 1
ATOM 2719 O O . GLU C 1 105 ? 42.166 22.807 19.642 1.00 25.67 105 GLU C O 1
ATOM 2725 N N . LEU C 1 106 ? 42.931 24.093 21.343 1.00 24.11 106 LEU C N 1
ATOM 2726 C CA . LEU C 1 106 ? 43.848 24.900 20.528 1.00 23.90 106 LEU C CA 1
ATOM 2727 C C . LEU C 1 106 ? 45.024 24.065 19.975 1.00 22.33 106 LEU C C 1
ATOM 2728 O O . LEU C 1 106 ? 45.436 24.268 18.853 1.00 20.37 106 LEU C O 1
ATOM 2733 N N . ALA C 1 107 ? 45.509 23.086 20.741 1.00 21.31 107 ALA C N 1
ATOM 2734 C CA . ALA C 1 107 ? 46.546 22.194 20.253 1.00 20.37 107 ALA C CA 1
ATOM 2735 C C . ALA C 1 107 ? 46.031 21.429 19.008 1.00 19.69 107 ALA C C 1
ATOM 2736 O O . ALA C 1 107 ? 46.733 21.315 18.004 1.00 17.98 107 ALA C O 1
ATOM 2738 N N . LEU C 1 108 ? 44.811 20.899 19.105 1.00 18.80 108 LEU C N 1
ATOM 2739 C CA . LEU C 1 108 ? 44.192 20.191 17.980 1.00 20.06 108 LEU C CA 1
ATOM 2740 C C . LEU C 1 108 ? 43.971 21.108 16.763 1.00 19.39 108 LEU C C 1
ATOM 2741 O O . LEU C 1 108 ? 44.294 20.735 15.652 1.00 18.97 108 LEU C O 1
ATOM 2746 N N . TRP C 1 109 ? 43.449 22.305 16.986 1.00 19.19 109 TRP C N 1
ATOM 2747 C CA . TRP C 1 109 ? 43.281 23.257 15.886 1.00 19.20 109 TRP C CA 1
ATOM 2748 C C . TRP C 1 109 ? 44.613 23.637 15.201 1.00 18.13 109 TRP C C 1
ATOM 2749 O O . TRP C 1 109 ? 44.698 23.764 13.960 1.00 17.37 109 TRP C O 1
ATOM 2760 N N . THR C 1 110 ? 45.643 23.852 16.007 1.00 18.90 110 THR C N 1
ATOM 2761 C CA . THR C 1 110 ? 46.985 24.134 15.484 1.00 18.97 110 THR C CA 1
ATOM 2762 C C . THR C 1 110 ? 47.500 22.939 14.650 1.00 18.61 110 THR C C 1
ATOM 2763 O O . THR C 1 110 ? 47.968 23.099 13.545 1.00 17.97 110 THR C O 1
ATOM 2767 N N . LEU C 1 111 ? 47.400 21.731 15.189 1.00 17.36 111 LEU C N 1
ATOM 2768 C CA . LEU C 1 111 ? 47.965 20.595 14.475 1.00 17.76 111 LEU C CA 1
ATOM 2769 C C . LEU C 1 111 ? 47.281 20.416 13.110 1.00 17.20 111 LEU C C 1
ATOM 2770 O O . LEU C 1 111 ? 47.960 20.275 12.099 1.00 17.40 111 LEU C O 1
ATOM 2775 N N . ILE C 1 112 ? 45.951 20.448 13.076 1.00 17.61 112 ILE C N 1
ATOM 2776 C CA . ILE C 1 112 ? 45.242 20.153 11.834 1.00 17.29 112 ILE C CA 1
ATOM 2777 C C . ILE C 1 112 ? 45.524 21.268 10.833 1.00 17.19 112 ILE C C 1
ATOM 2778 O O . ILE C 1 112 ? 45.675 21.006 9.652 1.00 16.11 112 ILE C O 1
ATOM 2783 N N . SER C 1 113 ? 45.585 22.509 11.321 1.00 17.25 113 SER C N 1
ATOM 2784 C CA . SER C 1 113 ? 46.003 23.650 10.503 1.00 17.73 113 SER C CA 1
ATOM 2785 C C . SER C 1 113 ? 47.393 23.449 9.877 1.00 18.71 113 SER C C 1
ATOM 2786 O O . SER C 1 113 ? 47.576 23.679 8.696 1.00 18.66 113 SER C O 1
ATOM 2789 N N . THR C 1 114 ? 48.346 22.980 10.681 1.00 19.10 114 THR C N 1
ATOM 2790 C CA . THR C 1 114 ? 49.689 22.671 10.221 1.00 19.05 114 THR C CA 1
ATOM 2791 C C . THR C 1 114 ? 49.666 21.620 9.116 1.00 19.70 114 THR C C 1
ATOM 2792 O O . THR C 1 114 ? 50.238 21.834 8.018 1.00 18.64 114 THR C O 1
ATOM 2796 N N . LEU C 1 115 ? 48.971 20.515 9.382 1.00 19.59 115 LEU C N 1
ATOM 2797 C CA . LEU C 1 115 ? 48.967 19.423 8.435 1.00 20.63 115 LEU C CA 1
ATOM 2798 C C . LEU C 1 115 ? 48.299 19.815 7.104 1.00 21.17 115 LEU C C 1
ATOM 2799 O O . LEU C 1 115 ? 48.690 19.324 6.046 1.00 20.52 115 LEU C O 1
ATOM 2804 N N . CYS C 1 116 ? 47.282 20.673 7.179 1.00 21.28 116 CYS C N 1
ATOM 2805 C CA . CYS C 1 116 ? 46.527 21.083 5.972 1.00 21.03 116 CYS C CA 1
ATOM 2806 C C . CYS C 1 116 ? 47.080 22.322 5.265 1.00 21.84 116 CYS C C 1
ATOM 2807 O O . CYS C 1 116 ? 46.489 22.747 4.274 1.00 21.81 116 CYS C O 1
ATOM 2810 N N . GLY C 1 117 ? 48.166 22.908 5.790 1.00 21.65 117 GLY C N 1
ATOM 2811 C CA . GLY C 1 117 ? 48.825 24.061 5.166 1.00 22.95 117 GLY C CA 1
ATOM 2812 C C . GLY C 1 117 ? 48.087 25.383 5.389 1.00 23.58 117 GLY C C 1
ATOM 2813 O O . GLY C 1 117 ? 48.184 26.326 4.580 1.00 22.94 117 GLY C O 1
ATOM 2814 N N . LEU C 1 118 ? 47.356 25.455 6.492 1.00 23.26 118 LEU C N 1
ATOM 2815 C CA . LEU C 1 118 ? 46.539 26.623 6.799 1.00 23.43 118 LEU C CA 1
ATOM 2816 C C . LEU C 1 118 ? 47.344 27.666 7.571 1.00 24.41 118 LEU C C 1
ATOM 2817 O O . LEU C 1 118 ? 48.304 27.305 8.266 1.00 22.91 118 LEU C O 1
ATOM 2822 N N . PRO C 1 119 ? 46.961 28.956 7.444 1.00 25.51 119 PRO C N 1
ATOM 2823 C CA . PRO C 1 119 ? 47.602 30.043 8.203 1.00 26.54 119 PRO C CA 1
ATOM 2824 C C . PRO C 1 119 ? 47.223 29.938 9.662 1.00 27.74 119 PRO C C 1
ATOM 2825 O O . PRO C 1 119 ? 46.150 29.451 9.980 1.00 28.88 119 PRO C O 1
ATOM 2829 N N . THR C 1 120 ? 48.116 30.376 10.535 1.00 28.04 120 THR C N 1
ATOM 2830 C CA . THR C 1 120 ? 47.850 30.411 11.947 1.00 28.51 120 THR C CA 1
ATOM 2831 C C . THR C 1 120 ? 47.096 31.695 12.197 1.00 27.76 120 THR C C 1
ATOM 2832 O O . THR C 1 120 ? 47.289 32.656 11.472 1.00 28.89 120 THR C O 1
ATOM 2836 N N . MET C 1 121 ? 46.209 31.698 13.186 1.00 27.16 121 MET C N 1
ATOM 2837 C CA . MET C 1 121 ? 45.548 32.925 13.593 1.00 25.79 121 MET C CA 1
ATOM 2838 C C . MET C 1 121 ? 45.126 32.784 15.035 1.00 27.01 121 MET C C 1
ATOM 2839 O O . MET C 1 121 ? 45.147 31.682 15.589 1.00 25.98 121 MET C O 1
ATOM 2844 N N . THR C 1 122 ? 44.721 33.906 15.626 1.00 27.69 122 THR C N 1
ATOM 2845 C CA . THR C 1 122 ? 44.082 33.909 16.934 1.00 28.90 122 THR C CA 1
ATOM 2846 C C . THR C 1 122 ? 42.631 33.485 16.780 1.00 29.80 122 THR C C 1
ATOM 2847 O O . THR C 1 122 ? 42.077 33.477 15.670 1.00 29.84 122 THR C O 1
ATOM 2851 N N . VAL C 1 123 ? 42.010 33.168 17.911 1.00 31.14 123 VAL C N 1
ATOM 2852 C CA . VAL C 1 123 ? 40.608 32.781 17.933 1.00 32.08 123 VAL C CA 1
ATOM 2853 C C . VAL C 1 123 ? 39.710 33.994 17.641 1.00 32.31 123 VAL C C 1
ATOM 2854 O O . VAL C 1 123 ? 38.680 33.861 16.973 1.00 32.65 123 VAL C O 1
ATOM 2858 N N . MET C 1 124 ? 40.124 35.167 18.141 1.00 32.85 124 MET C N 1
ATOM 2859 C CA . MET C 1 124 ? 39.507 36.460 17.840 1.00 32.71 124 MET C CA 1
ATOM 2860 C C . MET C 1 124 ? 39.422 36.626 16.321 1.00 31.94 124 MET C C 1
ATOM 2861 O O . MET C 1 124 ? 38.362 36.878 15.765 1.00 31.31 124 MET C O 1
ATOM 2866 N N . GLU C 1 125 ? 40.547 36.441 15.646 1.00 32.44 125 GLU C N 1
ATOM 2867 C CA . GLU C 1 125 ? 40.592 36.474 14.176 1.00 32.12 125 GLU C CA 1
ATOM 2868 C C . GLU C 1 125 ? 39.639 35.495 13.478 1.00 31.73 125 GLU C C 1
ATOM 2869 O O . GLU C 1 125 ? 38.963 35.867 12.533 1.00 31.21 125 GLU C O 1
ATOM 2875 N N . ALA C 1 126 ? 39.603 34.239 13.938 1.00 31.39 126 ALA C N 1
ATOM 2876 C CA . ALA C 1 126 ? 38.736 33.214 13.342 1.00 31.21 126 ALA C CA 1
ATOM 2877 C C . ALA C 1 126 ? 37.266 33.612 13.418 1.00 31.03 126 ALA C C 1
ATOM 2878 O O . ALA C 1 126 ? 36.545 33.538 12.414 1.00 31.04 126 ALA C O 1
ATOM 2880 N N . ILE C 1 127 ? 36.837 34.042 14.605 1.00 31.28 127 ILE C N 1
ATOM 2881 C CA . ILE C 1 127 ? 35.463 34.492 14.849 1.00 31.40 127 ILE C CA 1
ATOM 2882 C C . ILE C 1 127 ? 35.094 35.639 13.893 1.00 31.91 127 ILE C C 1
ATOM 2883 O O . ILE C 1 127 ? 34.008 35.674 13.315 1.00 31.66 127 ILE C O 1
ATOM 2888 N N . ASN C 1 128 ? 36.012 36.574 13.726 1.00 33.11 128 ASN C N 1
ATOM 2889 C CA . ASN C 1 128 ? 35.736 37.748 12.915 1.00 33.89 128 ASN C CA 1
ATOM 2890 C C . ASN C 1 128 ? 35.771 37.420 11.433 1.00 33.78 128 ASN C C 1
ATOM 2891 O O . ASN C 1 128 ? 35.036 38.008 10.638 1.00 33.71 128 ASN C O 1
ATOM 2896 N N . ASN C 1 129 ? 36.598 36.452 11.066 1.00 33.52 129 ASN C N 1
ATOM 2897 C CA . ASN C 1 129 ? 36.653 36.044 9.679 1.00 33.65 129 ASN C CA 1
ATOM 2898 C C . ASN C 1 129 ? 35.313 35.464 9.271 1.00 33.78 129 ASN C C 1
ATOM 2899 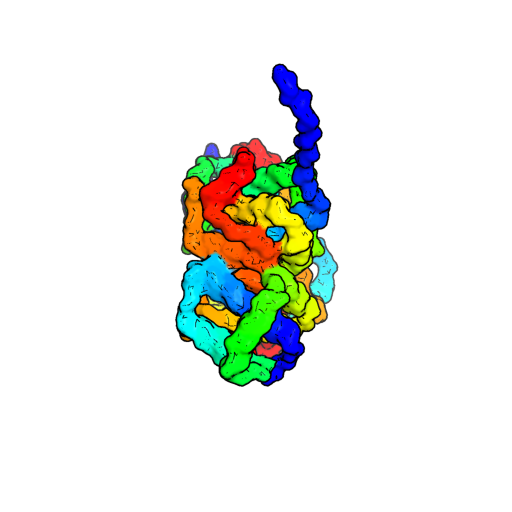O O . ASN C 1 129 ? 34.794 35.820 8.206 1.00 33.84 129 ASN C O 1
ATOM 2904 N N . MET C 1 130 ? 34.760 34.601 10.134 1.00 32.88 130 MET C N 1
ATOM 2905 C CA . MET C 1 130 ? 33.494 33.905 9.873 1.00 32.95 130 MET C CA 1
ATOM 2906 C C . MET C 1 130 ? 32.288 34.843 9.819 1.00 33.66 130 MET C C 1
ATOM 2907 O O . MET C 1 130 ? 31.337 34.569 9.085 1.00 34.14 130 MET C O 1
ATOM 2912 N N . LYS C 1 131 ? 32.314 35.918 10.579 1.00 20.00 131 LYS C N 1
ATOM 2913 C CA . LYS C 1 131 ? 31.307 36.979 10.488 1.00 20.00 131 LYS C CA 1
ATOM 2914 C C . LYS C 1 131 ? 31.281 37.713 9.182 1.00 20.00 131 LYS C C 1
ATOM 2915 O O . LYS C 1 131 ? 30.331 38.402 8.898 1.00 34.30 131 LYS C O 1
ATOM 2921 N N . ASN C 1 132 ? 32.352 37.597 8.429 1.00 34.65 132 ASN C N 1
ATOM 2922 C CA . ASN C 1 132 ? 32.486 38.247 7.135 1.00 34.75 132 ASN C CA 1
ATOM 2923 C C . ASN C 1 132 ? 32.092 37.407 5.920 1.00 34.85 132 ASN C C 1
ATOM 2924 O O . ASN C 1 132 ? 31.948 37.940 4.821 1.00 35.12 132 ASN C O 1
ATOM 2929 N N . LEU C 1 133 ? 31.909 36.106 6.119 1.00 34.61 133 LEU C N 1
ATOM 2930 C CA . LEU C 1 133 ? 31.403 35.231 5.065 1.00 34.85 133 LEU C CA 1
ATOM 2931 C C . LEU C 1 133 ? 29.878 35.305 4.954 1.00 35.53 133 LEU C C 1
ATOM 2932 O O . LEU C 1 133 ? 29.155 34.505 5.572 1.00 36.14 133 LEU C O 1
ATOM 2937 N N . MET D 1 11 ? 62.723 -2.945 6.185 1.00 31.35 11 MET D N 1
ATOM 2938 C CA . MET D 1 11 ? 62.125 -1.569 6.169 1.00 31.14 11 MET D CA 1
ATOM 2939 C C . MET D 1 11 ? 63.123 -0.467 5.883 1.00 30.69 11 MET D C 1
ATOM 2940 O O . MET D 1 11 ? 63.697 0.118 6.809 1.00 31.09 11 MET D O 1
ATOM 2945 N N . THR D 1 12 ? 63.313 -0.187 4.599 1.00 30.16 12 THR D N 1
ATOM 2946 C CA . THR D 1 12 ? 64.116 0.940 4.141 1.00 29.62 12 THR D CA 1
ATOM 2947 C C . THR D 1 12 ? 63.224 2.156 3.917 1.00 28.92 12 THR D C 1
ATOM 2948 O O . THR D 1 12 ? 62.035 1.995 3.666 1.00 28.89 12 THR D O 1
ATOM 2952 N N . PHE D 1 13 ? 63.802 3.356 3.993 1.00 27.79 13 PHE D N 1
ATOM 2953 C CA . PHE D 1 13 ? 63.096 4.621 3.800 1.00 27.03 13 PHE D CA 1
ATOM 2954 C C . PHE D 1 13 ? 64.023 5.583 3.042 1.00 27.01 13 PHE D C 1
ATOM 2955 O O . PHE D 1 13 ? 65.206 5.667 3.347 1.00 28.24 13 PHE D O 1
ATOM 2963 N N . SER D 1 14 ? 63.508 6.324 2.077 1.00 26.22 14 SER D N 1
ATOM 2964 C CA . SER D 1 14 ? 64.336 7.348 1.414 1.00 25.21 14 SER D CA 1
ATOM 2965 C C . SER D 1 14 ? 64.580 8.567 2.328 1.00 24.67 14 SER D C 1
ATOM 2966 O O . SER D 1 14 ? 63.919 8.722 3.344 1.00 24.08 14 SER D O 1
ATOM 2969 N N . GLY D 1 15 ? 65.526 9.431 1.941 1.00 24.00 15 GLY D N 1
ATOM 2970 C CA . GLY D 1 15 ? 65.814 10.674 2.660 1.00 22.81 15 GLY D CA 1
ATOM 2971 C C . GLY D 1 15 ? 64.565 11.509 2.726 1.00 22.37 15 GLY D C 1
ATOM 2972 O O . GLY D 1 15 ? 64.268 12.096 3.755 1.00 22.22 15 GLY D O 1
ATOM 2973 N N . GLN D 1 16 ? 63.843 11.567 1.604 1.00 23.04 16 GLN D N 1
ATOM 2974 C CA . GLN D 1 16 ? 62.560 12.279 1.504 1.00 22.75 16 GLN D CA 1
ATOM 2975 C C . GLN D 1 16 ? 61.523 11.739 2.465 1.00 21.80 16 GLN D C 1
ATOM 2976 O O . GLN D 1 16 ? 60.859 12.501 3.143 1.00 21.12 16 GLN D O 1
ATOM 2982 N N . GLU D 1 17 ? 61.394 10.413 2.517 1.00 21.11 17 GLU D N 1
ATOM 2983 C CA . GLU D 1 17 ? 60.443 9.773 3.425 1.00 20.50 17 GLU D CA 1
ATOM 2984 C C . GLU D 1 17 ? 60.809 10.010 4.883 1.00 20.03 17 GLU D C 1
ATOM 2985 O O . GLU D 1 17 ? 59.938 10.299 5.661 1.00 20.43 17 GLU D O 1
ATOM 2991 N N . LEU D 1 18 ? 62.095 9.917 5.249 1.00 19.56 18 LEU D N 1
ATOM 2992 C CA . LEU D 1 18 ? 62.536 10.246 6.616 1.00 19.41 18 LEU D CA 1
ATOM 2993 C C . LEU D 1 18 ? 62.314 11.721 6.965 1.00 19.21 18 LEU D C 1
ATOM 2994 O O . LEU D 1 18 ? 62.078 12.079 8.129 1.00 20.00 18 LEU D O 1
ATOM 2999 N N . THR D 1 19 ? 62.453 12.596 5.982 1.00 19.19 19 THR D N 1
ATOM 3000 C CA . THR D 1 19 ? 62.223 14.024 6.219 1.00 18.73 19 THR D CA 1
ATOM 3001 C C . THR D 1 19 ? 60.708 14.232 6.477 1.00 18.50 19 THR D C 1
ATOM 3002 O O . THR D 1 19 ? 60.320 15.002 7.352 1.00 18.92 19 THR D O 1
ATOM 3006 N N . ALA D 1 20 ? 59.874 13.526 5.723 1.00 18.12 20 ALA D N 1
ATOM 3007 C CA . ALA D 1 20 ? 58.413 13.513 5.970 1.00 19.01 20 ALA D CA 1
ATOM 3008 C C . ALA D 1 20 ? 58.064 13.027 7.381 1.00 18.62 20 ALA D C 1
ATOM 3009 O O . ALA D 1 20 ? 57.301 13.683 8.068 1.00 18.33 20 ALA D O 1
ATOM 3011 N N . ILE D 1 21 ? 58.588 11.856 7.772 1.00 18.91 21 ILE D N 1
ATOM 3012 C CA . ILE D 1 21 ? 58.319 11.250 9.094 1.00 18.13 21 ILE D CA 1
ATOM 3013 C C . ILE D 1 21 ? 58.700 12.175 10.255 1.00 18.10 21 ILE D C 1
ATOM 3014 O O . ILE D 1 21 ? 57.878 12.446 11.136 1.00 18.45 21 ILE D O 1
ATOM 3019 N N . ILE D 1 22 ? 59.929 12.681 10.255 1.00 17.34 22 ILE D N 1
ATOM 3020 C CA . ILE D 1 22 ? 60.331 13.703 11.250 1.00 16.36 22 ILE D CA 1
ATOM 3021 C C . ILE D 1 22 ? 59.496 15.019 11.193 1.00 15.65 22 ILE D C 1
ATOM 3022 O O . ILE D 1 22 ? 59.306 15.712 12.215 1.00 14.95 22 ILE D O 1
ATOM 3027 N N . LYS D 1 23 ? 59.020 15.379 10.002 1.00 16.73 23 LYS D N 1
ATOM 3028 C CA . LYS D 1 23 ? 58.120 16.536 9.841 1.00 15.85 23 LYS D CA 1
ATOM 3029 C C . LYS D 1 23 ? 56.836 16.326 10.651 1.00 15.54 23 LYS D C 1
ATOM 3030 O O . LYS D 1 23 ? 56.303 17.249 11.277 1.00 13.67 23 LYS D O 1
ATOM 3036 N N . MET D 1 24 ? 56.336 15.087 10.594 1.00 16.27 24 MET D N 1
ATOM 3037 C CA . MET D 1 24 ? 55.114 14.682 11.303 1.00 16.25 24 MET D CA 1
ATOM 3038 C C . MET D 1 24 ? 55.325 14.703 12.807 1.00 16.98 24 MET D C 1
ATOM 3039 O O . MET D 1 24 ? 54.500 15.300 13.532 1.00 17.46 24 MET D O 1
ATOM 3044 N N . ALA D 1 25 ? 56.438 14.112 13.267 1.00 16.08 25 ALA D N 1
ATOM 3045 C CA . ALA D 1 25 ? 56.829 14.202 14.687 1.00 16.71 25 ALA D CA 1
ATOM 3046 C C . ALA D 1 25 ? 56.952 15.646 15.139 1.00 16.45 25 ALA D C 1
ATOM 3047 O O . ALA D 1 25 ? 56.333 16.020 16.144 1.00 15.97 25 ALA D O 1
ATOM 3049 N N . LYS D 1 26 ? 57.698 16.472 14.389 1.00 17.26 26 LYS D N 1
ATOM 3050 C CA . LYS D 1 26 ? 57.818 17.915 14.744 1.00 17.93 26 LYS D CA 1
ATOM 3051 C C . LYS D 1 26 ? 56.467 18.642 14.848 1.00 18.43 26 LYS D C 1
ATOM 3052 O O . LYS D 1 26 ? 56.251 19.476 15.758 1.00 19.69 26 LYS D O 1
ATOM 3058 N N . SER D 1 27 ? 55.584 18.382 13.867 1.00 18.47 27 SER D N 1
ATOM 3059 C CA . SER D 1 27 ? 54.278 19.046 13.790 1.00 18.55 27 SER D CA 1
ATOM 3060 C C . SER D 1 27 ? 53.457 18.709 15.018 1.00 17.52 27 SER D C 1
ATOM 3061 O O . SER D 1 27 ? 52.810 19.595 15.610 1.00 17.26 27 SER D O 1
ATOM 3064 N N . MET D 1 28 ? 53.484 17.411 15.366 1.00 16.70 28 MET D N 1
ATOM 3065 C CA . MET D 1 28 ? 52.777 16.845 16.506 1.00 15.21 28 MET D CA 1
ATOM 3066 C C . MET D 1 28 ? 53.299 17.446 17.824 1.00 16.13 28 MET D C 1
ATOM 3067 O O . MET D 1 28 ? 52.516 17.893 18.648 1.00 17.12 28 MET D O 1
ATOM 3072 N N . VAL D 1 29 ? 54.609 17.427 18.050 1.00 17.00 29 VAL D N 1
ATOM 3073 C CA . VAL D 1 29 ? 55.138 17.954 19.320 1.00 17.73 29 VAL D CA 1
ATOM 3074 C C . VAL D 1 29 ? 54.998 19.481 19.460 1.00 18.74 29 VAL D C 1
ATOM 3075 O O . VAL D 1 29 ? 54.907 19.965 20.571 1.00 21.11 29 VAL D O 1
ATOM 3079 N N . MET D 1 30 ? 54.969 20.237 18.356 1.00 19.14 30 MET D N 1
ATOM 3080 C CA . MET D 1 30 ? 54.835 21.712 18.409 1.00 18.84 30 MET D CA 1
ATOM 3081 C C . MET D 1 30 ? 53.382 22.173 18.654 1.00 20.41 30 MET D C 1
ATOM 3082 O O . MET D 1 30 ? 53.151 23.340 18.988 1.00 21.06 30 MET D O 1
ATOM 3087 N N . ALA D 1 31 ? 52.423 21.257 18.483 1.00 20.96 31 ALA D N 1
ATOM 3088 C CA . ALA D 1 31 ? 50.996 21.557 18.519 1.00 22.14 31 ALA D CA 1
ATOM 3089 C C . ALA D 1 31 ? 50.604 22.314 19.774 1.00 23.05 31 ALA D C 1
ATOM 3090 O O . ALA D 1 31 ? 49.899 23.317 19.668 1.00 24.17 31 ALA D O 1
ATOM 3092 N N . ASP D 1 32 ? 51.136 21.907 20.937 1.00 24.31 32 ASP D N 1
ATOM 3093 C CA . ASP D 1 32 ? 50.729 22.484 22.239 1.00 24.20 32 ASP D CA 1
ATOM 3094 C C . ASP D 1 32 ? 51.532 23.705 22.680 1.00 24.68 32 ASP D C 1
ATOM 3095 O O . ASP D 1 32 ? 51.205 24.300 23.673 1.00 25.61 32 ASP D O 1
ATOM 3100 N N . GLY D 1 33 ? 52.588 24.071 21.953 1.00 25.24 33 GLY D N 1
ATOM 3101 C CA . GLY D 1 33 ? 53.299 25.328 22.224 1.00 24.33 33 GLY D CA 1
ATOM 3102 C C . GLY D 1 33 ? 54.179 25.291 23.475 1.00 24.82 33 GLY D C 1
ATOM 3103 O O . GLY D 1 33 ? 54.644 26.317 23.927 1.00 24.22 33 GLY D O 1
ATOM 3104 N N . LYS D 1 34 ? 54.397 24.106 24.045 1.00 24.40 34 LYS D N 1
ATOM 3105 C CA . LYS D 1 34 ? 55.144 24.014 25.291 1.00 23.84 34 LYS D CA 1
ATOM 3106 C C . LYS D 1 34 ? 56.572 23.528 25.055 1.00 22.98 34 LYS D C 1
ATOM 3107 O O . LYS D 1 34 ? 56.848 22.909 24.029 1.00 23.29 34 LYS D O 1
ATOM 3113 N N A ILE D 1 35 ? 57.466 23.891 25.976 0.50 21.81 35 ILE D N 1
ATOM 3114 N N B ILE D 1 35 ? 57.456 23.749 26.030 0.50 21.88 35 ILE D N 1
ATOM 3115 C CA A ILE D 1 35 ? 58.845 23.429 26.003 0.50 20.20 35 ILE D CA 1
ATOM 3116 C CA B ILE D 1 35 ? 58.858 23.328 25.968 0.50 20.53 35 ILE D CA 1
ATOM 3117 C C A ILE D 1 35 ? 58.848 22.139 26.784 0.50 20.57 35 ILE D C 1
ATOM 3118 C C B ILE D 1 35 ? 59.023 22.002 26.692 0.50 20.58 35 ILE D C 1
ATOM 3119 O O A ILE D 1 35 ? 58.413 22.099 27.941 0.50 20.62 35 ILE D O 1
ATOM 3120 O O B ILE D 1 35 ? 58.884 21.925 27.913 0.50 20.56 35 ILE D O 1
ATOM 3129 N N A LYS D 1 36 ? 59.338 21.082 26.160 0.50 20.11 36 LYS D N 1
ATOM 3130 N N B LYS D 1 36 ? 59.334 20.961 25.935 0.50 20.04 36 LYS D N 1
ATOM 3131 C CA A LYS D 1 36 ? 59.228 19.758 26.745 0.50 20.02 36 LYS D CA 1
ATOM 3132 C CA B LYS D 1 36 ? 59.259 19.593 26.443 0.50 19.74 36 LYS D CA 1
ATOM 3133 C C A LYS D 1 36 ? 60.439 18.920 26.336 0.50 20.36 36 LYS D C 1
ATOM 3134 C C B LYS D 1 36 ? 60.568 18.874 26.184 0.50 20.21 36 LYS D C 1
ATOM 3135 O O A LYS D 1 36 ? 60.356 18.115 25.390 0.50 21.29 36 LYS D O 1
ATOM 3136 O O B LYS D 1 36 ? 60.679 18.111 25.196 0.50 20.84 36 LYS D O 1
ATOM 3147 N N . PRO D 1 37 ? 61.579 19.116 27.050 1.00 20.88 37 PRO D N 1
ATOM 3148 C CA . PRO D 1 37 ? 62.894 18.541 26.798 1.00 20.69 37 PRO D CA 1
ATOM 3149 C C . PRO D 1 37 ? 62.901 17.032 26.647 1.00 21.80 37 PRO D C 1
ATOM 3150 O O . PRO D 1 37 ? 63.492 16.545 25.693 1.00 22.75 37 PRO D O 1
ATOM 3154 N N . ALA D 1 38 ? 62.209 16.305 27.525 1.00 22.45 38 ALA D N 1
ATOM 3155 C CA . ALA D 1 38 ? 62.240 14.837 27.493 1.00 23.07 38 ALA D CA 1
ATOM 3156 C C . ALA D 1 38 ? 61.512 14.293 26.261 1.00 22.52 38 ALA D C 1
ATOM 3157 O O . ALA D 1 38 ? 61.970 13.331 25.610 1.00 23.86 38 ALA D O 1
ATOM 3159 N N . GLU D 1 39 ? 60.397 14.921 25.919 1.00 22.14 39 GLU D N 1
ATOM 3160 C CA . GLU D 1 39 ? 59.649 14.553 24.715 1.00 21.60 39 GLU D CA 1
ATOM 3161 C C . GLU D 1 39 ? 60.434 14.758 23.407 1.00 20.24 39 GLU D C 1
ATOM 3162 O O . GLU D 1 39 ? 60.431 13.885 22.543 1.00 18.52 39 GLU D O 1
ATOM 3168 N N . ILE D 1 40 ? 61.095 15.903 23.249 1.00 19.98 40 ILE D N 1
ATOM 3169 C CA . ILE D 1 40 ? 62.036 16.122 22.111 1.00 19.96 40 ILE D CA 1
ATOM 3170 C C . ILE D 1 40 ? 63.147 15.073 22.062 1.00 19.46 40 ILE D C 1
ATOM 3171 O O . ILE D 1 40 ? 63.513 14.606 20.987 1.00 19.65 40 ILE D O 1
ATOM 3176 N N . ALA D 1 41 ? 63.669 14.696 23.227 1.00 19.85 41 ALA D N 1
ATOM 3177 C CA . ALA D 1 41 ? 64.742 13.704 23.317 1.00 19.98 41 ALA D CA 1
ATOM 3178 C C . ALA D 1 41 ? 64.237 12.336 22.907 1.00 19.91 41 ALA D C 1
ATOM 3179 O O . ALA D 1 41 ? 64.959 11.588 22.261 1.00 20.35 41 ALA D O 1
ATOM 3181 N N . VAL D 1 42 ? 62.986 12.016 23.232 1.00 20.39 42 VAL D N 1
ATOM 3182 C CA . VAL D 1 42 ? 62.416 10.767 22.712 1.00 20.44 42 VAL D CA 1
ATOM 3183 C C . VAL D 1 42 ? 62.312 10.845 21.171 1.00 21.11 42 VAL D C 1
ATOM 3184 O O . VAL D 1 42 ? 62.758 9.953 20.440 1.00 20.90 42 VAL D O 1
ATOM 3188 N N . MET D 1 43 ? 61.719 11.917 20.682 1.00 21.04 43 MET D N 1
ATOM 3189 C CA . MET D 1 43 ? 61.605 12.121 19.238 1.00 20.06 43 MET D CA 1
ATOM 3190 C C . MET D 1 43 ? 62.946 11.868 18.503 1.00 22.08 43 MET D C 1
ATOM 3191 O O . MET D 1 43 ? 62.990 11.125 17.506 1.00 21.87 43 MET D O 1
ATOM 3196 N N . THR D 1 44 ? 64.022 12.478 19.000 1.00 22.32 44 THR D N 1
ATOM 3197 C CA . THR D 1 44 ? 65.353 12.329 18.395 1.00 23.83 44 THR D CA 1
ATOM 3198 C C . THR D 1 44 ? 65.949 10.911 18.611 1.00 24.44 44 THR D C 1
ATOM 3199 O O . THR D 1 44 ? 66.438 10.300 17.658 1.00 26.29 44 THR D O 1
ATOM 3203 N N . ARG D 1 45 ? 65.901 10.373 19.833 1.00 23.94 45 ARG D N 1
ATOM 3204 C CA . ARG D 1 45 ? 66.517 9.047 20.101 1.00 25.33 45 ARG D CA 1
ATOM 3205 C C . ARG D 1 45 ? 65.831 7.941 19.313 1.00 24.72 45 ARG D C 1
ATOM 3206 O O . ARG D 1 45 ? 66.489 7.154 18.648 1.00 25.80 45 ARG D O 1
ATOM 3214 N N . GLU D 1 46 ? 64.502 7.905 19.359 1.00 24.79 46 GLU D N 1
ATOM 3215 C CA . GLU D 1 46 ? 63.731 6.828 18.744 1.00 25.03 46 GLU D CA 1
ATOM 3216 C C . GLU D 1 46 ? 63.840 6.832 17.207 1.00 24.98 46 GLU D C 1
ATOM 3217 O O . GLU D 1 46 ? 63.834 5.764 16.562 1.00 24.06 46 GLU D O 1
ATOM 3223 N N . PHE D 1 47 ? 64.018 8.023 16.639 1.00 24.47 47 PHE D N 1
ATOM 3224 C CA . PHE D 1 47 ? 64.136 8.149 15.189 1.00 24.86 47 PHE D CA 1
ATOM 3225 C C . PHE D 1 47 ? 65.371 7.402 14.687 1.00 25.26 47 PHE D C 1
ATOM 3226 O O . PHE D 1 47 ? 65.392 6.932 13.558 1.00 24.95 47 PHE D O 1
ATOM 3234 N N . MET D 1 48 ? 66.388 7.288 15.539 1.00 25.57 48 MET D N 1
ATOM 3235 C CA . MET D 1 48 ? 67.609 6.581 15.193 1.00 26.46 48 MET D CA 1
ATOM 3236 C C . MET D 1 48 ? 67.321 5.074 15.014 1.00 27.26 48 MET D C 1
ATOM 3237 O O . MET D 1 48 ? 68.093 4.382 14.351 1.00 27.46 48 MET D O 1
ATOM 3242 N N . ARG D 1 49 ? 66.196 4.596 15.558 1.00 27.92 49 ARG D N 1
ATOM 3243 C CA . ARG D 1 49 ? 65.795 3.178 15.418 1.00 29.11 49 ARG D CA 1
ATOM 3244 C C . ARG D 1 49 ? 65.439 2.864 13.975 1.00 29.33 49 ARG D C 1
ATOM 3245 O O . ARG D 1 49 ? 65.454 1.685 13.569 1.00 30.32 49 ARG D O 1
ATOM 3253 N N . PHE D 1 50 ? 65.156 3.890 13.195 1.00 29.69 50 PHE D N 1
ATOM 3254 C CA . PHE D 1 50 ? 65.061 3.703 11.774 1.00 30.03 50 PHE D CA 1
ATOM 3255 C C . PHE D 1 50 ? 66.396 3.411 11.145 1.00 30.19 50 PHE D C 1
ATOM 3256 O O . PHE D 1 50 ? 66.467 2.781 10.132 1.00 30.86 50 PHE D O 1
ATOM 3264 N N . GLY D 1 51 ? 67.457 3.835 11.790 1.00 30.76 51 GLY D N 1
ATOM 3265 C CA . GLY D 1 51 ? 68.771 3.332 11.511 1.00 30.35 51 GLY D CA 1
ATOM 3266 C C . GLY D 1 51 ? 69.506 4.399 10.776 1.00 30.80 51 GLY D C 1
ATOM 3267 O O . GLY D 1 51 ? 70.073 4.126 9.744 1.00 29.95 51 GLY D O 1
ATOM 3268 N N . ILE D 1 52 ? 69.434 5.624 11.298 1.00 31.30 52 ILE D N 1
ATOM 3269 C CA . ILE D 1 52 ? 70.446 6.658 11.180 1.00 31.34 52 ILE D CA 1
ATOM 3270 C C . ILE D 1 52 ? 71.086 7.038 12.495 1.00 31.05 52 ILE D C 1
ATOM 3271 O O . ILE D 1 52 ? 70.649 6.650 13.524 1.00 30.77 52 ILE D O 1
ATOM 3276 N N . LEU D 1 53 ? 72.115 7.856 12.404 1.00 30.55 53 LEU D N 1
ATOM 3277 C CA . LEU D 1 53 ? 72.865 8.316 13.546 1.00 30.38 53 LEU D CA 1
ATOM 3278 C C . LEU D 1 53 ? 72.303 9.599 14.058 1.00 29.69 53 LEU D C 1
ATOM 3279 O O . LEU D 1 53 ? 71.510 10.213 13.416 1.00 29.15 53 LEU D O 1
ATOM 3284 N N . GLN D 1 54 ? 72.721 9.987 15.239 1.00 29.68 54 GLN D N 1
ATOM 3285 C CA . GLN D 1 54 ? 72.193 11.219 15.848 1.00 30.28 54 GLN D CA 1
ATOM 3286 C C . GLN D 1 54 ? 72.360 12.465 14.977 1.00 30.15 54 GLN D C 1
ATOM 3287 O O . GLN D 1 54 ? 71.443 13.276 14.876 1.00 30.01 54 GLN D O 1
ATOM 3293 N N . ASP D 1 55 ? 73.529 12.626 14.355 1.00 30.27 55 ASP D N 1
ATOM 3294 C CA . ASP D 1 55 ? 73.808 13.825 13.595 1.00 30.48 55 ASP D CA 1
ATOM 3295 C C . ASP D 1 55 ? 72.910 13.854 12.362 1.00 29.71 55 ASP D C 1
ATOM 3296 O O . ASP D 1 55 ? 72.478 14.922 11.914 1.00 29.73 55 ASP D O 1
ATOM 3301 N N . GLN D 1 56 ? 72.631 12.672 11.816 1.00 29.15 56 GLN D N 1
ATOM 3302 C CA . GLN D 1 56 ? 71.732 12.567 10.660 1.00 28.95 56 GLN D CA 1
ATOM 3303 C C . GLN D 1 56 ? 70.290 12.917 11.004 1.00 28.66 56 GLN D C 1
ATOM 3304 O O . GLN D 1 56 ? 69.548 13.437 10.165 1.00 28.98 56 GLN D O 1
ATOM 3310 N N . VAL D 1 57 ? 69.899 12.634 12.244 1.00 27.84 57 VAL D N 1
ATOM 3311 C CA . VAL D 1 57 ? 68.587 13.000 12.737 1.00 27.51 57 VAL D CA 1
ATOM 3312 C C . VAL D 1 57 ? 68.474 14.523 12.800 1.00 27.94 57 VAL D C 1
ATOM 3313 O O . VAL D 1 57 ? 67.476 15.080 12.348 1.00 27.96 57 VAL D O 1
ATOM 3317 N N . ASP D 1 58 ? 69.493 15.180 13.358 1.00 27.97 58 ASP D N 1
ATOM 3318 C CA . ASP D 1 58 ? 69.552 16.642 13.410 1.00 27.99 58 ASP D CA 1
ATOM 3319 C C . ASP D 1 58 ? 69.522 17.275 12.008 1.00 27.72 58 ASP D C 1
ATOM 3320 O O . ASP D 1 58 ? 68.834 18.267 11.796 1.00 28.94 58 ASP D O 1
ATOM 3325 N N . LEU D 1 59 ? 70.298 16.732 11.075 1.00 26.20 59 LEU D N 1
ATOM 3326 C CA . LEU D 1 59 ? 70.278 17.200 9.709 1.00 25.90 59 LEU D CA 1
ATOM 3327 C C . LEU D 1 59 ? 68.839 17.093 9.155 1.00 25.50 59 LEU D C 1
ATOM 3328 O O . LEU D 1 59 ? 68.274 18.094 8.675 1.00 24.09 59 LEU D O 1
ATOM 3333 N N . LEU D 1 60 ? 68.251 15.895 9.275 1.00 24.84 60 LEU D N 1
ATOM 3334 C CA . LEU D 1 60 ? 66.939 15.588 8.664 1.00 25.53 60 LEU D CA 1
ATOM 3335 C C . LEU D 1 60 ? 65.834 16.484 9.257 1.00 25.57 60 LEU D C 1
ATOM 3336 O O . LEU D 1 60 ? 64.923 16.959 8.538 1.00 25.30 60 LEU D O 1
ATOM 3341 N N . LEU D 1 61 ? 65.907 16.689 10.569 1.00 24.75 61 LEU D N 1
ATOM 3342 C CA . LEU D 1 61 ? 64.994 17.593 11.272 1.00 24.70 61 LEU D CA 1
ATOM 3343 C C . LEU D 1 61 ? 65.065 19.019 10.744 1.00 24.64 61 LEU D C 1
ATOM 3344 O O . LEU D 1 61 ? 64.015 19.654 10.487 1.00 24.91 61 LEU D O 1
ATOM 3349 N N . LYS D 1 62 ? 66.281 19.522 10.551 1.00 24.78 62 LYS D N 1
ATOM 3350 C CA . LYS D 1 62 ? 66.458 20.863 9.964 1.00 24.26 62 LYS D CA 1
ATOM 3351 C C . LYS D 1 62 ? 66.012 20.861 8.516 1.00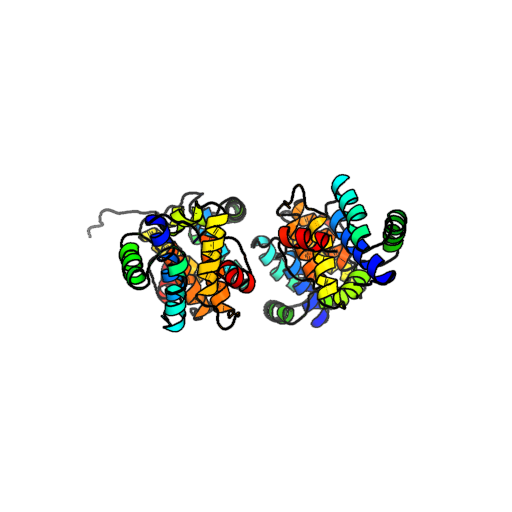 24.07 62 LYS D C 1
ATOM 3352 O O . LYS D 1 62 ? 65.362 21.794 8.094 1.00 23.78 62 LYS D O 1
ATOM 3358 N N . ALA D 1 63 ? 66.290 19.799 7.764 1.00 24.38 63 ALA D N 1
ATOM 3359 C CA . ALA D 1 63 ? 65.757 19.727 6.382 1.00 25.14 63 ALA D CA 1
ATOM 3360 C C . ALA D 1 63 ? 64.231 19.880 6.366 1.00 25.45 63 ALA D C 1
ATOM 3361 O O . ALA D 1 63 ? 63.704 20.616 5.524 1.00 24.68 63 ALA D O 1
ATOM 3363 N N . SER D 1 64 ? 63.542 19.241 7.331 1.00 24.36 64 SER D N 1
ATOM 3364 C CA . SER D 1 64 ? 62.061 19.268 7.387 1.00 24.02 64 SER D CA 1
ATOM 3365 C C . SER D 1 64 ? 61.444 20.685 7.413 1.00 24.69 64 SER D C 1
ATOM 3366 O O . SER D 1 64 ? 60.320 20.872 6.957 1.00 23.23 64 SER D O 1
ATOM 3369 N N . ASP D 1 65 ? 62.200 21.676 7.920 1.00 26.18 65 ASP D N 1
ATOM 3370 C CA . ASP D 1 65 ? 61.769 23.082 7.967 1.00 26.63 65 ASP D CA 1
ATOM 3371 C C . ASP D 1 65 ? 61.493 23.611 6.564 1.00 27.38 65 ASP D C 1
ATOM 3372 O O . ASP D 1 65 ? 60.797 24.623 6.391 1.00 26.93 65 ASP D O 1
ATOM 3377 N N . SER D 1 66 ? 62.075 22.945 5.568 1.00 27.34 66 SER D N 1
ATOM 3378 C CA . SER D 1 66 ? 61.981 23.409 4.188 1.00 27.75 66 SER D CA 1
ATOM 3379 C C . SER D 1 66 ? 60.904 22.730 3.359 1.00 27.26 66 SER D C 1
ATOM 3380 O O . SER D 1 66 ? 60.847 22.949 2.138 1.00 26.69 66 SER D O 1
ATOM 3383 N N . ILE D 1 67 ? 60.094 21.873 4.000 1.00 26.71 67 ILE D N 1
ATOM 3384 C CA . ILE D 1 67 ? 59.038 21.169 3.302 1.00 25.63 67 ILE D CA 1
ATOM 3385 C C . ILE D 1 67 ? 57.722 21.496 3.950 1.00 25.00 67 ILE D C 1
ATOM 3386 O O . ILE D 1 67 ? 57.693 21.877 5.119 1.00 25.35 67 ILE D O 1
ATOM 3391 N N . GLU D 1 68 ? 56.641 21.377 3.184 1.00 23.51 68 GLU D N 1
ATOM 3392 C CA . GLU D 1 68 ? 55.300 21.597 3.695 1.00 23.42 68 GLU D CA 1
ATOM 3393 C C . GLU D 1 68 ? 54.864 20.367 4.464 1.00 22.41 68 GLU D C 1
ATOM 3394 O O . GLU D 1 68 ? 55.110 19.229 4.016 1.00 23.24 68 GLU D O 1
ATOM 3400 N N . ALA D 1 69 ? 54.224 20.571 5.611 1.00 20.40 69 ALA D N 1
ATOM 3401 C CA . ALA D 1 69 ? 53.635 19.449 6.346 1.00 19.70 69 ALA D CA 1
ATOM 3402 C C . ALA D 1 69 ? 52.628 18.686 5.479 1.00 19.07 69 ALA D C 1
ATOM 3403 O O . ALA D 1 69 ? 52.571 17.475 5.527 1.00 18.06 69 ALA D O 1
ATOM 3405 N N . SER D 1 70 ? 51.879 19.386 4.623 1.00 19.01 70 SER D N 1
ATOM 3406 C CA . SER D 1 70 ? 50.937 18.712 3.706 1.00 17.73 70 SER D CA 1
ATOM 3407 C C . SER D 1 70 ? 51.605 17.757 2.703 1.00 18.80 70 SER D C 1
ATOM 3408 O O . SER D 1 70 ? 51.059 16.698 2.411 1.00 18.69 70 SER D O 1
ATOM 3411 N N . GLN D 1 71 ? 52.809 18.099 2.244 1.00 19.90 71 GLN D N 1
ATOM 3412 C CA . GLN D 1 71 ? 53.637 17.217 1.382 1.00 21.23 71 GLN D CA 1
ATOM 3413 C C . GLN D 1 71 ? 54.073 15.967 2.141 1.00 20.52 71 GLN D C 1
ATOM 3414 O O . GLN D 1 71 ? 54.085 14.875 1.574 1.00 19.85 71 GLN D O 1
ATOM 3420 N N . ALA D 1 72 ? 54.467 16.144 3.406 1.00 19.92 72 ALA D N 1
ATOM 3421 C CA . ALA D 1 72 ? 54.793 15.017 4.309 1.00 20.24 72 ALA D CA 1
ATOM 3422 C C . ALA D 1 72 ? 53.605 14.059 4.476 1.00 19.67 72 ALA D C 1
ATOM 3423 O O . ALA D 1 72 ? 53.755 12.820 4.404 1.00 20.79 72 ALA D O 1
ATOM 3425 N N . VAL D 1 73 ? 52.418 14.624 4.675 1.00 19.91 73 VAL D N 1
ATOM 3426 C CA . VAL D 1 73 ? 51.193 13.816 4.741 1.00 18.69 73 VAL D CA 1
ATOM 3427 C C . VAL D 1 73 ? 51.040 12.900 3.493 1.00 19.88 73 VAL D C 1
ATOM 3428 O O . VAL D 1 73 ? 50.888 11.643 3.600 1.00 18.96 73 VAL D O 1
ATOM 3432 N N . ALA D 1 74 ? 51.157 13.525 2.326 1.00 19.27 74 ALA D N 1
ATOM 3433 C CA . ALA D 1 74 ? 51.025 12.836 1.051 1.00 20.25 74 ALA D CA 1
ATOM 3434 C C . ALA D 1 74 ? 52.054 11.698 0.928 1.00 20.67 74 ALA D C 1
ATOM 3435 O O . ALA D 1 74 ? 51.681 10.583 0.533 1.00 20.36 74 ALA D O 1
ATOM 3437 N N . LEU D 1 75 ? 53.316 11.981 1.297 1.00 21.04 75 LEU D N 1
ATOM 3438 C CA . LEU D 1 75 ? 54.424 11.010 1.188 1.00 20.79 75 LEU D CA 1
ATOM 3439 C C . LEU D 1 75 ? 54.214 9.805 2.082 1.00 20.56 75 LEU D C 1
ATOM 3440 O O . LEU D 1 75 ? 54.499 8.663 1.683 1.00 21.65 75 LEU D O 1
ATOM 3445 N N . ILE D 1 76 ? 53.708 10.063 3.281 1.00 19.07 76 ILE D N 1
ATOM 3446 C CA . ILE D 1 76 ? 53.389 9.030 4.247 1.00 19.57 76 ILE D CA 1
ATOM 3447 C C . ILE D 1 76 ? 52.161 8.185 3.854 1.00 19.61 76 ILE D C 1
ATOM 3448 O O . ILE D 1 76 ? 52.195 6.943 3.935 1.00 18.86 76 ILE D O 1
ATOM 3453 N N . ALA D 1 77 ? 51.112 8.855 3.388 1.00 20.11 77 ALA D N 1
ATOM 3454 C CA . ALA D 1 77 ? 49.818 8.217 3.144 1.00 19.94 77 ALA D CA 1
ATOM 3455 C C . ALA D 1 77 ? 49.885 7.198 2.011 1.00 21.17 77 ALA D C 1
ATOM 3456 O O . ALA D 1 77 ? 49.043 6.309 1.957 1.00 20.61 77 ALA D O 1
ATOM 3458 N N . ARG D 1 78 ? 50.884 7.330 1.123 1.00 21.65 78 ARG D N 1
ATOM 3459 C CA . ARG D 1 78 ? 51.108 6.391 0.023 1.00 22.96 78 ARG D CA 1
ATOM 3460 C C . ARG D 1 78 ? 51.995 5.174 0.376 1.00 23.06 78 ARG D C 1
ATOM 3461 O O . ARG D 1 78 ? 52.170 4.271 -0.456 1.00 22.67 78 ARG D O 1
ATOM 3469 N N . MET D 1 79 ? 52.491 5.133 1.616 1.00 22.91 79 MET D N 1
ATOM 3470 C CA . MET D 1 79 ? 53.266 3.983 2.107 1.00 23.03 79 MET D CA 1
ATOM 3471 C C . MET D 1 79 ? 52.462 2.702 2.196 1.00 24.12 79 MET D C 1
ATOM 3472 O O . MET D 1 79 ? 51.242 2.717 2.345 1.00 24.79 79 MET D O 1
ATOM 3477 N N . ASP D 1 80 ? 53.163 1.576 2.113 1.00 24.98 80 ASP D N 1
ATOM 3478 C CA . ASP D 1 80 ? 52.549 0.279 2.373 1.00 25.67 80 ASP D CA 1
ATOM 3479 C C . ASP D 1 80 ? 52.234 0.197 3.856 1.00 26.02 80 ASP D C 1
ATOM 3480 O O . ASP D 1 80 ? 52.792 0.933 4.659 1.00 25.64 80 ASP D O 1
ATOM 3485 N N . GLU D 1 81 ? 51.326 -0.703 4.203 1.00 25.75 81 GLU D N 1
ATOM 3486 C CA . GLU D 1 81 ? 50.837 -0.837 5.572 1.00 25.88 81 GLU D CA 1
ATOM 3487 C C . GLU D 1 81 ? 51.901 -1.145 6.643 1.00 24.77 81 GLU D C 1
ATOM 3488 O O . GLU D 1 81 ? 51.767 -0.657 7.760 1.00 23.62 81 GLU D O 1
ATOM 3494 N N . GLU D 1 82 ? 52.904 -1.986 6.316 1.00 24.99 82 GLU D N 1
ATOM 3495 C CA . GLU D 1 82 ? 54.009 -2.299 7.240 1.00 24.60 82 GLU D CA 1
ATOM 3496 C C . GLU D 1 82 ? 54.757 -1.057 7.624 1.00 24.48 82 GLU D C 1
ATOM 3497 O O . GLU D 1 82 ? 54.989 -0.818 8.816 1.00 24.39 82 GLU D O 1
ATOM 3503 N N . ARG D 1 83 ? 55.174 -0.284 6.612 1.00 23.57 83 ARG D N 1
ATOM 3504 C CA . ARG D 1 83 ? 55.867 1.007 6.880 1.00 23.40 83 ARG D CA 1
ATOM 3505 C C . ARG D 1 83 ? 55.008 1.966 7.659 1.00 22.62 83 ARG D C 1
ATOM 3506 O O . ARG D 1 83 ? 55.515 2.577 8.555 1.00 23.77 83 ARG D O 1
ATOM 3514 N N . LYS D 1 84 ? 53.716 2.097 7.321 1.00 22.21 84 LYS D N 1
ATOM 3515 C CA . LYS D 1 84 ? 52.796 2.953 8.106 1.00 21.78 84 LYS D CA 1
ATOM 3516 C C . LYS D 1 84 ? 52.664 2.498 9.557 1.00 21.97 84 LYS D C 1
ATOM 3517 O O . LYS D 1 84 ? 52.547 3.330 10.423 1.00 21.74 84 LYS D O 1
ATOM 3523 N N . LYS D 1 85 ? 52.650 1.174 9.812 1.00 21.86 85 LYS D N 1
ATOM 3524 C CA . LYS D 1 85 ? 52.531 0.645 11.158 1.00 23.04 85 LYS D CA 1
ATOM 3525 C C . LYS D 1 85 ? 53.657 1.169 12.067 1.00 23.55 85 LYS D C 1
ATOM 3526 O O . LYS D 1 85 ? 53.416 1.568 13.216 1.00 23.98 85 LYS D O 1
ATOM 3532 N N . TYR D 1 86 ? 54.889 1.178 11.555 1.00 23.18 86 TYR D N 1
ATOM 3533 C CA . TYR D 1 86 ? 56.016 1.655 12.355 1.00 23.19 86 TYR D CA 1
ATOM 3534 C C . TYR D 1 86 ? 56.125 3.182 12.457 1.00 22.16 86 TYR D C 1
ATOM 3535 O O . TYR D 1 86 ? 56.675 3.657 13.419 1.00 22.80 86 TYR D O 1
ATOM 3544 N N . VAL D 1 87 ? 55.601 3.931 11.483 1.00 21.65 87 VAL D N 1
ATOM 3545 C CA .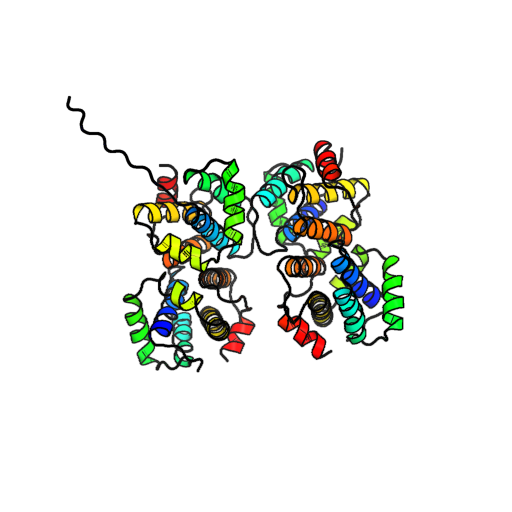 VAL D 1 87 ? 55.520 5.416 11.594 1.00 19.81 87 VAL D CA 1
ATOM 3546 C C . VAL D 1 87 ? 54.549 5.755 12.724 1.00 20.74 87 VAL D C 1
ATOM 3547 O O . VAL D 1 87 ? 54.789 6.679 13.532 1.00 19.58 87 VAL D O 1
ATOM 3551 N N . ALA D 1 88 ? 53.418 5.035 12.759 1.00 19.45 88 ALA D N 1
ATOM 3552 C CA . ALA D 1 88 ? 52.412 5.266 13.793 1.00 19.75 88 ALA D CA 1
ATOM 3553 C C . ALA D 1 88 ? 52.977 4.888 15.164 1.00 19.51 88 ALA D C 1
ATOM 3554 O O . ALA D 1 88 ? 52.627 5.510 16.171 1.00 19.25 88 ALA D O 1
ATOM 3556 N N . SER D 1 89 ? 53.819 3.839 15.199 1.00 19.58 89 SER D N 1
ATOM 3557 C CA . SER D 1 89 ? 54.389 3.324 16.454 1.00 19.39 89 SER D CA 1
ATOM 3558 C C . SER D 1 89 ? 55.374 4.356 17.002 1.00 20.02 89 SER D C 1
ATOM 3559 O O . SER D 1 89 ? 55.324 4.679 18.165 1.00 19.35 89 SER D O 1
ATOM 3562 N N . TYR D 1 90 ? 56.281 4.821 16.129 1.00 20.38 90 TYR D N 1
ATOM 3563 C CA . TYR D 1 90 ? 57.183 5.972 16.398 1.00 21.33 90 TYR D CA 1
ATOM 3564 C C . TYR D 1 90 ? 56.443 7.237 16.916 1.00 21.56 90 TYR D C 1
ATOM 3565 O O . TYR D 1 90 ? 56.889 7.876 17.891 1.00 22.14 90 TYR D O 1
ATOM 3574 N N . LEU D 1 91 ? 55.339 7.628 16.272 1.00 21.23 91 LEU D N 1
ATOM 3575 C CA . LEU D 1 91 ? 54.631 8.844 16.748 1.00 21.03 91 LEU D CA 1
ATOM 3576 C C . LEU D 1 91 ? 54.006 8.590 18.126 1.00 20.78 91 LEU D C 1
ATOM 3577 O O . LEU D 1 91 ? 53.920 9.482 18.963 1.00 20.46 91 LEU D O 1
ATOM 3582 N N . GLY D 1 92 ? 53.560 7.350 18.326 1.00 21.67 92 GLY D N 1
ATOM 3583 C CA . GLY D 1 92 ? 53.009 6.901 19.615 1.00 21.54 92 GLY D CA 1
ATOM 3584 C C . GLY D 1 92 ? 53.937 6.895 20.805 1.00 21.94 92 GLY D C 1
ATOM 3585 O O . GLY D 1 92 ? 53.513 7.267 21.918 1.00 23.06 92 GLY D O 1
ATOM 3586 N N . VAL D 1 93 ? 55.189 6.473 20.599 1.00 21.70 93 VAL D N 1
ATOM 3587 C CA . VAL D 1 93 ? 56.161 6.431 21.716 1.00 21.78 93 VAL D CA 1
ATOM 3588 C C . VAL D 1 93 ? 56.675 7.834 22.107 1.00 21.54 93 VAL D C 1
ATOM 3589 O O . VAL D 1 93 ? 57.074 8.045 23.224 1.00 21.33 93 VAL D O 1
ATOM 3593 N N . ILE D 1 94 ? 56.608 8.794 21.198 1.00 21.55 94 ILE D N 1
ATOM 3594 C CA . ILE D 1 94 ? 57.138 10.125 21.462 1.00 22.56 94 ILE D CA 1
ATOM 3595 C C . ILE D 1 94 ? 56.532 10.767 22.716 1.00 24.18 94 ILE D C 1
ATOM 3596 O O . ILE D 1 94 ? 57.243 11.255 23.583 1.00 25.06 94 ILE D O 1
ATOM 3601 N N . MET D 1 95 ? 55.217 10.758 22.816 1.00 25.78 95 MET D N 1
ATOM 3602 C CA . MET D 1 95 ? 54.558 11.451 23.895 1.00 27.84 95 MET D CA 1
ATOM 3603 C C . MET D 1 95 ? 54.297 10.568 25.135 1.00 30.12 95 MET D C 1
ATOM 3604 O O . MET D 1 95 ? 53.778 11.043 26.145 1.00 31.01 95 MET D O 1
ATOM 3609 N N . ALA D 1 96 ? 54.717 9.302 25.079 1.00 32.13 96 ALA D N 1
ATOM 3610 C CA . ALA D 1 96 ? 54.623 8.414 26.235 1.00 33.05 96 ALA D CA 1
ATOM 3611 C C . ALA D 1 96 ? 55.569 8.815 27.388 1.00 34.42 96 ALA D C 1
ATOM 3612 O O . ALA D 1 96 ? 56.753 9.145 27.184 1.00 34.54 96 ALA D O 1
ATOM 3614 N N . SER D 1 97 ? 55.016 8.783 28.601 1.00 35.57 97 SER D N 1
ATOM 3615 C CA . SER D 1 97 ? 55.742 9.063 29.828 1.00 36.47 97 SER D CA 1
ATOM 3616 C C . SER D 1 97 ? 55.492 7.855 30.715 1.00 36.90 97 SER D C 1
ATOM 3617 O O . SER D 1 97 ? 54.342 7.567 31.039 1.00 37.07 97 SER D O 1
ATOM 3620 N N . ASP D 1 98 ? 56.560 7.141 31.068 1.00 37.49 98 ASP D N 1
ATOM 3621 C CA . ASP D 1 98 ? 56.467 5.892 31.843 1.00 38.42 98 ASP D CA 1
ATOM 3622 C C . ASP D 1 98 ? 55.441 4.907 31.245 1.00 38.71 98 ASP D C 1
ATOM 3623 O O . ASP D 1 98 ? 54.789 4.143 31.976 1.00 38.89 98 ASP D O 1
ATOM 3628 N N . GLY D 1 99 ? 55.295 4.940 29.921 1.00 38.05 99 GLY D N 1
ATOM 3629 C CA . GLY D 1 99 ? 54.309 4.105 29.245 1.00 38.53 99 GLY D CA 1
ATOM 3630 C C . GLY D 1 99 ? 52.905 4.690 29.118 1.00 38.12 99 GLY D C 1
ATOM 3631 O O . GLY D 1 99 ? 52.088 4.172 28.379 1.00 38.94 99 GLY D O 1
ATOM 3632 N N . ASP D 1 100 ? 52.603 5.746 29.860 1.00 37.99 100 ASP D N 1
ATOM 3633 C CA . ASP D 1 100 ? 51.291 6.385 29.787 1.00 37.95 100 ASP D CA 1
ATOM 3634 C C . ASP D 1 100 ? 51.296 7.563 28.791 1.00 37.20 100 ASP D C 1
ATOM 3635 O O . ASP D 1 100 ? 52.314 8.240 28.643 1.00 36.99 100 ASP D O 1
ATOM 3640 N N . ILE D 1 101 ? 50.170 7.790 28.107 1.00 36.80 101 ILE D N 1
ATOM 3641 C CA . ILE D 1 101 ? 49.891 9.118 27.498 1.00 35.66 101 ILE D CA 1
ATOM 3642 C C . ILE D 1 101 ? 48.583 9.653 28.067 1.00 35.55 101 ILE D C 1
ATOM 3643 O O . ILE D 1 101 ? 47.701 8.866 28.472 1.00 34.96 101 ILE D O 1
ATOM 3648 N N . ASP D 1 102 ? 48.468 10.973 28.187 1.00 34.51 102 ASP D N 1
ATOM 3649 C CA . ASP D 1 102 ? 47.217 11.508 28.699 1.00 34.07 102 ASP D CA 1
ATOM 3650 C C . ASP D 1 102 ? 46.214 11.651 27.553 1.00 32.77 102 ASP D C 1
ATOM 3651 O O . ASP D 1 102 ? 46.539 11.309 26.403 1.00 32.08 102 ASP D O 1
ATOM 3656 N N . ASP D 1 103 ? 45.010 12.129 27.868 1.00 31.57 103 ASP D N 1
ATOM 3657 C CA . ASP D 1 103 ? 43.927 12.280 26.887 1.00 31.07 103 ASP D CA 1
ATOM 3658 C C . ASP D 1 103 ? 44.239 13.179 25.702 1.00 30.31 103 ASP D C 1
ATOM 3659 O O . ASP D 1 103 ? 43.991 12.774 24.566 1.00 30.84 103 ASP D O 1
ATOM 3664 N N A ASN D 1 104 ? 44.770 14.372 25.986 0.50 30.21 104 ASN D N 1
ATOM 3665 N N B ASN D 1 104 ? 44.748 14.395 25.926 0.50 29.70 104 ASN D N 1
ATOM 3666 C CA A ASN D 1 104 ? 45.164 15.333 24.957 0.50 29.97 104 ASN D CA 1
ATOM 3667 C CA B ASN D 1 104 ? 45.091 15.261 24.786 0.50 28.98 104 ASN D CA 1
ATOM 3668 C C A ASN D 1 104 ? 46.293 14.853 24.025 0.50 29.26 104 ASN D C 1
ATOM 3669 C C B ASN D 1 104 ? 46.221 14.699 23.921 0.50 28.69 104 ASN D C 1
ATOM 3670 O O A ASN D 1 104 ? 46.347 15.248 22.863 0.50 28.57 104 ASN D O 1
ATOM 3671 O O B ASN D 1 104 ? 46.227 14.909 22.705 0.50 28.00 104 ASN D O 1
ATOM 3680 N N . GLU D 1 105 ? 47.166 13.984 24.538 1.00 28.27 105 GLU D N 1
ATOM 3681 C CA . GLU D 1 105 ? 48.257 13.385 23.761 1.00 27.95 105 GLU D CA 1
ATOM 3682 C C . GLU D 1 105 ? 47.768 12.275 22.840 1.00 26.55 105 GLU D C 1
ATOM 3683 O O . GLU D 1 105 ? 48.211 12.160 21.673 1.00 25.47 105 GLU D O 1
ATOM 3689 N N . LEU D 1 106 ? 46.851 11.472 23.361 1.00 25.17 106 LEU D N 1
ATOM 3690 C CA . LEU D 1 106 ? 46.238 10.417 22.577 1.00 24.18 106 LEU D CA 1
ATOM 3691 C C . LEU D 1 106 ? 45.472 11.072 21.426 1.00 22.93 106 LEU D C 1
ATOM 3692 O O . LEU D 1 106 ? 45.487 10.597 20.302 1.00 22.32 106 LEU D O 1
ATOM 3697 N N . ALA D 1 107 ? 44.829 12.184 21.723 1.00 21.81 107 ALA D N 1
ATOM 3698 C CA . ALA D 1 107 ? 44.014 12.899 20.738 1.00 21.12 107 ALA D CA 1
ATOM 3699 C C . ALA D 1 107 ? 44.882 13.377 19.572 1.00 20.37 107 ALA D C 1
ATOM 3700 O O . ALA D 1 107 ? 44.498 13.256 18.392 1.00 19.40 107 ALA D O 1
ATOM 3702 N N . LEU D 1 108 ? 46.060 13.900 19.902 1.00 19.97 108 LEU D N 1
ATOM 3703 C CA . LEU D 1 108 ? 46.964 14.419 18.866 1.00 19.81 108 LEU D CA 1
ATOM 3704 C C . LEU D 1 108 ? 47.534 13.268 18.030 1.00 19.73 108 LEU D C 1
ATOM 3705 O O . LEU D 1 108 ? 47.578 13.318 16.796 1.00 18.17 108 LEU D O 1
ATOM 3710 N N . TRP D 1 109 ? 47.995 12.243 18.723 1.00 18.77 109 TRP D N 1
ATOM 3711 C CA . TRP D 1 109 ? 48.441 11.046 18.040 1.00 19.55 109 TRP D CA 1
ATOM 3712 C C . TRP D 1 109 ? 47.329 10.505 17.115 1.00 18.87 109 TRP D C 1
ATOM 3713 O O . TRP D 1 109 ? 47.580 10.130 15.961 1.00 18.50 109 TRP D O 1
ATOM 3724 N N . THR D 1 110 ? 46.092 10.499 17.614 1.00 19.76 110 THR D N 1
ATOM 3725 C CA . THR D 1 110 ? 44.933 10.026 16.852 1.00 18.94 110 THR D CA 1
ATOM 3726 C C . THR D 1 110 ? 44.641 10.884 15.584 1.00 18.80 110 THR D C 1
ATOM 3727 O O . THR D 1 110 ? 44.397 10.350 14.464 1.00 19.36 110 THR D O 1
ATOM 3731 N N . LEU D 1 111 ? 44.670 12.197 15.747 1.00 17.86 111 LEU D N 1
ATOM 3732 C CA . LEU D 1 111 ? 44.452 13.105 14.622 1.00 18.14 111 LEU D CA 1
ATOM 3733 C C . LEU D 1 111 ? 45.486 12.933 13.486 1.00 18.47 111 LEU D C 1
ATOM 3734 O O . LEU D 1 111 ? 45.127 12.821 12.299 1.00 19.08 111 LEU D O 1
ATOM 3739 N N . ILE D 1 112 ? 46.785 12.923 13.827 1.00 19.07 112 ILE D N 1
ATOM 3740 C CA . ILE D 1 112 ? 47.822 12.876 12.804 1.00 17.98 112 ILE D CA 1
ATOM 3741 C C . ILE D 1 112 ? 47.780 11.477 12.142 1.00 18.93 112 ILE D C 1
ATOM 3742 O O . ILE D 1 112 ? 47.954 11.338 10.917 1.00 17.83 112 ILE D O 1
ATOM 3747 N N . SER D 1 113 ? 47.504 10.442 12.940 1.00 17.69 113 SER D N 1
ATOM 3748 C CA . SER D 1 113 ? 47.303 9.108 12.409 1.00 18.48 113 SER D CA 1
ATOM 3749 C C . SER D 1 113 ? 46.183 9.069 11.365 1.00 19.15 113 SER D C 1
ATOM 3750 O O . SER D 1 113 ? 46.366 8.487 10.286 1.00 20.79 113 SER D O 1
ATOM 3753 N N . THR D 1 114 ? 45.049 9.706 11.678 1.00 18.85 114 THR D N 1
ATOM 3754 C CA . THR D 1 114 ? 43.874 9.694 10.820 1.00 18.25 114 THR D CA 1
ATOM 3755 C C . THR D 1 114 ? 44.233 10.364 9.512 1.00 19.10 114 THR D C 1
ATOM 3756 O O . THR D 1 114 ? 44.020 9.774 8.467 1.00 20.26 114 THR D O 1
ATOM 3760 N N . LEU D 1 115 ? 44.797 11.571 9.577 1.00 18.38 115 LEU D N 1
ATOM 3761 C CA . LEU D 1 115 ? 45.142 12.335 8.367 1.00 19.00 115 LEU D CA 1
ATOM 3762 C C . LEU D 1 115 ? 46.195 11.647 7.513 1.00 20.05 115 LEU D C 1
ATOM 3763 O O . LEU D 1 115 ? 46.129 11.735 6.282 1.00 20.85 115 LEU D O 1
ATOM 3768 N N . CYS D 1 116 ? 47.154 10.977 8.155 1.00 20.01 116 CYS D N 1
ATOM 3769 C CA . CYS D 1 116 ? 48.191 10.177 7.454 1.00 20.66 116 CYS D CA 1
ATOM 3770 C C . CYS D 1 116 ? 47.778 8.781 7.011 1.00 21.53 116 CYS D C 1
ATOM 3771 O O . CYS D 1 116 ? 48.538 8.125 6.296 1.00 21.89 116 CYS D O 1
ATOM 3774 N N . GLY D 1 117 ? 46.585 8.326 7.413 1.00 21.59 117 GLY D N 1
ATOM 3775 C CA . GLY D 1 117 ? 46.085 7.021 6.995 1.00 22.58 117 GLY D CA 1
ATOM 3776 C C . GLY D 1 117 ? 46.755 5.865 7.729 1.00 23.45 117 GLY D C 1
ATOM 3777 O O . GLY D 1 117 ? 46.889 4.746 7.187 1.00 22.57 117 GLY D O 1
ATOM 3778 N N . LEU D 1 118 ? 47.159 6.144 8.962 1.00 23.20 118 LEU D N 1
ATOM 3779 C CA . LEU D 1 118 ? 47.950 5.221 9.742 1.00 24.93 118 LEU D CA 1
ATOM 3780 C C . LEU D 1 118 ? 47.042 4.314 10.535 1.00 25.71 118 LEU D C 1
ATOM 3781 O O . LEU D 1 118 ? 45.895 4.692 10.843 1.00 27.10 118 LEU D O 1
ATOM 3786 N N . PRO D 1 119 ? 47.531 3.105 10.887 1.00 26.89 119 PRO D N 1
ATOM 3787 C CA . PRO D 1 119 ? 46.657 2.197 11.657 1.00 27.17 119 PRO D CA 1
ATOM 3788 C C . PRO D 1 119 ? 46.473 2.677 13.093 1.00 27.27 119 PRO D C 1
ATOM 3789 O O . PRO D 1 119 ? 47.341 3.341 13.633 1.00 28.22 119 PRO D O 1
ATOM 3793 N N . THR D 1 120 ? 45.333 2.367 13.688 1.00 26.96 120 THR D N 1
ATOM 3794 C CA . THR D 1 120 ? 45.066 2.629 15.102 1.00 27.10 120 THR D CA 1
ATOM 3795 C C . THR D 1 120 ? 45.722 1.562 15.972 1.00 26.60 120 THR D C 1
ATOM 3796 O O . THR D 1 120 ? 45.647 0.368 15.657 1.00 26.67 120 THR D O 1
ATOM 3800 N N . MET D 1 121 ? 46.354 2.004 17.060 1.00 25.84 121 MET D N 1
ATOM 3801 C CA . MET D 1 121 ? 46.962 1.115 18.066 1.00 24.90 121 MET D CA 1
ATOM 3802 C C . MET D 1 121 ? 46.947 1.718 19.471 1.00 26.23 121 MET D C 1
ATOM 3803 O O . MET D 1 121 ? 46.692 2.921 19.645 1.00 26.60 121 MET D O 1
ATOM 3808 N N . THR D 1 122 ? 47.208 0.871 20.467 1.00 26.49 122 THR D N 1
ATOM 3809 C CA . THR D 1 122 ? 47.392 1.322 21.835 1.00 27.75 122 THR D CA 1
ATOM 3810 C C . THR D 1 122 ? 48.827 1.795 21.981 1.00 28.35 122 THR D C 1
ATOM 3811 O O . THR D 1 122 ? 49.688 1.461 21.167 1.00 28.41 122 THR D O 1
ATOM 3815 N N . VAL D 1 123 ? 49.093 2.526 23.056 1.00 30.00 123 VAL D N 1
ATOM 3816 C CA . VAL D 1 123 ? 50.447 2.988 23.356 1.00 30.72 123 VAL D CA 1
ATOM 3817 C C . VAL D 1 123 ? 51.370 1.779 23.659 1.00 31.17 123 VAL D C 1
ATOM 3818 O O . VAL D 1 123 ? 52.528 1.775 23.271 1.00 31.21 123 VAL D O 1
ATOM 3822 N N . MET D 1 124 ? 50.835 0.742 24.296 1.00 31.42 124 MET D N 1
ATOM 3823 C CA . MET D 1 124 ? 51.609 -0.484 24.551 1.00 32.20 124 MET D CA 1
ATOM 3824 C C . MET D 1 124 ? 52.112 -1.126 23.250 1.00 31.64 124 MET D C 1
ATOM 3825 O O . MET D 1 124 ? 53.271 -1.500 23.171 1.00 31.58 124 MET D O 1
ATOM 3830 N N . GLU D 1 125 ? 51.245 -1.237 22.242 1.00 31.95 125 GLU D N 1
ATOM 3831 C CA . GLU D 1 125 ? 51.605 -1.784 20.915 1.00 32.48 125 GLU D CA 1
ATOM 3832 C C . GLU D 1 125 ? 52.682 -0.934 20.231 1.00 32.13 125 GLU D C 1
ATOM 3833 O O . GLU D 1 125 ? 53.615 -1.477 19.627 1.00 32.02 125 GLU D O 1
ATOM 3839 N N . ALA D 1 126 ? 52.551 0.386 20.333 1.00 31.40 126 ALA D N 1
ATOM 3840 C CA . ALA D 1 126 ? 53.543 1.312 19.753 1.00 31.47 126 ALA D CA 1
ATOM 3841 C C . ALA D 1 126 ? 54.918 1.117 20.394 1.00 31.79 126 ALA D C 1
ATOM 3842 O O . ALA D 1 126 ? 55.932 0.963 19.697 1.00 31.77 126 ALA D O 1
ATOM 3844 N N . ILE D 1 127 ? 54.959 1.138 21.721 1.00 31.77 127 ILE D N 1
ATOM 3845 C CA . ILE D 1 127 ? 56.164 0.736 22.450 1.00 32.05 127 ILE D CA 1
ATOM 3846 C C . ILE D 1 127 ? 56.698 -0.669 22.036 1.00 32.24 127 ILE D C 1
ATOM 3847 O O . ILE D 1 127 ? 57.881 -0.814 21.736 1.00 31.43 127 ILE D O 1
ATOM 3852 N N . ASN D 1 128 ? 55.839 -1.681 21.986 1.00 32.36 128 ASN D N 1
ATOM 3853 C CA . ASN D 1 128 ? 56.316 -3.014 21.595 1.00 33.61 128 ASN D CA 1
ATOM 3854 C C . ASN D 1 128 ? 56.857 -3.045 20.148 1.00 33.71 128 ASN D C 1
ATOM 3855 O O . ASN D 1 128 ? 57.854 -3.710 19.862 1.00 33.86 128 ASN D O 1
ATOM 3860 N N . ASN D 1 129 ? 56.193 -2.319 19.250 1.00 33.97 129 ASN D N 1
ATOM 3861 C CA . ASN D 1 129 ? 56.640 -2.162 17.862 1.00 34.27 129 ASN D CA 1
ATOM 3862 C C . ASN D 1 129 ? 58.040 -1.540 17.696 1.00 34.30 129 ASN D C 1
ATOM 3863 O O . ASN D 1 129 ? 58.873 -2.052 16.932 1.00 34.43 129 ASN D O 1
ATOM 3868 N N . MET D 1 130 ? 58.294 -0.450 18.416 1.00 34.17 130 MET D N 1
ATOM 3869 C CA . MET D 1 130 ? 59.579 0.258 18.350 1.00 33.59 130 MET D CA 1
ATOM 3870 C C . MET D 1 130 ? 60.749 -0.553 18.961 1.00 34.93 130 MET D C 1
ATOM 3871 O O . MET D 1 130 ? 61.923 -0.336 18.620 1.00 34.36 130 MET D O 1
ATOM 3876 N N . LYS D 1 131 ? 60.409 -1.510 19.822 1.00 35.88 131 LYS D N 1
ATOM 3877 C CA . LYS D 1 131 ? 61.388 -2.408 20.404 1.00 37.20 131 LYS D CA 1
ATOM 3878 C C . LYS D 1 131 ? 61.924 -3.457 19.417 1.00 37.95 131 LYS D C 1
ATOM 3879 O O . LYS D 1 131 ? 63.097 -3.838 19.488 1.00 37.51 131 LYS D O 1
ATOM 3885 N N . ASN D 1 132 ? 61.070 -3.911 18.496 1.00 38.79 132 ASN D N 1
ATOM 3886 C CA . ASN D 1 132 ? 61.461 -4.965 17.535 1.00 39.54 132 ASN D CA 1
ATOM 3887 C C . ASN D 1 132 ? 62.135 -4.412 16.268 1.00 39.86 132 ASN D C 1
ATOM 3888 O O . ASN D 1 132 ? 62.516 -5.180 15.373 1.00 39.42 132 ASN D O 1
ATOM 3893 N N . LEU D 1 133 ? 62.280 -3.083 16.212 1.00 40.10 133 LEU D N 1
ATOM 3894 C CA . LEU D 1 133 ? 62.815 -2.389 15.038 1.00 40.57 133 LEU D CA 1
ATOM 3895 C C . LEU D 1 133 ? 64.322 -2.162 15.135 1.00 40.70 133 LEU D C 1
ATOM 3896 O O . LEU D 1 133 ? 64.994 -2.779 15.964 1.00 41.17 133 LEU D O 1
#

CATH classification: 1.10.3680.10

Foldseek 3Di:
DDDDDDDDDDQADDLLLLLLLLLLLVCLQCVVVDDDVQLVVLLLVLSCLNPDDSVVSVVSPVVNVVDDNVVSLVSLLPDDQVVLQLSLLSSLQSQDDPLDHDPVSLVSSVVSCVSSVHDDDGNNSSVVVSVD/DPEDDLVLLLLLLLLLVVLCPVVPDNDPQLVVLLQVLSVVNVADSVCSVVSPVVNVPDDNVRSLVSLLPDDQVSLLLSLLSSLQSQDDPLDHDPVSVVSSVVSCVSSVHDDDGSNSSVVVSD/DAADDLVLLLLLLLLLVCLQCVVVDHDPLLVVLSQPLSCLNPDDSVSSVVSNVVNVVDDNVSSLVSQLPDDQLVLALSLLSLLVSQDDPLDHDDVSVVSSVVSCVSSVHDDDGSNSSVVSSVVD/DADDLVLLLLLLLLLVCLVPVVVDDDVQLVVLLQVLSCLSPDDSVSSVVSNVVNVVDDNVVSLVSQLPDDQVVLALSLLSSLQSQDDVLDHDDVSVVSSVVSCVSSVHDDDGSVSSVVSSVVD

Sequence (501 aa):
MGLGRQSLNIMTFSGQQELTAIIKMAKSMVMADGKIKPAEIAVMTREFMRFGILQDQVDLLLKASDSIEASQAVALIARMDEERKKYVASYLGVIMASDGDIDDNELALWTLISTLCGLPTMTVMEAINNMKNIMTFSGQELTAIIIKMAKSMVMADGKIKPAEIAVMTRREFMRFGILQDQVDLLLKASDSIEASQQAVALIARMDEERKKYVASYLGVIMASDGDIDDDNELALWTLISTLCGLPTMTVMEAINNMKIMTFSGQELTAIIKMAKSMVMMADGKIKPAEIAVMTREFMRFGILQDQVDLLLKASDSIEASQAVALIARMDEERKKYVASYLGVIMASDGDIDDNELALWTLISTLCGLPTMTVMEAINNMKNLMTFSGQELTAIIKMAKSMVMADGKIIKKPAEIAVMTREFMRFGILQDQVDLLLKASDSIEASQAVALIARMDEERKKYVASYLGVIMASDGDIDDNNELALWTLISTLCGLPTMTVMEAINNMKNL

Organism: Porphyromonas gingivalis (strain ATCC BAA-308 / W83) (NCBI:txid242619)

Secondary structure (DSSP, 8-state):
--------------HHHHHHHHHHHHHHHHTTS---HHHHHHHHHHHGGGT--HHHHHHHHHHHTTS-HHHHHHHHHTS-HHHHHHHHHHHHHHS-BTTB--HHHHHHHHHHHHHHTPPP--HHHHHHHHT-/-----HHHHHHHHHHHHHHHHTTS---HHHHHHHHHHHGGGT--TTHHHHHHHHHTTS-HHHHHHHHHTS-HHHHHHHHHHHHHHT-BTTB--HHHHHHHHHHHHHTTPPP--HHHHHHHH-/-----HHHHHHHHHHHHHHHHTTS---HHHHHHHHHHGGGGT--HHHHHHHHHHHTTS-HHHHHHHHHTS-HHHHHHHHHHHHHHH-BTTB--HHHHHHHHHHHHHHTPPP--HHHHHHHHTT-/----HHHHHHHHHHHHHHHHTT----HHHHHHHHHHHGGGS--HHHHHHHHHHHTTS-HHHHHHHHHTS-HHHHHHHHHHHHHHT-BTTB--HHHHHHHHHHHHHHTPPP--HHHHHHHHH--

Solvent-accessible surface area: 24678 Å² total; per-residue (Å²): 221,77,172,60,237,151,101,162,141,152,68,85,27,56,44,105,22,13,8,0,0,0,35,0,0,14,10,1,6,62,8,68,60,120,20,109,27,75,19,5,51,28,0,29,140,25,0,59,130,11,71,19,124,136,113,93,12,87,115,26,8,116,36,0,68,96,44,121,8,20,79,0,0,42,5,0,20,180,9,77,117,118,40,16,87,23,0,0,0,0,0,0,16,1,8,20,84,155,36,104,30,73,110,62,30,74,4,12,8,43,0,0,7,56,0,0,31,12,50,132,29,80,24,140,92,0,55,74,29,5,146,135,149,40,88,22,55,50,102,26,14,13,0,0,0,23,0,0,58,5,1,8,93,6,61,65,130,88,89,112,66,14,51,31,37,7,24,161,34,0,49,103,8,46,15,131,107,118,69,6,98,123,28,56,147,46,0,86,99,38,128,8,21,85,0,1,44,8,1,21,165,14,67,121,88,66,19,71,50,0,0,0,0,1,0,13,1,17,22,73,150,36,99,30,77,112,58,44,73,5,11,7,45,0,0,10,60,0,0,26,15,44,130,22,74,24,131,56,0,40,78,37,17,160,213,48,96,21,57,45,119,24,11,11,0,0,0,33,0,0,18,9,1,5,75,6,51,50,73,5,76,9,42,12,4,52,23,0,31,125,28,0,65,97,8,69,17,134,123,106,80,2,84,122,19,16,166,44,0,81,106,36,107,6,25,97,0,1,56,37,0,20,188,9,74,121,93,41,15,74,21,0,0,0,0,0,0,15,2,10,18,63,152,32,100,31,97,100,72,31,71,5,9,8,41,0,0,5,49,0,0,19,14,45,117,29,72,24,135,79,0,46,70,17,3,135,120,56,98,111,32,50,42,128,31,18,14,0,0,0,20,0,0,24,5,0,6,128,7,51,71,133,167,41,104,77,21,70,48,24,5,32,127,25,0,67,76,29,65,22,121,117,115,80,0,75,120,18,44,160,42,0,100,103,44,99,8,16,100,0,1,53,54,0,23,173,14,75,121,90,58,16,64,29,0,0,0,0,1,1,13,1,9,23,73,151,31,100,34,76,93,48,34,80,1,4,10,52,0,0,11,57,0,0,29,15,45,139,23,63,32,140,70,0,62,89,26,4,144,123,64